Protein AF-J5TSL1-F1 (afdb_monomer_lite)

Organism: Trichosporon asahii var. asahii (strain ATCC 90039 / CBS 2479 / JCM 2466 / KCTC 7840 / NBRC 103889/ NCYC 2677 / UAMH 7654) (NCBI:txid1186058)

Radius of gyration: 37.89 Å; chains: 1; bounding box: 124×104×89 Å

Sequence (525 aa):
MAATSKNSFLDNLSPKGQLTAHQALKTAQATSFILPPAYLIYSIGKGQGLYVRKWMGFSIASVLAGAAIGVGIGYARTSQESDIEAAAQVTSLVRIDQLHSHSRADEQRHNKSEIEKDDWSIIGAFVGGVATPAIFLRRAPLPLLVLGGASIGLGVGAASHVIRDYSERNTKGKAQRLDSNLTVNSTNSRHSVPAGGEAPRINRITSLRRPPRRVAPTDITLASHQQLPPHLTSFSLLTSVVLIWPLPRLAPVSQPMPTALRRRSRTTSPRIPFSSADDARGLGTCRGAGQAKRGAAETDLHFSEIATNDADTEPDSTQLELIETWLADKDYEKEIIGVLKERLDSGWPFNYKALLVCKKLKDAQAIDFIDKVTPLTKMGNTTQGATHVRKEAKPLLDRATKAKNAKEAEEAKKRQDAIMTMWGGLWHDQPQQRPTTLTFPVNALPPGWTWPYSSNPPGYMPAPSPWVGKGPDGWTGAKVAANEQNIPFSRTLFTAMKPDKPPDSNDGVILKTDGKGKQAYPEGV

Secondary structure (DSSP, 8-state):
-----S-HHHHTS-HHHHHHHHHHHHHHHHHHHHHHHHHHHHHHHTT----HHHHHHHHHHHHHHHHHHHHHHHHHHHHSS-HHHHHHHHHHHHHHHHHGGGSHHHHHHHHHHHHHHHHHHHHHHHHHHHHHHHHHTTTS-HHHHHHHHHHHHHHHHHHHHHHHHHHHHHHHHHHHHHHHHHHHHHHHHTT------------------PPP---PPPP----------S----S-SSSSSTT------------PPPP-----------PPPP-------------SHHHHHHHHHHHHHHHHHHHS-S-SSPPPHHHHHHHHHHTTSHHHHHHHHHHHHHHHHS-TTHHHHHHHHHTTS-HHHHGGGHHHHHHHHH--TTSTTHHHHHHHHHHHHHHHHHHHHHHHHHHHHHHHHHHHHHHHHHHHS-TT-S-GGG---GGGS-TT---SS--PPTT--PPPP--SSPPPTT----------------HHHHTT-PPPPPTT----------SS----PPP--

Structure (mmCIF, N/CA/C/O backbone):
data_AF-J5TSL1-F1
#
_entry.id   AF-J5TSL1-F1
#
loop_
_atom_site.group_PDB
_atom_site.id
_atom_site.type_symbol
_atom_site.label_atom_id
_atom_site.label_alt_id
_atom_site.label_comp_id
_atom_site.label_asym_id
_atom_site.label_entity_id
_atom_site.label_seq_id
_atom_site.pdbx_PDB_ins_code
_atom_site.Cartn_x
_atom_site.Cartn_y
_atom_site.Cartn_z
_atom_site.occupancy
_atom_site.B_iso_or_equiv
_atom_site.auth_seq_id
_atom_site.auth_comp_id
_atom_site.auth_asym_id
_atom_site.auth_atom_id
_atom_site.pdbx_PDB_model_num
ATOM 1 N N . MET A 1 1 ? 14.568 10.566 3.020 1.00 40.22 1 MET A N 1
ATOM 2 C CA . MET A 1 1 ? 13.340 10.256 3.815 1.00 40.22 1 MET A CA 1
ATOM 3 C C . MET A 1 1 ? 12.519 11.517 4.120 1.00 40.22 1 MET A C 1
ATOM 5 O O . MET A 1 1 ? 12.636 12.104 5.188 1.00 40.22 1 MET A O 1
ATOM 9 N N . ALA A 1 2 ? 11.659 11.904 3.183 1.00 34.81 2 ALA A N 1
ATOM 10 C CA . ALA A 1 2 ? 10.460 12.715 3.408 1.00 34.81 2 ALA A CA 1
ATOM 11 C C . ALA A 1 2 ? 9.391 12.168 2.452 1.00 34.81 2 ALA A C 1
ATOM 13 O O . ALA A 1 2 ? 8.931 12.830 1.533 1.00 34.81 2 ALA A O 1
ATOM 14 N N . ALA A 1 3 ? 9.080 10.879 2.606 1.00 39.31 3 ALA A N 1
ATOM 15 C CA . ALA A 1 3 ? 7.928 10.259 1.965 1.00 39.31 3 ALA A CA 1
ATOM 16 C C . ALA A 1 3 ? 6.695 10.482 2.849 1.00 39.31 3 ALA A C 1
ATOM 18 O O . ALA A 1 3 ? 5.944 9.561 3.142 1.00 39.31 3 ALA A O 1
ATOM 19 N N . THR A 1 4 ? 6.514 11.704 3.346 1.00 45.03 4 THR A N 1
ATOM 20 C CA . THR A 1 4 ? 5.224 12.090 3.894 1.00 45.03 4 THR A CA 1
ATOM 21 C C . THR A 1 4 ? 4.259 12.104 2.720 1.00 45.03 4 THR A C 1
ATOM 23 O O . THR A 1 4 ? 4.569 12.645 1.658 1.00 45.03 4 THR A O 1
ATOM 26 N N . SER A 1 5 ? 3.115 11.441 2.889 1.00 48.59 5 SER A N 1
ATOM 27 C CA . SER A 1 5 ? 1.964 11.515 1.986 1.00 48.59 5 SER A CA 1
ATOM 28 C C . SER A 1 5 ? 1.854 12.914 1.372 1.00 48.59 5 SER A C 1
ATOM 30 O O . SER A 1 5 ? 2.055 13.868 2.123 1.00 48.59 5 SER A O 1
ATOM 32 N N . LYS A 1 6 ? 1.516 13.036 0.075 1.00 58.56 6 LYS A N 1
ATOM 33 C CA . LYS A 1 6 ? 1.253 14.301 -0.656 1.00 58.56 6 LYS A CA 1
ATOM 34 C C . LYS A 1 6 ? 0.078 15.093 -0.053 1.00 58.56 6 LYS A C 1
ATOM 36 O O . LYS A 1 6 ? -0.932 15.349 -0.704 1.00 58.56 6 LYS A O 1
ATOM 41 N N . ASN A 1 7 ? 0.164 15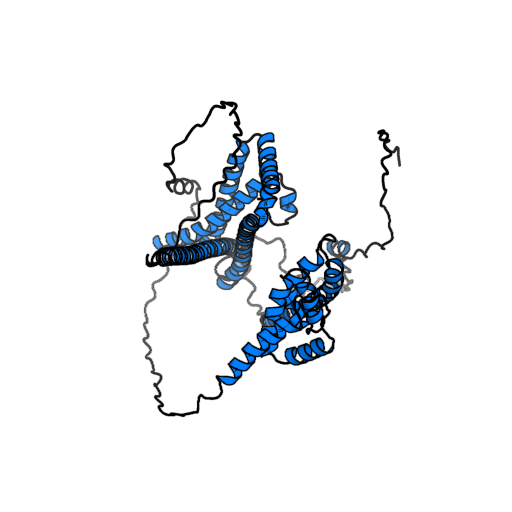.400 1.225 1.00 68.12 7 ASN A N 1
ATOM 42 C CA . ASN A 1 7 ? -0.806 16.130 1.992 1.00 68.12 7 ASN A CA 1
ATOM 43 C C . ASN A 1 7 ? -0.257 17.542 2.042 1.00 68.12 7 ASN A C 1
ATOM 45 O O . ASN A 1 7 ? 0.668 17.826 2.801 1.00 68.12 7 ASN A O 1
ATOM 49 N N . SER A 1 8 ? -0.850 18.420 1.239 1.00 75.38 8 SER A N 1
ATOM 50 C CA . SER A 1 8 ? -0.478 19.835 1.158 1.00 75.38 8 SER A CA 1
ATOM 51 C C . SER A 1 8 ? -0.449 20.519 2.529 1.00 75.38 8 SER A C 1
ATOM 53 O O . SER A 1 8 ? 0.265 21.495 2.730 1.00 75.38 8 SER A O 1
ATOM 55 N N . PHE A 1 9 ? -1.192 19.985 3.503 1.00 79.94 9 PHE A N 1
ATOM 56 C CA . PHE A 1 9 ? -1.145 20.429 4.890 1.00 79.94 9 PHE A CA 1
ATOM 57 C C . PHE A 1 9 ? 0.205 20.162 5.581 1.00 79.94 9 PHE A C 1
ATOM 59 O O . PHE A 1 9 ? 0.707 21.039 6.279 1.00 79.94 9 PHE A O 1
ATOM 66 N N . LEU A 1 10 ? 0.801 18.979 5.393 1.00 77.62 10 LEU A N 1
ATOM 67 C CA . LEU A 1 10 ? 2.100 18.635 5.990 1.00 77.62 10 LEU A CA 1
ATOM 68 C C . LEU A 1 10 ? 3.257 19.332 5.265 1.00 77.62 10 LEU A C 1
ATOM 70 O O . LEU A 1 10 ? 4.253 19.674 5.902 1.00 77.62 10 LEU A O 1
ATOM 74 N N . ASP A 1 11 ? 3.097 19.604 3.969 1.00 80.44 11 ASP A N 1
ATOM 75 C CA . ASP A 1 11 ? 4.090 20.329 3.167 1.00 80.44 11 ASP A CA 1
ATOM 76 C C . ASP A 1 11 ? 4.280 21.777 3.652 1.00 80.44 11 ASP A C 1
ATOM 78 O O . ASP A 1 11 ? 5.373 22.328 3.543 1.00 80.44 11 ASP A O 1
ATOM 82 N N . ASN A 1 12 ? 3.244 22.370 4.256 1.00 86.75 12 ASN A N 1
ATOM 83 C CA . ASN A 1 12 ? 3.301 23.711 4.843 1.00 86.75 12 ASN A CA 1
ATOM 84 C C . ASN A 1 12 ? 3.916 23.746 6.255 1.00 86.75 12 ASN A C 1
ATOM 86 O O . ASN A 1 12 ? 4.151 24.831 6.791 1.00 86.75 12 ASN A O 1
ATOM 90 N N . LEU A 1 13 ? 4.154 22.593 6.894 1.00 85.12 13 LEU A N 1
ATOM 91 C CA . LEU A 1 13 ? 4.810 22.548 8.201 1.00 85.12 13 LEU A CA 1
ATOM 92 C C . LEU A 1 13 ? 6.316 22.766 8.052 1.00 85.12 13 LEU A C 1
ATOM 94 O O . LEU A 1 13 ? 6.937 22.315 7.092 1.00 85.12 13 LEU A O 1
ATOM 98 N N . SER A 1 14 ? 6.925 23.404 9.055 1.00 86.31 14 SER A N 1
ATOM 99 C CA . SER A 1 14 ? 8.383 23.495 9.125 1.00 86.31 14 SER A CA 1
ATOM 100 C C . SER A 1 14 ? 9.009 22.090 9.121 1.00 86.31 14 SER A C 1
ATOM 102 O O . SER A 1 14 ? 8.386 21.141 9.610 1.00 86.31 14 SER A O 1
ATOM 104 N N . PRO A 1 15 ? 10.256 21.922 8.650 1.00 81.50 15 PRO A N 1
ATOM 105 C CA . PRO A 1 15 ? 10.909 20.612 8.646 1.00 81.50 15 PRO A CA 1
ATOM 106 C C . PRO A 1 15 ? 10.961 19.939 10.029 1.00 81.50 15 PRO A C 1
ATOM 108 O O . PRO A 1 15 ? 10.768 18.729 10.147 1.00 81.50 15 PRO A O 1
ATOM 111 N N . LYS A 1 16 ? 11.128 20.731 11.102 1.00 82.62 16 LYS A N 1
ATOM 112 C CA . LYS A 1 16 ? 11.023 20.250 12.492 1.00 82.62 16 LYS A CA 1
ATOM 113 C C . LYS A 1 16 ? 9.616 19.725 12.805 1.00 82.62 16 LYS A C 1
ATOM 115 O O . LYS A 1 16 ? 9.472 18.681 13.442 1.00 82.62 16 LYS A O 1
ATOM 120 N N . GLY A 1 17 ? 8.581 20.415 12.323 1.00 85.00 17 GLY A N 1
ATOM 121 C CA . GLY A 1 17 ? 7.187 19.986 12.428 1.00 85.00 17 GLY A CA 1
ATOM 122 C C . GLY A 1 17 ? 6.919 18.669 11.697 1.00 85.00 17 GLY A C 1
ATOM 123 O O . GLY A 1 17 ? 6.298 17.780 12.277 1.00 85.00 17 GLY A O 1
ATOM 124 N N . GLN A 1 18 ? 7.448 18.498 10.482 1.00 85.25 18 GLN A N 1
ATOM 125 C CA . GLN A 1 18 ? 7.314 17.252 9.715 1.00 85.25 18 GLN A CA 1
ATOM 126 C C . GLN A 1 18 ? 7.973 16.067 10.434 1.00 85.25 18 GLN A C 1
ATOM 128 O O . GLN A 1 18 ? 7.352 15.014 10.594 1.00 85.25 18 GLN A O 1
ATOM 133 N N . LEU A 1 19 ? 9.197 16.251 10.942 1.00 82.75 19 LEU A N 1
ATOM 134 C CA . LEU A 1 19 ? 9.900 15.212 11.697 1.00 82.75 19 LEU A CA 1
ATOM 135 C C . LEU A 1 19 ? 9.147 14.845 12.987 1.00 82.75 19 LEU A C 1
ATOM 137 O O . LEU A 1 19 ? 9.007 13.667 13.317 1.00 82.75 19 LEU A O 1
ATOM 141 N N . THR A 1 20 ? 8.620 15.847 13.692 1.00 89.62 20 THR A N 1
ATOM 142 C CA . THR A 1 20 ? 7.852 15.648 14.930 1.00 89.62 20 THR A CA 1
ATOM 143 C C . THR A 1 20 ? 6.536 14.915 14.661 1.00 89.62 20 THR A C 1
ATOM 145 O O . THR A 1 20 ? 6.203 13.972 15.379 1.00 89.62 20 THR A O 1
ATOM 148 N N . ALA A 1 21 ? 5.821 15.282 13.594 1.00 88.75 21 ALA A N 1
ATOM 149 C CA . ALA A 1 21 ? 4.595 14.608 13.171 1.00 88.75 21 ALA A CA 1
ATOM 150 C C . ALA A 1 21 ? 4.849 13.141 12.784 1.00 88.75 21 ALA A C 1
ATOM 152 O O . ALA A 1 21 ? 4.082 12.261 13.177 1.00 88.75 21 ALA A O 1
ATOM 153 N N . HIS A 1 22 ? 5.958 12.855 12.093 1.00 86.25 22 HIS A N 1
ATOM 154 C CA . HIS A 1 22 ? 6.355 11.485 11.747 1.00 86.25 22 HIS A CA 1
ATOM 155 C C . HIS A 1 22 ? 6.621 10.625 12.988 1.00 86.25 22 HIS A C 1
ATOM 157 O O . HIS A 1 22 ? 6.141 9.495 13.094 1.00 86.25 22 HIS A O 1
ATOM 163 N N . GLN A 1 23 ? 7.347 11.170 13.969 1.00 90.94 23 GLN A N 1
ATOM 164 C CA . GLN A 1 23 ? 7.599 10.475 15.237 1.00 90.94 23 GLN A CA 1
ATOM 165 C C . GLN A 1 23 ? 6.306 10.264 16.038 1.00 90.94 23 GLN A C 1
ATOM 167 O O . GLN A 1 23 ? 6.110 9.193 16.621 1.00 90.94 23 GLN A O 1
ATOM 172 N N . ALA A 1 24 ? 5.396 11.243 16.032 1.00 93.06 24 ALA A N 1
ATOM 173 C CA . ALA A 1 24 ? 4.074 11.123 16.644 1.00 93.06 24 ALA A CA 1
ATOM 174 C C . ALA A 1 24 ? 3.250 9.993 16.009 1.00 93.06 24 ALA A C 1
ATOM 176 O O . ALA A 1 24 ? 2.665 9.182 16.726 1.00 93.06 24 ALA A O 1
ATOM 177 N N . LEU A 1 25 ? 3.257 9.878 14.678 1.00 89.44 25 LEU A N 1
ATOM 178 C CA . LEU A 1 25 ? 2.537 8.817 13.975 1.00 89.44 25 LEU A CA 1
ATOM 179 C C . LEU A 1 25 ? 3.123 7.429 14.276 1.00 89.44 25 LEU A C 1
ATOM 181 O O . LEU A 1 25 ? 2.377 6.519 14.638 1.00 89.44 25 LEU A O 1
ATOM 185 N N . LYS A 1 26 ? 4.451 7.265 14.209 1.00 90.69 26 LYS A N 1
ATOM 186 C CA . LYS A 1 26 ? 5.121 5.977 14.485 1.00 90.69 26 LYS A CA 1
ATOM 187 C C . LYS A 1 26 ? 4.882 5.479 15.913 1.00 90.69 26 LYS A C 1
ATOM 189 O O . LYS A 1 26 ? 4.645 4.293 16.145 1.00 90.69 26 LYS A O 1
ATOM 194 N N . THR A 1 27 ? 4.921 6.381 16.888 1.00 93.75 27 THR A N 1
ATOM 195 C CA . THR A 1 27 ? 4.647 6.045 18.296 1.00 93.75 27 THR A CA 1
ATOM 196 C C . THR A 1 27 ? 3.161 5.791 18.552 1.00 93.75 27 THR A C 1
ATOM 198 O O . THR A 1 27 ? 2.826 4.876 19.309 1.00 93.75 27 THR A O 1
ATOM 201 N N . ALA A 1 28 ? 2.258 6.513 17.883 1.00 91.44 28 ALA A N 1
ATOM 202 C CA . ALA A 1 28 ? 0.825 6.218 17.886 1.00 91.44 28 ALA A CA 1
ATOM 203 C C . ALA A 1 28 ? 0.525 4.824 17.301 1.00 91.44 28 ALA A C 1
ATOM 205 O O . ALA A 1 28 ? -0.202 4.043 17.914 1.00 91.44 28 ALA A O 1
ATOM 206 N N . GLN A 1 29 ? 1.150 4.464 16.175 1.00 91.88 29 GLN A N 1
ATOM 207 C CA . GLN A 1 29 ? 1.064 3.123 15.586 1.00 91.88 29 GLN A CA 1
ATOM 208 C C . GLN A 1 29 ? 1.536 2.051 16.580 1.00 91.88 29 GLN A C 1
ATOM 210 O O . GLN A 1 29 ? 0.791 1.115 16.878 1.00 91.88 29 GLN A O 1
ATOM 215 N N . ALA A 1 30 ? 2.719 2.219 17.175 1.00 92.88 30 ALA A N 1
ATOM 216 C CA . ALA A 1 30 ? 3.268 1.255 18.130 1.00 92.88 30 ALA A CA 1
ATOM 217 C C . ALA A 1 30 ? 2.399 1.089 19.392 1.00 92.88 30 ALA A C 1
ATOM 219 O O . ALA A 1 30 ? 2.142 -0.028 19.844 1.00 92.88 30 ALA A O 1
ATOM 220 N N . THR A 1 31 ? 1.907 2.191 19.958 1.00 94.44 31 THR A N 1
ATOM 221 C CA . THR A 1 31 ? 1.051 2.156 21.154 1.00 94.44 31 THR A CA 1
ATOM 222 C C . THR A 1 31 ? -0.323 1.560 20.870 1.00 94.44 31 THR A C 1
ATOM 224 O O . THR A 1 31 ? -0.801 0.767 21.680 1.00 94.44 31 THR A O 1
ATOM 227 N N . SER A 1 32 ? -0.923 1.856 19.712 1.00 92.50 32 SER A N 1
ATOM 228 C CA . SER A 1 32 ? -2.192 1.251 19.276 1.00 92.50 32 SER A CA 1
ATOM 229 C C . SER A 1 32 ? -2.099 -0.260 19.064 1.00 92.50 32 SER A C 1
ATOM 231 O O . SER A 1 32 ? -3.080 -0.977 19.244 1.00 92.50 32 SER A O 1
ATOM 233 N N . PHE A 1 33 ? -0.911 -0.760 18.720 1.00 92.94 33 PHE A N 1
ATOM 234 C CA . PHE A 1 33 ? -0.666 -2.185 18.566 1.00 92.94 33 PHE A CA 1
ATOM 235 C C . PHE A 1 33 ? -0.515 -2.893 19.919 1.00 92.94 33 PHE A C 1
ATOM 237 O O . PHE A 1 33 ? -1.051 -3.981 20.113 1.00 92.94 33 PHE A O 1
ATOM 244 N N . ILE A 1 34 ? 0.191 -2.278 20.872 1.00 94.62 34 ILE A N 1
ATOM 245 C CA . ILE A 1 34 ? 0.564 -2.930 22.137 1.00 94.62 34 ILE A CA 1
ATOM 246 C C . ILE A 1 34 ? -0.518 -2.762 23.210 1.00 94.62 34 ILE A C 1
ATOM 248 O O . ILE A 1 34 ? -0.881 -3.721 23.895 1.00 94.62 34 ILE A O 1
ATOM 252 N N . LEU A 1 35 ? -1.029 -1.542 23.390 1.00 95.38 35 LEU A N 1
ATOM 253 C CA . LEU A 1 35 ? -1.827 -1.191 24.563 1.00 95.38 35 LEU A CA 1
ATOM 254 C C . LEU A 1 35 ? -3.245 -1.791 24.549 1.00 95.38 35 LEU A C 1
ATOM 256 O O . LEU A 1 35 ? -3.632 -2.345 25.580 1.00 95.38 35 LEU A O 1
ATOM 260 N N . PRO A 1 36 ? -4.032 -1.762 23.454 1.00 94.19 36 PRO A N 1
ATOM 261 C CA . PRO A 1 36 ? -5.376 -2.342 23.459 1.00 94.19 36 PRO A CA 1
ATOM 262 C C . PRO A 1 36 ? -5.404 -3.856 23.740 1.00 94.19 36 PRO A C 1
ATOM 264 O O . PRO A 1 36 ? -6.233 -4.271 24.561 1.00 94.19 36 PRO A O 1
ATOM 267 N N . PRO A 1 37 ? -4.513 -4.693 23.160 1.00 93.44 37 PRO A N 1
ATOM 268 C CA . PRO A 1 37 ? -4.396 -6.099 23.550 1.00 93.44 37 PRO A CA 1
ATOM 269 C C . PRO A 1 37 ? -3.903 -6.280 24.988 1.00 93.44 37 PRO A C 1
ATOM 271 O O . PRO A 1 37 ? -4.461 -7.098 25.719 1.00 93.44 37 PRO A O 1
ATOM 274 N N . ALA A 1 38 ? -2.914 -5.494 25.433 1.00 95.69 38 ALA A N 1
ATOM 275 C CA . ALA A 1 38 ? -2.412 -5.570 26.806 1.00 95.69 38 ALA A CA 1
ATOM 276 C C . ALA A 1 38 ? -3.505 -5.247 27.838 1.00 95.69 38 ALA A C 1
ATOM 278 O O . ALA A 1 38 ? -3.649 -5.956 28.834 1.00 95.69 38 ALA A O 1
ATOM 279 N N . TYR A 1 39 ? -4.329 -4.227 27.582 1.00 95.44 39 TYR A N 1
ATOM 280 C CA . TYR A 1 39 ? -5.463 -3.885 28.441 1.00 95.44 39 TYR A CA 1
ATOM 281 C C . TYR A 1 39 ? -6.562 -4.953 28.408 1.00 95.44 39 TYR A C 1
ATOM 283 O O . TYR A 1 39 ? -7.163 -5.242 29.443 1.00 95.44 39 TYR A O 1
ATOM 291 N N . LEU A 1 40 ? -6.788 -5.599 27.260 1.00 95.19 40 LEU A N 1
ATOM 292 C CA . LEU A 1 40 ? -7.704 -6.735 27.165 1.00 95.19 40 LEU A CA 1
ATOM 293 C C . LEU A 1 40 ? -7.227 -7.907 28.038 1.00 95.19 40 LEU A C 1
ATOM 295 O O . LEU A 1 40 ? -7.993 -8.379 28.878 1.00 95.19 40 LEU A O 1
ATOM 299 N N . ILE A 1 41 ? -5.954 -8.302 27.930 1.00 96.31 41 ILE A N 1
ATOM 300 C CA . ILE A 1 41 ? -5.344 -9.348 28.773 1.00 96.31 41 ILE A CA 1
ATOM 301 C C . ILE A 1 41 ? -5.429 -8.966 30.255 1.00 96.31 41 ILE A C 1
ATOM 303 O O . ILE A 1 41 ? -5.845 -9.775 31.083 1.00 96.31 41 ILE A O 1
ATOM 307 N N . TYR A 1 42 ? -5.103 -7.717 30.588 1.00 96.50 42 TYR A N 1
ATOM 308 C CA . TYR A 1 42 ? -5.185 -7.199 31.951 1.00 96.50 42 TYR A CA 1
ATOM 309 C C . TYR A 1 42 ? -6.610 -7.260 32.522 1.00 96.50 42 TYR A C 1
ATOM 311 O O . TYR A 1 42 ? -6.802 -7.677 33.666 1.00 96.50 42 TYR A O 1
ATOM 319 N N . SER A 1 43 ? -7.618 -6.873 31.735 1.00 95.38 43 SER A N 1
ATOM 320 C CA . SER A 1 43 ? -9.021 -6.883 32.169 1.00 95.38 43 SER A CA 1
ATOM 321 C C . SER A 1 43 ? -9.534 -8.300 32.445 1.00 95.38 43 SER A C 1
ATOM 323 O O . SER A 1 43 ? -10.173 -8.525 33.476 1.00 95.38 43 SER A O 1
ATOM 325 N N . ILE A 1 44 ? -9.159 -9.264 31.593 1.00 95.56 44 ILE A N 1
ATOM 326 C CA . ILE A 1 44 ? -9.467 -10.687 31.775 1.00 95.56 44 ILE A CA 1
ATOM 327 C C . ILE A 1 44 ? -8.750 -11.230 33.017 1.00 95.56 44 ILE A C 1
ATOM 329 O O . ILE A 1 44 ? -9.384 -11.871 33.851 1.00 95.56 44 ILE A O 1
ATOM 333 N N . GLY A 1 45 ? -7.459 -10.922 33.188 1.00 96.75 45 GLY A N 1
ATOM 334 C CA . GLY A 1 45 ? -6.666 -11.368 34.339 1.00 96.75 45 GLY A CA 1
ATOM 335 C C . GLY A 1 45 ? -7.180 -10.843 35.683 1.00 96.75 45 GLY A C 1
ATOM 336 O O . GLY A 1 45 ? -7.055 -11.521 36.699 1.00 96.75 45 GLY A O 1
ATOM 337 N N . LYS A 1 46 ? -7.820 -9.667 35.696 1.00 96.56 46 LYS A N 1
ATOM 338 C CA . LYS A 1 46 ? -8.485 -9.118 36.889 1.00 96.56 46 LYS A CA 1
ATOM 339 C C . LYS A 1 46 ? -9.921 -9.605 37.100 1.00 96.56 46 LYS A C 1
ATOM 341 O O . LYS A 1 46 ? -10.559 -9.163 38.054 1.00 96.56 46 LYS A O 1
ATOM 346 N N . GLY A 1 47 ? -10.457 -10.456 36.223 1.00 94.88 47 GLY A N 1
ATOM 347 C CA . GLY A 1 47 ? -11.847 -10.919 36.297 1.00 94.88 47 GLY A CA 1
ATOM 348 C C . GLY A 1 47 ? -12.883 -9.803 36.117 1.00 94.88 47 GLY A C 1
ATOM 349 O O . GLY A 1 47 ? -14.056 -9.987 36.439 1.00 94.88 47 GLY A O 1
ATOM 350 N N . GLN A 1 48 ? -12.476 -8.632 35.619 1.00 91.25 48 GLN A N 1
ATOM 351 C CA . GLN A 1 48 ? -13.406 -7.561 35.290 1.00 91.25 48 GLN A CA 1
ATOM 352 C C . GLN A 1 48 ? -14.008 -7.885 33.922 1.00 91.25 48 GLN A C 1
ATOM 354 O O . GLN A 1 48 ? -13.280 -8.038 32.945 1.00 91.25 48 GLN A O 1
ATOM 359 N N . GLY A 1 49 ? -15.335 -8.012 33.839 1.00 92.31 49 GLY A N 1
ATOM 360 C CA . GLY A 1 49 ? -16.008 -8.256 32.561 1.00 92.31 49 GLY A CA 1
ATOM 361 C C . GLY A 1 49 ? -15.584 -7.245 31.483 1.00 92.31 49 GLY A C 1
ATOM 362 O O . GLY A 1 49 ? -15.307 -6.081 31.778 1.00 92.31 49 GLY A O 1
ATOM 363 N N . LEU A 1 50 ? -15.529 -7.682 30.222 1.00 93.62 50 LEU A N 1
ATOM 364 C CA . LEU A 1 50 ? -15.114 -6.840 29.095 1.00 93.62 50 LEU A CA 1
ATOM 365 C C . LEU A 1 50 ? -16.167 -5.764 28.789 1.00 93.62 50 LEU A C 1
ATOM 367 O O . LEU A 1 50 ? -17.112 -5.970 28.025 1.00 93.62 50 LEU A O 1
ATOM 371 N N . TYR A 1 51 ? -15.988 -4.576 29.364 1.00 95.19 51 TYR A N 1
ATOM 372 C CA . TYR A 1 51 ? -16.796 -3.406 29.034 1.00 95.19 51 TYR A CA 1
ATOM 373 C C . TYR A 1 51 ? -16.283 -2.762 27.744 1.00 95.19 51 TYR A C 1
ATOM 375 O O . TYR A 1 51 ? -15.320 -1.995 27.772 1.00 95.19 51 TYR A O 1
ATOM 383 N N . VAL A 1 52 ? -16.968 -3.013 26.621 1.00 95.06 52 VAL A N 1
ATOM 384 C CA . VAL A 1 52 ? -16.617 -2.461 25.293 1.00 95.06 52 VAL A CA 1
ATOM 385 C C . VAL A 1 52 ? -16.390 -0.947 25.345 1.00 95.06 52 VAL A C 1
ATOM 387 O O . VAL A 1 52 ? -15.418 -0.453 24.790 1.00 95.06 52 VAL A O 1
ATOM 390 N N . ARG A 1 53 ? -17.220 -0.205 26.092 1.00 95.38 53 ARG A N 1
ATOM 391 C CA . ARG A 1 53 ? -17.059 1.246 26.271 1.00 95.38 53 ARG A CA 1
ATOM 392 C C . ARG A 1 53 ? -15.710 1.633 26.893 1.00 95.38 53 ARG A C 1
ATOM 394 O O . ARG A 1 53 ? -15.094 2.587 26.431 1.00 95.38 53 ARG A O 1
ATOM 401 N N . LYS A 1 54 ? -15.250 0.914 27.926 1.00 95.25 54 LYS A N 1
ATOM 402 C CA . LYS A 1 54 ? -13.952 1.180 28.574 1.00 95.25 54 LYS A CA 1
ATOM 403 C C . LYS A 1 54 ? -12.796 0.786 27.661 1.00 95.25 54 LYS A C 1
ATOM 405 O O . LYS A 1 54 ? -11.839 1.540 27.555 1.00 95.25 54 LYS A O 1
ATOM 410 N N . TRP A 1 55 ? -12.923 -0.347 26.971 1.00 95.44 55 TRP A N 1
ATOM 411 C CA . TRP A 1 55 ? -11.924 -0.821 26.015 1.00 95.44 55 TRP A CA 1
ATOM 412 C C . TRP A 1 55 ? -11.721 0.162 24.850 1.00 95.44 55 TRP A C 1
ATOM 414 O O . TRP A 1 55 ? -10.587 0.532 24.565 1.00 95.44 55 TRP A O 1
ATOM 424 N N . MET A 1 56 ? -12.805 0.679 24.258 1.00 96.12 56 MET A N 1
ATOM 425 C CA . MET A 1 56 ? -12.735 1.690 23.189 1.00 96.12 56 MET A CA 1
ATOM 426 C C . MET A 1 56 ? -12.207 3.041 23.681 1.00 96.12 56 MET A C 1
ATOM 428 O O . MET A 1 56 ? -11.426 3.693 22.998 1.00 96.12 56 MET A O 1
ATOM 432 N N . GLY A 1 57 ? -12.599 3.469 24.886 1.00 95.69 57 GLY A N 1
ATOM 433 C CA . GLY A 1 57 ? -12.020 4.670 25.492 1.00 95.69 57 GLY A CA 1
ATOM 434 C C . GLY A 1 57 ? -10.513 4.526 25.716 1.00 95.69 57 GLY A C 1
ATOM 435 O O . GLY A 1 57 ? -9.755 5.451 25.433 1.00 95.69 57 GLY A O 1
ATOM 436 N N . PHE A 1 58 ? -10.075 3.346 26.160 1.00 96.06 58 PHE A N 1
ATOM 437 C CA . PHE A 1 58 ? -8.663 3.044 26.360 1.00 96.06 58 PHE A CA 1
ATOM 438 C C . PHE A 1 58 ? -7.882 2.991 25.040 1.00 96.06 58 PHE A C 1
ATOM 440 O O . PHE A 1 58 ? -6.775 3.518 24.994 1.00 96.06 58 PHE A O 1
ATOM 447 N N . SER A 1 59 ? -8.442 2.436 23.956 1.00 95.12 59 SER A N 1
ATOM 448 C CA . SER A 1 59 ? -7.754 2.406 22.654 1.00 95.12 59 SER A CA 1
ATOM 449 C C . SER A 1 59 ? -7.538 3.807 22.067 1.00 95.12 59 SER A C 1
ATOM 451 O O . SER A 1 59 ? -6.472 4.099 21.516 1.00 95.12 59 SER A O 1
ATOM 453 N N . ILE A 1 60 ? -8.502 4.715 22.234 1.00 96.12 60 ILE A N 1
ATOM 454 C CA . ILE A 1 60 ? -8.339 6.126 21.850 1.00 96.12 60 ILE A CA 1
ATOM 455 C C . ILE A 1 60 ? -7.269 6.784 22.724 1.00 96.12 60 ILE A C 1
ATOM 457 O O . ILE A 1 60 ? -6.340 7.402 22.204 1.00 96.12 60 ILE A O 1
ATOM 461 N N . ALA A 1 61 ? -7.359 6.604 24.047 1.00 96.44 61 ALA A N 1
ATOM 462 C CA . ALA A 1 61 ? -6.388 7.157 24.985 1.00 96.44 61 ALA A CA 1
ATOM 463 C C . ALA A 1 61 ? -4.962 6.659 24.698 1.00 96.44 61 ALA A C 1
ATOM 465 O O . ALA A 1 61 ? -4.028 7.451 24.770 1.00 96.44 61 ALA A O 1
ATOM 466 N N . SER A 1 62 ? -4.786 5.390 24.306 1.00 95.06 62 SER A N 1
ATOM 467 C CA . SER A 1 62 ? -3.470 4.847 23.957 1.00 95.06 62 SER A CA 1
ATOM 468 C C . SER A 1 62 ? -2.852 5.507 22.730 1.00 95.06 62 SER A C 1
ATOM 470 O O . SER A 1 62 ? -1.660 5.796 22.750 1.00 95.06 62 SER A O 1
ATOM 472 N N . VAL A 1 63 ? -3.649 5.792 21.694 1.00 94.50 63 VAL A N 1
ATOM 473 C CA . VAL A 1 63 ? -3.164 6.473 20.482 1.00 94.50 63 VAL A CA 1
ATOM 474 C C . VAL A 1 63 ? -2.783 7.913 20.790 1.00 94.50 63 VAL A C 1
ATOM 476 O O . VAL A 1 63 ? -1.716 8.360 20.379 1.00 94.50 63 VAL A O 1
ATOM 479 N N . LEU A 1 64 ? -3.618 8.625 21.554 1.00 96.19 64 LEU A N 1
ATOM 480 C CA . LEU A 1 64 ? -3.325 9.997 21.973 1.00 96.19 64 LEU A CA 1
ATOM 481 C C . LEU A 1 64 ? -2.078 10.061 22.864 1.00 96.19 64 LEU A C 1
ATOM 483 O O . LEU A 1 64 ? -1.234 10.933 22.671 1.00 96.19 64 LEU A O 1
ATOM 487 N N . ALA A 1 65 ? -1.931 9.115 23.796 1.00 95.88 65 ALA A N 1
ATOM 488 C CA . ALA A 1 65 ? -0.744 9.004 24.638 1.00 95.88 65 ALA A CA 1
ATOM 489 C C . ALA A 1 65 ? 0.509 8.700 23.806 1.00 95.88 65 ALA A C 1
ATOM 491 O O . ALA A 1 65 ? 1.538 9.341 24.001 1.00 95.88 65 ALA A O 1
ATOM 492 N N . GLY A 1 66 ? 0.422 7.775 22.845 1.00 94.00 66 GLY A N 1
ATOM 493 C CA . GLY A 1 66 ? 1.511 7.483 21.918 1.00 94.00 66 GLY A CA 1
ATOM 494 C C . GLY A 1 66 ? 1.924 8.697 21.102 1.00 94.00 66 GLY A C 1
ATOM 495 O O . GLY A 1 66 ? 3.099 9.046 21.106 1.00 94.00 66 GLY A O 1
ATOM 496 N N . ALA A 1 67 ? 0.960 9.387 20.491 1.00 96.06 67 ALA A N 1
ATOM 497 C CA . ALA A 1 67 ? 1.216 10.608 19.736 1.00 96.06 67 ALA A CA 1
ATOM 498 C C . ALA A 1 67 ? 1.890 11.682 20.603 1.00 96.06 67 ALA A C 1
ATOM 500 O O . ALA A 1 67 ? 2.887 12.263 20.182 1.00 96.06 67 ALA A O 1
ATOM 501 N N . ALA A 1 68 ? 1.408 11.902 21.832 1.00 96.12 68 ALA A N 1
ATOM 502 C CA . ALA A 1 68 ? 2.020 12.845 22.767 1.00 96.12 68 ALA A CA 1
ATOM 503 C C . ALA A 1 68 ? 3.471 12.462 23.119 1.00 96.12 68 ALA A C 1
ATOM 505 O O . ALA A 1 68 ? 4.348 13.327 23.125 1.00 96.12 68 ALA A O 1
ATOM 506 N N . ILE A 1 69 ? 3.748 11.171 23.344 1.00 95.81 69 ILE A N 1
ATOM 507 C CA . ILE A 1 69 ? 5.110 10.663 23.570 1.00 95.81 69 ILE A CA 1
ATOM 508 C C . ILE A 1 69 ? 5.990 10.909 22.338 1.00 95.81 69 ILE A C 1
ATOM 510 O O . ILE A 1 69 ? 7.115 11.386 22.481 1.00 95.81 69 ILE A O 1
ATOM 514 N N . GLY A 1 70 ? 5.498 10.629 21.130 1.00 92.19 70 GLY A N 1
ATOM 515 C CA . GLY A 1 70 ? 6.253 10.857 19.897 1.00 92.19 70 GLY A CA 1
ATOM 516 C C . GLY A 1 70 ? 6.537 12.324 19.616 1.00 92.19 70 GLY A C 1
ATOM 517 O O . GLY A 1 70 ? 7.651 12.644 19.205 1.00 92.19 70 GLY A O 1
ATOM 518 N N . VAL A 1 71 ? 5.584 13.216 19.905 1.00 94.69 71 VAL A N 1
ATOM 519 C CA . VAL A 1 71 ? 5.818 14.666 19.867 1.00 94.69 71 VAL A CA 1
ATOM 520 C C . VAL A 1 71 ? 6.904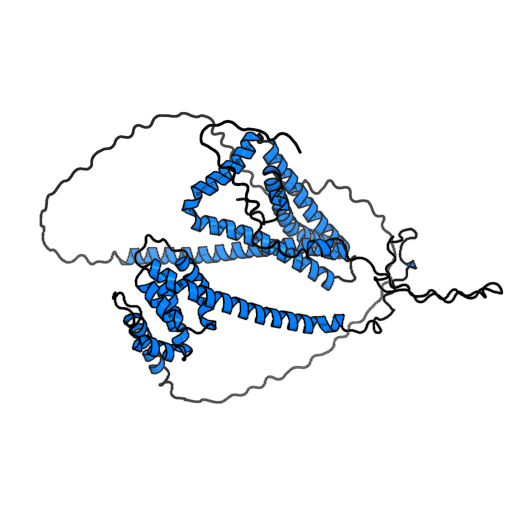 15.049 20.870 1.00 94.69 71 VAL A C 1
ATOM 522 O O . VAL A 1 71 ? 7.821 15.774 20.505 1.00 94.69 71 VAL A O 1
ATOM 525 N N . GLY A 1 72 ? 6.857 14.525 22.099 1.00 92.62 72 GLY A N 1
ATOM 526 C CA . GLY A 1 72 ? 7.875 14.790 23.118 1.00 92.62 72 GLY A CA 1
ATOM 527 C C . GLY A 1 72 ? 9.275 14.323 22.707 1.00 92.62 72 GLY A C 1
ATOM 528 O O . GLY A 1 72 ? 10.235 15.077 22.841 1.00 92.62 72 GLY A O 1
ATOM 529 N N . ILE A 1 73 ? 9.398 13.114 22.147 1.00 92.50 73 ILE A N 1
ATOM 530 C CA . ILE A 1 73 ? 10.673 12.577 21.641 1.00 92.50 73 ILE A CA 1
ATOM 531 C C . ILE A 1 73 ? 11.163 13.383 20.433 1.00 92.50 73 ILE A C 1
ATOM 533 O O . ILE A 1 73 ? 12.349 13.704 20.353 1.00 92.50 73 ILE A O 1
ATOM 537 N N . GLY A 1 74 ? 10.267 13.708 19.496 1.00 87.81 74 GLY A N 1
ATOM 538 C CA . GLY A 1 74 ? 10.580 14.529 18.327 1.00 87.81 74 GLY A CA 1
ATOM 539 C C . GLY A 1 74 ? 11.080 15.909 18.740 1.00 87.81 74 GLY A C 1
ATOM 540 O O . GLY A 1 74 ? 12.163 16.319 18.327 1.00 87.81 74 GLY A O 1
ATOM 541 N N . TYR A 1 75 ? 10.357 16.566 19.647 1.00 90.31 75 TYR A N 1
ATOM 542 C CA . TYR A 1 75 ? 10.733 17.862 20.191 1.00 90.31 75 TYR A CA 1
ATOM 543 C C . TYR A 1 75 ? 12.077 17.799 20.920 1.00 90.31 75 TYR A C 1
ATOM 545 O O . TYR A 1 75 ? 12.967 18.559 20.565 1.00 90.31 75 TYR A O 1
ATOM 553 N N . ALA A 1 76 ? 12.272 16.851 21.846 1.00 90.06 76 ALA A N 1
ATOM 554 C CA . ALA A 1 76 ? 13.516 16.705 22.610 1.00 90.06 76 ALA A CA 1
ATOM 555 C C . ALA A 1 76 ? 14.750 16.493 21.715 1.00 90.06 76 ALA A C 1
ATOM 557 O O . ALA A 1 76 ? 15.818 17.037 21.998 1.00 90.06 76 ALA A O 1
ATOM 558 N N . ARG A 1 77 ? 14.600 15.742 20.614 1.00 86.50 77 ARG A N 1
ATOM 559 C CA . ARG A 1 77 ? 15.660 15.589 19.606 1.00 86.50 77 ARG A CA 1
ATOM 560 C C . ARG A 1 77 ? 15.922 16.901 18.874 1.00 86.50 77 ARG A C 1
ATOM 562 O O . ARG A 1 77 ? 17.058 17.344 18.813 1.00 86.50 77 ARG A O 1
ATOM 569 N N . THR A 1 78 ? 14.871 17.560 18.388 1.00 84.88 78 THR A N 1
ATOM 570 C CA . THR A 1 78 ? 15.014 18.817 17.630 1.00 84.88 78 THR A CA 1
ATOM 571 C C . THR A 1 78 ? 15.379 20.036 18.483 1.00 84.88 78 THR A C 1
ATOM 573 O O . THR A 1 78 ? 15.787 21.054 17.925 1.00 84.88 78 THR A O 1
ATOM 576 N N . SER A 1 79 ? 15.218 19.969 19.809 1.00 83.94 79 SER A N 1
ATOM 577 C CA . SER A 1 79 ? 15.540 21.063 20.734 1.00 83.94 79 SER A CA 1
ATOM 578 C C . SER A 1 79 ? 17.018 21.122 21.108 1.00 83.94 79 SER A C 1
ATOM 580 O O . SER A 1 79 ? 17.487 22.171 21.529 1.00 83.94 79 SER A O 1
ATOM 582 N N . GLN A 1 80 ? 17.744 20.006 20.983 1.00 83.38 80 GLN A N 1
ATOM 583 C CA . GLN A 1 80 ? 19.194 19.973 21.218 1.00 83.38 80 GLN A CA 1
ATOM 584 C C . GLN A 1 80 ? 19.994 20.453 20.002 1.00 83.38 80 GLN A C 1
ATOM 586 O O . GLN A 1 80 ? 21.189 20.700 20.112 1.00 83.38 80 GLN A O 1
ATOM 591 N N . GLU A 1 81 ? 19.328 20.611 18.861 1.00 76.56 81 GLU A N 1
ATOM 592 C CA . GLU A 1 81 ? 19.941 20.938 17.585 1.00 76.56 81 GLU A CA 1
ATOM 593 C C . GLU A 1 81 ? 19.658 22.399 17.238 1.00 76.56 81 GLU A C 1
ATOM 595 O O . GLU A 1 81 ? 18.496 22.832 17.175 1.00 76.56 81 GLU A O 1
ATOM 600 N N . SER A 1 82 ? 20.722 23.175 17.025 1.00 75.62 82 SER A N 1
ATOM 601 C CA . SER A 1 82 ? 20.592 24.574 16.615 1.00 75.62 82 SER A CA 1
ATOM 602 C C . SER A 1 82 ? 19.797 24.658 15.302 1.00 75.62 82 SER A C 1
ATOM 604 O O . SER A 1 82 ? 19.888 23.769 14.458 1.00 75.62 82 SER A O 1
ATOM 606 N N . ASP A 1 83 ? 18.976 25.697 15.099 1.00 68.69 83 ASP A N 1
ATOM 607 C CA . ASP A 1 83 ? 18.114 25.804 13.901 1.00 68.69 83 ASP A CA 1
ATOM 608 C C . ASP A 1 83 ? 18.904 25.701 12.581 1.00 68.69 83 ASP A C 1
ATOM 610 O O . ASP A 1 83 ? 18.390 25.210 11.574 1.00 68.69 83 ASP A O 1
ATOM 614 N N . ILE A 1 84 ? 20.180 26.095 12.618 1.00 61.47 84 ILE A N 1
ATOM 615 C CA . ILE A 1 84 ? 21.127 26.016 11.505 1.00 61.47 84 ILE A CA 1
ATOM 616 C C . ILE A 1 84 ? 21.555 24.562 11.252 1.00 61.47 84 ILE A C 1
ATOM 618 O O . ILE A 1 84 ? 21.584 24.132 10.099 1.00 61.47 84 ILE A O 1
ATOM 622 N N . GLU A 1 85 ? 21.815 23.776 12.298 1.00 65.88 85 GLU A N 1
ATOM 623 C CA . GLU A 1 85 ? 22.129 22.346 12.177 1.00 65.88 85 GLU A CA 1
ATOM 624 C C . GLU A 1 85 ? 20.905 21.510 11.825 1.00 65.88 85 GLU A C 1
ATOM 626 O O . GLU A 1 85 ? 21.029 20.587 11.031 1.00 65.88 85 GLU A O 1
ATOM 631 N N . ALA A 1 86 ? 19.714 21.850 12.320 1.00 63.09 86 ALA A N 1
ATOM 632 C CA . ALA A 1 86 ? 18.486 21.146 11.958 1.00 63.09 86 ALA A CA 1
ATOM 633 C C . ALA A 1 86 ? 18.132 21.361 10.476 1.00 63.09 86 ALA A C 1
ATOM 635 O O . ALA A 1 86 ? 17.786 20.413 9.765 1.00 63.09 86 ALA A O 1
ATOM 636 N N . ALA A 1 87 ? 18.272 22.594 9.973 1.00 64.06 87 ALA A N 1
ATOM 637 C CA . ALA A 1 87 ? 18.124 22.879 8.549 1.00 64.06 87 ALA A CA 1
ATOM 638 C C . ALA A 1 87 ? 19.233 22.205 7.730 1.00 64.06 87 ALA A C 1
ATOM 640 O O . ALA A 1 87 ? 18.950 21.644 6.671 1.00 64.06 87 ALA A O 1
ATOM 641 N N . ALA A 1 88 ? 20.475 22.191 8.224 1.00 65.88 88 ALA A N 1
ATOM 642 C CA . ALA A 1 88 ? 21.578 21.490 7.577 1.00 65.88 88 ALA A CA 1
ATOM 643 C C . ALA A 1 88 ? 21.425 19.965 7.633 1.00 65.88 88 ALA A C 1
ATOM 645 O O . ALA A 1 88 ? 21.853 19.307 6.695 1.00 65.88 88 ALA A O 1
ATOM 646 N N . GLN A 1 89 ? 20.780 19.380 8.643 1.00 65.50 89 GLN A N 1
ATOM 647 C CA . GLN A 1 89 ? 20.466 17.953 8.712 1.00 65.50 89 GLN A CA 1
ATOM 648 C C . GLN A 1 89 ? 19.341 17.583 7.769 1.00 65.50 89 GLN A C 1
ATOM 650 O O . GLN A 1 89 ? 19.479 16.620 7.033 1.00 65.50 89 GLN A O 1
ATOM 655 N N . VAL A 1 90 ? 18.267 18.366 7.702 1.00 66.12 90 VAL A N 1
ATOM 656 C CA . VAL A 1 90 ? 17.217 18.145 6.698 1.00 66.12 90 VAL A CA 1
ATOM 657 C C . VAL A 1 90 ? 17.798 18.312 5.296 1.00 66.12 90 VAL A C 1
ATOM 659 O O . VAL A 1 90 ? 17.586 17.466 4.435 1.00 66.12 90 VAL A O 1
ATOM 662 N N . THR A 1 91 ? 18.608 19.347 5.071 1.00 66.12 91 THR A N 1
ATOM 663 C CA . THR A 1 91 ? 19.222 19.604 3.763 1.00 66.12 91 THR A CA 1
ATOM 664 C C . THR A 1 91 ? 20.317 18.592 3.436 1.00 66.12 91 THR A C 1
ATOM 666 O O . THR A 1 91 ? 20.429 18.205 2.283 1.00 66.12 91 THR A O 1
ATOM 669 N N . SER A 1 92 ? 21.114 18.122 4.399 1.00 63.00 92 SER A N 1
ATOM 670 C CA . SER A 1 92 ? 22.113 17.063 4.190 1.00 63.00 92 SER A CA 1
ATOM 671 C C . SER A 1 92 ? 21.468 15.695 4.079 1.00 63.00 92 SER A C 1
ATOM 673 O O . SER A 1 92 ? 21.947 14.911 3.285 1.00 63.00 92 SER A O 1
ATOM 675 N N . LEU A 1 93 ? 20.343 15.423 4.736 1.00 57.41 93 LEU A N 1
ATOM 676 C CA . LEU A 1 93 ? 19.528 14.238 4.476 1.00 57.41 93 LEU A CA 1
ATOM 677 C C . LEU A 1 93 ? 18.935 14.295 3.069 1.00 57.41 93 LEU A C 1
ATOM 679 O O . LEU A 1 93 ? 18.973 13.287 2.377 1.00 57.41 93 LEU A O 1
ATOM 683 N N . VAL A 1 94 ? 18.490 15.466 2.601 1.00 60.59 94 VAL A N 1
ATOM 684 C CA . VAL A 1 94 ? 18.031 15.684 1.215 1.00 60.59 94 VAL A CA 1
ATOM 685 C C . VAL A 1 94 ? 19.194 15.619 0.208 1.00 60.59 94 VAL A C 1
ATOM 687 O O . VAL A 1 94 ? 19.035 15.110 -0.900 1.00 60.59 94 VAL A O 1
ATOM 690 N N . ARG A 1 95 ? 20.389 16.096 0.576 1.00 59.81 95 ARG A N 1
ATOM 691 C CA . ARG A 1 95 ? 21.590 16.111 -0.279 1.00 59.81 95 ARG A CA 1
ATOM 692 C C . ARG A 1 95 ? 22.289 14.754 -0.317 1.00 59.81 95 ARG A C 1
ATOM 694 O O . ARG A 1 95 ? 22.815 14.385 -1.359 1.00 59.81 95 ARG A O 1
ATOM 701 N N . ILE A 1 96 ? 22.259 14.003 0.781 1.00 53.09 96 ILE A N 1
ATOM 702 C CA . ILE A 1 96 ? 22.653 12.594 0.862 1.00 53.09 96 ILE A CA 1
ATOM 703 C C . ILE A 1 96 ? 21.623 11.748 0.108 1.00 53.09 96 ILE A C 1
ATOM 705 O O . ILE A 1 96 ? 22.061 10.882 -0.634 1.00 53.09 96 ILE A O 1
ATOM 709 N N . ASP A 1 97 ? 20.318 12.061 0.153 1.00 49.00 97 ASP A N 1
ATOM 710 C CA . ASP A 1 97 ? 19.295 11.490 -0.757 1.00 49.00 97 ASP A CA 1
ATOM 711 C C . ASP A 1 97 ? 19.641 11.787 -2.238 1.00 49.00 97 ASP A C 1
ATOM 713 O O . ASP A 1 97 ? 19.489 10.935 -3.113 1.00 49.00 97 ASP A O 1
ATOM 717 N N . GLN A 1 98 ? 20.143 12.991 -2.558 1.00 55.97 98 GLN A N 1
ATOM 718 C CA . GLN A 1 98 ? 20.560 13.360 -3.923 1.00 55.97 98 GLN A CA 1
ATOM 719 C C . GLN A 1 98 ? 21.886 12.720 -4.365 1.00 55.97 98 GLN A C 1
ATOM 721 O O . GLN A 1 98 ? 22.040 12.423 -5.550 1.00 55.97 98 GLN A O 1
ATOM 726 N N . LEU A 1 99 ? 22.836 12.486 -3.460 1.00 52.84 99 LEU A N 1
ATOM 727 C CA . LEU A 1 99 ? 24.114 11.827 -3.765 1.00 52.84 99 LEU A CA 1
ATOM 728 C C . LEU A 1 99 ? 23.993 10.293 -3.766 1.00 52.84 99 LEU A C 1
ATOM 730 O O . LEU A 1 99 ? 24.573 9.647 -4.636 1.00 52.84 99 LEU A O 1
ATOM 734 N N . HIS A 1 100 ? 23.152 9.707 -2.907 1.00 50.59 100 HIS A N 1
ATOM 735 C CA . HIS A 1 100 ? 22.745 8.293 -2.983 1.00 50.59 100 HIS A CA 1
ATOM 736 C C . HIS A 1 100 ? 21.790 7.996 -4.135 1.00 50.59 100 HIS A C 1
ATOM 738 O O . HIS A 1 100 ? 21.494 6.842 -4.440 1.00 50.59 100 HIS A O 1
ATOM 744 N N . SER A 1 101 ? 21.405 9.024 -4.883 1.00 50.81 101 SER A N 1
ATOM 745 C CA . SER A 1 101 ? 20.555 8.910 -6.053 1.00 50.81 101 SER A CA 1
ATOM 746 C C . SER A 1 101 ? 21.193 8.138 -7.239 1.00 50.81 101 SER A C 1
ATOM 748 O O . SER A 1 101 ? 20.571 7.943 -8.285 1.00 50.81 101 SER A O 1
ATOM 750 N N . HIS A 1 102 ? 22.415 7.622 -7.083 1.00 51.16 102 HIS A N 1
ATOM 751 C CA . HIS A 1 102 ? 23.013 6.620 -7.975 1.00 51.16 102 HIS A CA 1
ATOM 752 C C . HIS A 1 102 ? 22.892 5.163 -7.470 1.00 51.16 102 HIS A C 1
ATOM 754 O O . HIS A 1 102 ? 22.954 4.254 -8.291 1.00 51.16 102 HIS A O 1
ATOM 760 N N . SER A 1 103 ? 22.556 4.927 -6.194 1.00 56.19 103 SER A N 1
ATOM 761 C CA . SER A 1 103 ? 22.171 3.617 -5.614 1.00 56.19 103 SER A CA 1
ATOM 762 C C . SER A 1 103 ? 20.642 3.405 -5.554 1.00 56.19 103 SER A C 1
ATOM 764 O O . SER A 1 103 ? 20.127 2.606 -4.769 1.00 56.19 103 SER A O 1
ATOM 766 N N . ARG A 1 104 ? 19.890 4.118 -6.408 1.00 51.72 104 ARG A N 1
ATOM 767 C CA . ARG A 1 104 ? 18.416 4.250 -6.380 1.00 51.72 104 ARG A CA 1
ATOM 768 C C . ARG A 1 104 ? 17.622 2.946 -6.379 1.00 51.72 104 ARG A C 1
ATOM 770 O O . ARG A 1 104 ? 16.488 2.967 -5.914 1.00 51.72 104 ARG A O 1
ATOM 777 N N . ALA A 1 105 ? 18.154 1.839 -6.889 1.00 54.88 105 ALA A N 1
ATOM 778 C CA . ALA A 1 105 ? 17.387 0.597 -6.989 1.00 54.88 105 ALA A CA 1
ATOM 779 C C . ALA A 1 105 ? 17.064 -0.015 -5.613 1.00 54.88 105 ALA A C 1
ATOM 781 O O . ALA A 1 105 ? 15.956 -0.520 -5.418 1.00 54.88 105 ALA A O 1
ATOM 782 N N . ASP A 1 106 ? 17.984 0.077 -4.651 1.00 55.62 106 ASP A N 1
ATOM 783 C CA . ASP A 1 106 ? 17.803 -0.509 -3.317 1.00 55.62 106 ASP A CA 1
ATOM 784 C C . ASP A 1 106 ? 17.130 0.467 -2.342 1.00 55.62 106 ASP A C 1
ATOM 786 O O . ASP A 1 106 ? 16.293 0.070 -1.529 1.00 55.62 106 ASP A O 1
ATOM 790 N N . GLU A 1 107 ? 17.384 1.767 -2.485 1.00 56.69 107 GLU A N 1
ATOM 791 C CA . GLU A 1 107 ? 16.755 2.797 -1.652 1.00 56.69 107 GLU A CA 1
ATOM 792 C C . GLU A 1 107 ? 15.295 3.069 -2.052 1.00 56.69 107 GLU A C 1
ATOM 794 O O . GLU A 1 107 ? 14.440 3.266 -1.185 1.00 56.69 107 GLU A O 1
ATOM 799 N N . GLN A 1 108 ? 14.949 2.964 -3.347 1.00 56.91 108 GLN A N 1
ATOM 800 C CA . GLN A 1 108 ? 13.542 2.964 -3.771 1.00 56.91 108 GLN A CA 1
ATOM 801 C C . GLN A 1 108 ? 12.773 1.788 -3.169 1.00 56.91 108 GLN A C 1
ATOM 803 O O . GLN A 1 108 ? 11.606 1.951 -2.816 1.00 56.91 108 GLN A O 1
ATOM 808 N N . ARG A 1 109 ? 13.408 0.620 -2.999 1.00 57.81 109 ARG A N 1
ATOM 809 C CA . ARG A 1 109 ? 12.771 -0.521 -2.322 1.00 57.81 109 ARG A CA 1
ATOM 810 C C . ARG A 1 109 ? 12.520 -0.218 -0.846 1.00 57.81 109 ARG A C 1
ATOM 812 O O . ARG A 1 109 ? 11.450 -0.558 -0.342 1.00 57.81 109 ARG A O 1
ATOM 819 N N . HIS A 1 110 ? 13.455 0.453 -0.171 1.00 60.09 110 HIS A N 1
ATOM 820 C CA . HIS A 1 110 ? 13.297 0.802 1.240 1.00 60.09 110 HIS A CA 1
ATOM 821 C C . HIS A 1 110 ? 12.231 1.878 1.473 1.00 60.09 110 HIS A C 1
ATOM 823 O O . HIS A 1 110 ? 11.332 1.664 2.287 1.00 60.09 110 HIS A O 1
ATOM 829 N N . ASN A 1 111 ? 12.239 2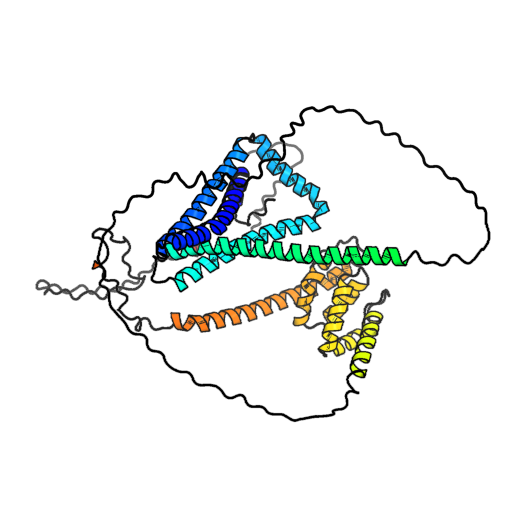.956 0.686 1.00 67.62 111 ASN A N 1
ATOM 830 C CA . ASN A 1 111 ? 11.198 3.985 0.760 1.00 67.62 111 ASN A CA 1
ATOM 831 C C . ASN A 1 111 ? 9.816 3.442 0.369 1.00 67.62 111 ASN A C 1
ATOM 833 O O . ASN A 1 111 ? 8.824 3.789 1.005 1.00 67.62 111 ASN A O 1
ATOM 837 N N . LYS A 1 112 ? 9.729 2.542 -0.623 1.00 77.88 112 LYS A N 1
ATOM 838 C CA . LYS A 1 112 ? 8.449 1.928 -1.003 1.00 77.88 112 LYS A CA 1
ATOM 839 C C . LYS A 1 112 ? 7.852 1.123 0.153 1.00 77.88 112 LYS A C 1
ATOM 841 O O . LYS A 1 112 ? 6.670 1.269 0.432 1.00 77.88 112 LYS A O 1
ATOM 846 N N . SER A 1 113 ? 8.674 0.343 0.861 1.00 76.50 113 SER A N 1
ATOM 847 C CA . SER A 1 113 ? 8.210 -0.397 2.043 1.00 76.50 113 SER A CA 1
ATOM 848 C C . SER A 1 113 ? 7.725 0.504 3.179 1.00 76.50 113 SER A C 1
ATOM 850 O O . SER A 1 113 ? 6.831 0.110 3.917 1.00 76.50 113 SER A O 1
ATOM 852 N N . GLU A 1 114 ? 8.280 1.710 3.338 1.00 76.94 114 GLU A N 1
ATOM 853 C CA . GLU A 1 114 ? 7.782 2.652 4.347 1.00 76.94 114 GLU A CA 1
ATOM 854 C C . GLU A 1 114 ? 6.436 3.257 3.950 1.00 76.94 114 GLU A C 1
ATOM 856 O O . GLU A 1 114 ? 5.533 3.314 4.779 1.00 76.94 114 GLU A O 1
ATOM 861 N N . ILE A 1 115 ? 6.270 3.627 2.680 1.00 81.75 115 ILE A N 1
ATOM 862 C CA . ILE A 1 115 ? 4.987 4.129 2.170 1.00 81.75 115 ILE A CA 1
ATOM 863 C C . ILE A 1 115 ? 3.912 3.044 2.295 1.00 81.75 115 ILE A C 1
ATOM 865 O O . ILE A 1 115 ? 2.818 3.306 2.788 1.00 81.75 115 ILE A O 1
ATOM 869 N N . GLU A 1 116 ? 4.248 1.802 1.935 1.00 85.00 116 GLU A N 1
ATOM 870 C CA . GLU A 1 116 ? 3.335 0.670 2.085 1.00 85.00 116 GLU A CA 1
ATOM 871 C C . GLU A 1 116 ? 2.928 0.473 3.560 1.00 85.00 116 GLU A C 1
ATOM 873 O O . GLU A 1 116 ? 1.745 0.261 3.827 1.00 85.00 116 GLU A O 1
ATOM 878 N N . LYS A 1 117 ? 3.850 0.594 4.533 1.00 84.31 117 LYS A N 1
ATOM 879 C CA . LYS A 1 117 ? 3.524 0.516 5.979 1.00 84.31 117 LYS A CA 1
ATOM 880 C C . LYS A 1 117 ? 2.436 1.503 6.378 1.00 84.31 117 LYS A C 1
ATOM 882 O O . LYS A 1 117 ? 1.477 1.114 7.053 1.00 84.31 117 LYS A O 1
ATOM 887 N N . ASP A 1 118 ? 2.594 2.756 5.973 1.00 86.25 118 ASP A N 1
ATOM 888 C CA . ASP A 1 118 ? 1.658 3.811 6.340 1.00 86.25 118 ASP A CA 1
ATOM 889 C C . ASP A 1 118 ? 0.296 3.590 5.669 1.00 86.25 118 ASP A C 1
ATOM 891 O O . ASP A 1 118 ? -0.728 3.650 6.359 1.00 86.25 118 ASP A O 1
ATOM 895 N N . ASP A 1 119 ? 0.270 3.189 4.394 1.00 89.50 119 ASP A N 1
ATOM 896 C CA . ASP A 1 119 ? -0.962 2.860 3.667 1.00 89.50 119 ASP A CA 1
ATOM 897 C C . ASP A 1 119 ? -1.748 1.720 4.340 1.00 89.50 119 ASP A C 1
ATOM 899 O O . ASP A 1 119 ? -2.958 1.841 4.562 1.00 89.50 119 ASP A O 1
ATOM 903 N N . TRP A 1 120 ? -1.079 0.633 4.746 1.00 91.50 120 TRP A N 1
ATOM 904 C CA . TRP A 1 120 ? -1.729 -0.476 5.461 1.00 91.50 120 TRP A CA 1
ATOM 905 C C . TRP A 1 120 ? -2.307 -0.039 6.810 1.00 91.50 120 TRP A C 1
ATOM 907 O O . TRP A 1 120 ? -3.373 -0.519 7.205 1.00 91.50 120 TRP A O 1
ATOM 917 N N . SER A 1 121 ? -1.642 0.882 7.512 1.00 90.31 121 SER A N 1
ATOM 918 C CA . SER A 1 121 ? -2.152 1.428 8.774 1.00 90.31 121 SER A CA 1
ATOM 919 C C . SER A 1 121 ? -3.396 2.301 8.567 1.00 90.31 121 SER A C 1
ATOM 921 O O . SER A 1 121 ? -4.354 2.187 9.334 1.00 90.31 121 SER A O 1
ATOM 923 N N . ILE A 1 122 ? -3.435 3.100 7.494 1.00 91.81 122 ILE A N 1
ATOM 924 C CA . ILE A 1 122 ? -4.577 3.958 7.142 1.00 91.81 122 ILE A CA 1
ATOM 925 C C . ILE A 1 122 ? -5.769 3.110 6.693 1.00 91.81 122 ILE A C 1
ATOM 927 O O . ILE A 1 122 ? -6.887 3.312 7.175 1.00 91.81 122 ILE A O 1
ATOM 931 N N . ILE A 1 123 ? -5.540 2.127 5.816 1.00 93.38 123 ILE A N 1
ATOM 932 C CA . ILE A 1 123 ? -6.574 1.176 5.385 1.00 93.38 123 ILE A CA 1
ATOM 933 C C . ILE A 1 123 ? -7.104 0.411 6.599 1.00 93.38 123 ILE A C 1
ATOM 935 O O . ILE A 1 123 ? -8.318 0.299 6.775 1.00 93.38 123 ILE A O 1
ATOM 939 N N . GLY A 1 124 ? -6.210 -0.059 7.473 1.00 93.62 124 GLY A N 1
ATOM 940 C CA . GLY A 1 124 ? -6.572 -0.708 8.728 1.00 93.62 124 GLY A CA 1
ATOM 941 C C . GLY A 1 124 ? -7.454 0.183 9.601 1.00 93.62 124 GLY A C 1
ATOM 942 O O . GLY A 1 124 ? -8.500 -0.268 10.065 1.00 93.62 124 GLY A O 1
ATOM 943 N N . ALA A 1 125 ? -7.092 1.457 9.774 1.00 95.25 125 ALA A N 1
ATOM 944 C CA . ALA A 1 125 ? -7.877 2.425 10.536 1.00 95.25 125 ALA A CA 1
ATOM 945 C C . ALA A 1 125 ? -9.270 2.651 9.931 1.00 95.25 125 ALA A C 1
ATOM 947 O O . ALA A 1 125 ? -10.269 2.641 10.652 1.00 95.25 125 ALA A O 1
ATOM 948 N N . PHE A 1 126 ? -9.364 2.794 8.608 1.00 96.75 126 PHE A N 1
ATOM 949 C CA . PHE A 1 126 ? -10.645 2.956 7.922 1.00 96.75 126 PHE A CA 1
ATOM 950 C C . PHE A 1 126 ? -11.538 1.718 8.089 1.00 96.75 126 PHE A C 1
ATOM 952 O O . PHE A 1 126 ? -12.681 1.828 8.539 1.00 96.75 126 PHE A O 1
ATOM 959 N N . VAL A 1 127 ? -11.001 0.526 7.810 1.00 96.94 127 VAL A N 1
ATOM 960 C CA . VAL A 1 127 ? -11.723 -0.747 7.959 1.00 96.94 127 VAL A CA 1
ATOM 961 C C . VAL A 1 127 ? -12.148 -0.962 9.412 1.00 96.94 127 VAL A C 1
ATOM 963 O O . VAL A 1 127 ? -13.298 -1.314 9.668 1.00 96.94 127 VAL A O 1
ATOM 966 N N . GLY A 1 128 ? -11.263 -0.694 10.374 1.00 95.69 128 GLY A N 1
ATOM 967 C CA . GLY A 1 128 ? -11.563 -0.789 11.801 1.00 95.69 128 GLY A CA 1
ATOM 968 C C . GLY A 1 128 ? -12.656 0.186 12.240 1.00 95.69 128 GLY A C 1
ATOM 969 O O . GLY A 1 128 ? -13.556 -0.204 12.987 1.00 95.69 128 GLY A O 1
ATOM 970 N N . GLY A 1 129 ? -12.630 1.423 11.740 1.00 96.69 129 GLY A N 1
ATOM 971 C CA . GLY A 1 129 ? -13.633 2.449 12.024 1.00 96.69 129 GLY A CA 1
ATOM 972 C C . GLY A 1 129 ? -15.023 2.131 11.468 1.00 96.69 129 GLY A C 1
ATOM 973 O O . GLY A 1 129 ? -16.012 2.543 12.070 1.00 96.69 129 GLY A O 1
ATOM 974 N N . VAL A 1 130 ? -15.116 1.362 10.378 1.00 97.06 130 VAL A N 1
ATOM 975 C CA . VAL A 1 130 ? -16.391 0.918 9.778 1.00 97.06 130 VAL A CA 1
ATOM 976 C C . VAL A 1 130 ? -16.879 -0.406 10.382 1.00 97.06 130 VAL A C 1
ATOM 978 O O . VAL A 1 130 ? -18.054 -0.538 10.734 1.00 97.06 130 VAL A O 1
ATOM 981 N N . ALA A 1 131 ? -15.986 -1.383 10.559 1.00 96.75 131 ALA A N 1
ATOM 982 C CA . ALA A 1 131 ? -16.332 -2.712 11.065 1.00 96.75 131 ALA A CA 1
ATOM 983 C C . ALA A 1 131 ? -16.696 -2.701 12.559 1.00 96.75 131 ALA A C 1
ATOM 985 O O . ALA A 1 131 ? -17.582 -3.435 12.998 1.00 96.75 131 ALA A O 1
ATOM 986 N N . THR A 1 132 ? -16.045 -1.851 13.356 1.00 96.44 132 THR A N 1
ATOM 987 C CA . THR A 1 132 ? -16.265 -1.809 14.809 1.00 96.44 132 THR A CA 1
ATOM 988 C C . THR A 1 132 ? -17.681 -1.350 15.178 1.00 96.44 132 THR A C 1
ATOM 990 O O . THR A 1 132 ? -18.328 -2.045 15.967 1.00 96.44 132 THR A O 1
ATOM 993 N N . PRO A 1 133 ? -18.231 -0.255 14.613 1.00 95.69 133 PRO A N 1
ATOM 994 C CA . PRO A 1 133 ? -19.641 0.074 14.778 1.00 95.69 133 PRO A CA 1
ATOM 995 C C . PRO A 1 133 ? -20.544 -1.077 14.347 1.00 95.69 133 PRO A C 1
ATOM 997 O O . PRO A 1 133 ? -21.391 -1.478 15.136 1.00 95.69 133 PRO A O 1
ATOM 1000 N N . ALA A 1 134 ? -20.311 -1.672 13.171 1.00 96.06 134 ALA A N 1
ATOM 1001 C CA . ALA A 1 134 ? -21.142 -2.761 12.654 1.00 96.06 134 ALA A CA 1
ATOM 1002 C C . ALA A 1 134 ? -21.288 -3.928 13.652 1.00 96.06 134 ALA A C 1
ATOM 1004 O O . ALA A 1 134 ? -22.385 -4.451 13.845 1.00 96.06 134 ALA A O 1
ATOM 1005 N N . ILE A 1 135 ? -20.206 -4.285 14.350 1.00 96.19 135 ILE A N 1
ATOM 1006 C CA . ILE A 1 135 ? -20.197 -5.374 15.340 1.00 96.19 135 ILE A CA 1
ATOM 1007 C C . ILE A 1 135 ? -20.778 -4.931 16.696 1.00 96.19 135 ILE A C 1
ATOM 1009 O O . ILE A 1 135 ? -21.424 -5.719 17.392 1.00 96.19 135 ILE A O 1
ATOM 1013 N N . PHE A 1 136 ? -20.565 -3.675 17.102 1.00 95.62 136 PHE A N 1
ATOM 1014 C CA . PHE A 1 136 ? -20.854 -3.196 18.460 1.00 95.62 136 PHE A CA 1
ATOM 1015 C C . PHE A 1 136 ? -21.966 -2.137 18.557 1.00 95.62 136 PHE A C 1
ATOM 1017 O O . PHE A 1 136 ? -22.071 -1.484 19.599 1.00 95.62 136 PHE A O 1
ATOM 1024 N N . LEU A 1 137 ? -22.834 -2.021 17.543 1.00 87.25 137 LEU A N 1
ATOM 1025 C CA . LEU A 1 137 ? -23.898 -1.008 17.344 1.00 87.25 137 LEU A CA 1
ATOM 1026 C C . LEU A 1 137 ? -24.877 -0.766 18.522 1.00 87.25 137 LEU A C 1
ATOM 1028 O O . LEU A 1 137 ? -25.713 0.127 18.445 1.00 87.25 137 LEU A O 1
ATOM 1032 N N . ARG A 1 138 ? -24.785 -1.506 19.635 1.00 92.19 138 ARG A N 1
ATOM 1033 C CA . ARG A 1 138 ? -25.598 -1.309 20.856 1.00 92.19 138 ARG A CA 1
ATOM 1034 C C . ARG A 1 138 ? -24.806 -1.173 22.160 1.00 92.19 138 ARG A C 1
ATOM 1036 O O . ARG A 1 138 ? -25.407 -0.974 23.211 1.00 92.19 138 ARG A O 1
ATOM 1043 N N . ARG A 1 139 ? -23.476 -1.323 22.142 1.00 94.44 139 ARG A N 1
ATOM 1044 C CA . ARG A 1 139 ? -22.666 -1.415 23.378 1.00 94.44 139 ARG A CA 1
ATOM 1045 C C . ARG A 1 139 ? -21.938 -0.123 23.756 1.00 94.44 139 ARG A C 1
ATOM 1047 O O . ARG A 1 139 ? -21.470 -0.007 24.888 1.00 94.44 139 ARG A O 1
ATOM 1054 N N . ALA A 1 140 ? -21.821 0.831 22.836 1.00 95.62 140 ALA A N 1
ATOM 1055 C CA . ALA A 1 140 ? -21.158 2.115 23.055 1.00 95.62 140 ALA A CA 1
ATOM 1056 C C . ALA A 1 140 ? -21.695 3.181 22.076 1.00 95.62 140 ALA A C 1
ATOM 1058 O O . ALA A 1 140 ? -22.270 2.820 21.049 1.00 95.62 140 ALA A O 1
ATOM 1059 N N . PRO A 1 141 ? -21.531 4.484 22.376 1.00 95.94 141 PRO A N 1
ATOM 1060 C CA . PRO A 1 141 ? -21.934 5.552 21.465 1.00 95.94 141 PRO A CA 1
ATOM 1061 C C . PRO A 1 141 ? -21.123 5.508 20.161 1.00 95.94 141 PRO A C 1
ATOM 1063 O O . PRO A 1 141 ? -19.918 5.251 20.186 1.00 95.94 141 PRO A O 1
ATOM 1066 N N . LEU A 1 142 ? -21.781 5.794 19.032 1.00 95.94 142 LEU A N 1
ATOM 1067 C CA . LEU A 1 142 ? -21.203 5.687 17.684 1.00 95.94 142 LEU A CA 1
ATOM 1068 C C . LEU A 1 142 ? -19.848 6.401 17.516 1.00 95.94 142 LEU A C 1
ATOM 1070 O O . LEU A 1 142 ? -18.928 5.752 17.022 1.00 95.94 142 LEU A O 1
ATOM 1074 N N . PRO A 1 143 ? -19.646 7.658 17.971 1.00 95.81 143 PRO A N 1
ATOM 1075 C CA . PRO A 1 143 ? -18.354 8.330 17.807 1.00 95.81 143 PRO A CA 1
ATOM 1076 C C . PRO A 1 143 ? -17.204 7.589 18.497 1.00 95.81 143 PRO A C 1
ATOM 1078 O O . PRO A 1 143 ? -16.103 7.500 17.960 1.00 95.81 143 PRO A O 1
ATOM 1081 N N . LEU A 1 144 ? -17.472 7.001 19.668 1.00 96.25 144 LEU A N 1
ATOM 1082 C CA . LEU A 1 144 ? -16.483 6.235 20.422 1.00 96.25 144 LEU A CA 1
ATOM 1083 C C . LEU A 1 144 ? -16.150 4.910 19.725 1.00 96.25 144 LEU A C 1
ATOM 1085 O O . LEU A 1 144 ? -15.001 4.483 19.754 1.00 96.25 144 LEU A O 1
ATOM 1089 N N . LEU A 1 145 ? -17.139 4.267 19.096 1.00 96.31 145 LEU A N 1
ATOM 1090 C CA . LEU A 1 145 ? -16.929 3.040 18.322 1.00 96.31 145 LEU A CA 1
ATOM 1091 C C . LEU A 1 145 ? -16.128 3.296 17.045 1.00 96.31 145 LEU A C 1
ATOM 1093 O O . LEU A 1 145 ? -15.239 2.510 16.737 1.00 96.31 145 LEU A O 1
ATOM 1097 N N . VAL A 1 146 ? -16.415 4.387 16.332 1.00 96.88 146 VAL A N 1
ATOM 1098 C CA . VAL A 1 146 ? -15.685 4.758 15.111 1.00 96.88 146 VAL A CA 1
ATOM 1099 C C . VAL A 1 146 ? -14.234 5.106 15.447 1.00 96.88 146 VAL A C 1
ATOM 1101 O O . VAL A 1 146 ? -13.321 4.526 14.868 1.00 96.88 146 VAL A O 1
ATOM 1104 N N . LEU A 1 147 ? -14.001 5.989 16.426 1.00 96.31 147 LEU A N 1
ATOM 1105 C CA . LEU A 1 147 ? -12.646 6.395 16.823 1.00 96.31 147 LEU A CA 1
ATOM 1106 C C . LEU A 1 147 ? -11.860 5.250 17.477 1.00 96.31 147 LEU A C 1
ATOM 1108 O O . LEU A 1 147 ? -10.688 5.040 17.166 1.00 96.31 147 LEU A O 1
ATOM 1112 N N . GLY A 1 148 ? -12.502 4.484 18.362 1.00 95.69 148 GLY A N 1
ATOM 1113 C CA . GLY A 1 148 ? -11.880 3.336 19.022 1.00 95.69 148 GLY A CA 1
ATOM 1114 C C . GLY A 1 148 ? -11.569 2.205 18.046 1.00 95.69 148 GLY A C 1
ATOM 1115 O O . GLY A 1 148 ? -10.493 1.612 18.123 1.00 95.69 148 GLY A O 1
ATOM 1116 N N . GLY A 1 149 ? -12.470 1.962 17.092 1.00 96.38 149 GLY A N 1
ATOM 1117 C CA . GLY A 1 149 ? -12.279 1.017 16.000 1.00 96.38 149 GLY A CA 1
ATOM 1118 C C . GLY A 1 149 ? -11.168 1.429 15.044 1.00 96.38 149 GLY A C 1
ATOM 1119 O O . GLY A 1 149 ? -10.354 0.588 14.671 1.00 96.38 149 GLY A O 1
ATOM 1120 N N . ALA A 1 150 ? -11.083 2.716 14.701 1.00 96.94 150 ALA A N 1
ATOM 1121 C CA . ALA A 1 150 ? -10.000 3.242 13.877 1.00 96.94 150 ALA A CA 1
ATOM 1122 C C . ALA A 1 150 ? -8.635 3.098 14.562 1.00 96.94 150 ALA A C 1
ATOM 1124 O O . ALA A 1 150 ? -7.677 2.675 13.924 1.00 96.94 150 ALA A O 1
ATOM 1125 N N . SER A 1 151 ? -8.559 3.353 15.872 1.00 94.75 151 SER A N 1
ATOM 1126 C CA . SER A 1 151 ? -7.347 3.122 16.671 1.00 94.75 151 SER A CA 1
ATOM 1127 C C . SER A 1 151 ? -6.893 1.654 16.638 1.00 94.75 151 SER A C 1
ATOM 1129 O O . SER A 1 151 ? -5.734 1.367 16.345 1.00 94.75 151 SER A O 1
ATOM 1131 N N . ILE A 1 152 ? -7.809 0.706 16.864 1.00 95.75 152 ILE A N 1
ATOM 1132 C CA . ILE A 1 152 ? -7.488 -0.731 16.814 1.00 95.75 152 ILE A CA 1
ATOM 1133 C C . ILE A 1 152 ? -7.079 -1.146 15.396 1.00 95.75 152 ILE A C 1
ATOM 1135 O O . ILE A 1 152 ? -6.105 -1.875 15.215 1.00 95.75 152 ILE A O 1
ATOM 1139 N N . GLY A 1 153 ? -7.810 -0.668 14.388 1.00 95.38 153 GLY A N 1
ATOM 1140 C CA . GLY A 1 153 ? -7.531 -0.936 12.984 1.00 95.38 153 GLY A CA 1
ATOM 1141 C C . GLY A 1 153 ? -6.153 -0.442 12.545 1.00 95.38 153 GLY A C 1
ATOM 1142 O O . GLY A 1 153 ? -5.450 -1.154 11.829 1.00 95.38 153 GLY A O 1
ATOM 1143 N N . LEU A 1 154 ? -5.732 0.724 13.038 1.00 94.12 154 LEU A N 1
ATOM 1144 C CA . LEU A 1 154 ? -4.401 1.283 12.809 1.00 94.12 154 LEU A CA 1
ATOM 1145 C C . LEU A 1 154 ? -3.308 0.353 13.361 1.00 94.12 154 LEU A C 1
ATOM 1147 O O . LEU A 1 154 ? -2.347 0.038 12.655 1.00 94.12 154 LEU A O 1
ATOM 1151 N N . GLY A 1 155 ? -3.500 -0.166 14.578 1.00 92.12 155 GLY A N 1
ATOM 1152 C CA . GLY A 1 155 ? -2.596 -1.142 15.189 1.00 92.12 155 GLY A CA 1
ATOM 1153 C C . GLY A 1 155 ? -2.527 -2.465 14.420 1.00 92.12 155 GLY A C 1
ATOM 1154 O O . GLY A 1 155 ? -1.436 -2.990 14.198 1.00 92.12 155 GLY A O 1
ATOM 1155 N N . VAL A 1 156 ? -3.668 -2.993 13.962 1.00 95.06 156 VAL A N 1
ATOM 1156 C CA . VAL A 1 156 ? -3.728 -4.230 13.154 1.00 95.06 156 VAL A CA 1
ATOM 1157 C C . VAL A 1 156 ? -3.062 -4.042 11.788 1.00 95.06 156 VAL A C 1
ATOM 1159 O O . VAL A 1 156 ? -2.316 -4.920 11.348 1.00 95.06 156 VAL A O 1
ATOM 1162 N N . GLY A 1 157 ? -3.276 -2.896 11.137 1.00 92.00 157 GLY A N 1
ATOM 1163 C CA . GLY A 1 157 ? -2.611 -2.547 9.881 1.00 92.00 157 GLY A CA 1
ATOM 1164 C C . GLY A 1 157 ? -1.089 -2.535 10.033 1.00 92.00 157 GLY A C 1
ATOM 1165 O O . GLY A 1 157 ? -0.393 -3.231 9.292 1.00 92.00 157 GLY A O 1
ATOM 1166 N N . ALA A 1 158 ? -0.574 -1.863 11.067 1.00 90.38 158 ALA A N 1
ATOM 1167 C CA . ALA A 1 158 ? 0.858 -1.855 11.375 1.00 90.38 158 ALA A CA 1
ATOM 1168 C C . ALA A 1 158 ? 1.405 -3.265 11.688 1.00 90.38 158 ALA A C 1
ATOM 1170 O O . ALA A 1 158 ? 2.465 -3.656 11.191 1.00 90.38 158 ALA A O 1
ATOM 1171 N N . ALA A 1 159 ? 0.660 -4.064 12.459 1.00 91.50 159 ALA A N 1
ATOM 1172 C CA . ALA A 1 159 ? 1.030 -5.439 12.795 1.00 91.50 159 ALA A CA 1
ATOM 1173 C C . ALA A 1 159 ? 1.175 -6.329 11.560 1.00 91.50 159 ALA A C 1
ATOM 1175 O O . ALA A 1 159 ? 2.129 -7.102 11.455 1.00 91.50 159 ALA A O 1
ATOM 1176 N N . SER A 1 160 ? 0.233 -6.212 10.619 1.00 92.88 160 SER A N 1
ATOM 1177 C CA . SER A 1 160 ? 0.222 -7.012 9.394 1.00 92.88 160 SER A CA 1
ATOM 1178 C C . SER A 1 160 ? 1.506 -6.817 8.585 1.00 92.88 160 SER A C 1
ATOM 1180 O O . SER A 1 160 ? 2.083 -7.790 8.093 1.00 92.88 160 SER A O 1
ATOM 1182 N N . HIS A 1 161 ? 2.027 -5.587 8.555 1.00 88.25 161 HIS A N 1
ATOM 1183 C CA . HIS A 1 161 ? 3.284 -5.293 7.890 1.00 88.25 161 HIS A CA 1
ATOM 1184 C C . HIS A 1 161 ? 4.488 -5.895 8.624 1.00 88.25 161 HIS A C 1
ATOM 1186 O O . HIS A 1 161 ? 5.374 -6.460 7.987 1.00 88.25 161 HIS A O 1
ATOM 1192 N N . VAL A 1 162 ? 4.537 -5.821 9.957 1.00 88.75 162 VAL A N 1
ATOM 1193 C CA . VAL A 1 162 ? 5.637 -6.425 10.736 1.00 88.75 162 VAL A CA 1
ATOM 1194 C C . VAL A 1 162 ? 5.669 -7.945 10.551 1.00 88.75 162 VAL A C 1
ATOM 1196 O O . VAL A 1 162 ? 6.740 -8.529 10.378 1.00 88.75 162 VAL A O 1
ATOM 1199 N N . ILE A 1 163 ? 4.499 -8.587 10.534 1.00 91.56 163 ILE A N 1
ATOM 1200 C CA . ILE A 1 163 ? 4.370 -10.030 10.295 1.00 91.56 163 ILE A CA 1
ATOM 1201 C C . ILE A 1 163 ? 4.838 -10.383 8.879 1.00 91.56 163 ILE A C 1
ATOM 1203 O O . ILE A 1 163 ? 5.577 -11.355 8.697 1.00 91.56 163 ILE A O 1
ATOM 1207 N N . ARG A 1 164 ? 4.455 -9.581 7.879 1.00 92.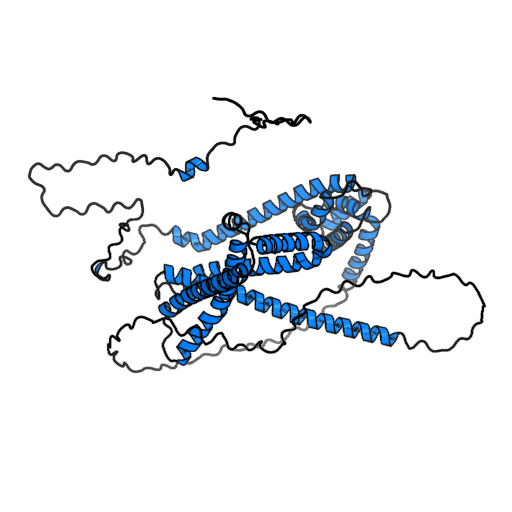12 164 ARG A N 1
ATOM 1208 C CA . ARG A 1 164 ? 4.906 -9.755 6.495 1.00 92.12 164 ARG A CA 1
ATOM 1209 C C . ARG A 1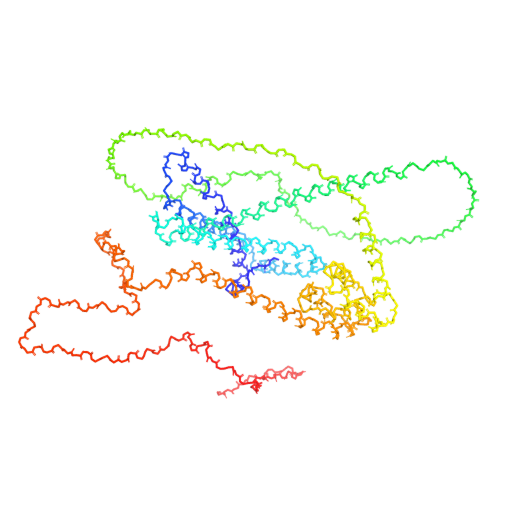 164 ? 6.422 -9.602 6.370 1.00 92.12 164 ARG A C 1
ATOM 1211 O O . ARG A 1 164 ? 7.062 -10.502 5.831 1.00 92.12 164 ARG A O 1
ATOM 1218 N N . ASP A 1 165 ? 6.999 -8.543 6.938 1.00 87.94 165 ASP A N 1
ATOM 1219 C CA . ASP A 1 165 ? 8.450 -8.306 6.954 1.00 87.94 165 ASP A CA 1
ATOM 1220 C C . ASP A 1 165 ? 9.201 -9.484 7.587 1.00 87.94 165 ASP A C 1
ATOM 1222 O O . ASP A 1 165 ? 10.235 -9.928 7.082 1.00 87.94 165 ASP A O 1
ATOM 1226 N N . TYR A 1 166 ? 8.673 -10.021 8.688 1.00 91.94 166 TYR A N 1
ATOM 1227 C CA . TYR A 1 166 ? 9.255 -11.178 9.361 1.00 91.94 166 TYR A CA 1
ATOM 1228 C C . TYR A 1 166 ? 9.187 -12.445 8.491 1.00 91.94 166 TYR A C 1
ATOM 1230 O O . TYR A 1 166 ? 10.169 -13.185 8.385 1.00 91.94 166 TYR A O 1
ATOM 1238 N N . SER A 1 167 ? 8.060 -12.672 7.812 1.00 93.50 167 SER A N 1
ATOM 1239 C CA . SER A 1 167 ? 7.878 -13.794 6.883 1.00 93.50 167 SER A CA 1
ATOM 1240 C C . SER A 1 167 ? 8.817 -13.705 5.670 1.00 93.50 167 SER A C 1
ATOM 1242 O O . SER A 1 167 ? 9.486 -14.681 5.312 1.00 93.50 167 SER A O 1
ATOM 1244 N N . GLU A 1 168 ? 8.953 -12.519 5.075 1.00 89.25 168 GLU A N 1
ATOM 1245 C CA . GLU A 1 168 ? 9.840 -12.284 3.930 1.00 89.25 168 GLU A CA 1
ATOM 1246 C C . GLU A 1 168 ? 11.323 -12.457 4.295 1.00 89.25 168 GLU A C 1
ATOM 1248 O O . GLU A 1 168 ? 12.097 -13.016 3.514 1.00 89.25 168 GLU A O 1
ATOM 1253 N N . ARG A 1 169 ? 11.740 -12.044 5.499 1.00 86.81 169 ARG A N 1
ATOM 1254 C CA . ARG A 1 169 ? 13.117 -12.275 5.975 1.00 86.81 169 ARG A CA 1
ATOM 1255 C C . ARG A 1 169 ? 13.403 -13.756 6.200 1.00 86.81 169 ARG A C 1
ATOM 1257 O O . ARG A 1 169 ? 14.468 -14.237 5.815 1.00 86.81 169 ARG A O 1
ATOM 1264 N N . ASN A 1 170 ? 12.450 -14.489 6.770 1.00 92.25 170 ASN A N 1
ATOM 1265 C CA . ASN A 1 170 ? 12.607 -15.922 7.015 1.00 92.25 170 ASN A CA 1
ATOM 1266 C C . ASN A 1 170 ? 12.653 -16.741 5.718 1.00 92.25 170 ASN A C 1
ATOM 1268 O O . ASN A 1 170 ? 13.366 -17.742 5.652 1.00 92.25 170 ASN A O 1
ATOM 1272 N N . THR A 1 171 ? 11.922 -16.329 4.682 1.00 91.38 171 THR A N 1
ATOM 1273 C CA . THR A 1 171 ? 11.936 -16.999 3.371 1.00 91.38 171 THR A CA 1
ATOM 1274 C C . THR A 1 171 ? 13.208 -16.682 2.584 1.00 91.38 171 THR A C 1
ATOM 1276 O O . THR A 1 171 ? 13.884 -17.610 2.138 1.00 91.38 171 THR A O 1
ATOM 1279 N N . LYS A 1 172 ? 13.613 -15.406 2.502 1.00 87.56 172 LYS A N 1
ATOM 1280 C CA . LYS A 1 172 ? 14.868 -14.997 1.838 1.00 87.56 172 LYS A CA 1
ATOM 1281 C C . LYS A 1 172 ? 16.105 -15.584 2.516 1.00 87.56 172 LYS A C 1
ATOM 1283 O O . LYS A 1 172 ? 16.993 -16.078 1.831 1.00 87.56 172 LYS A O 1
ATOM 1288 N N . GLY A 1 173 ? 16.139 -15.619 3.850 1.00 88.81 173 GLY A N 1
ATOM 1289 C CA . GLY A 1 173 ? 17.241 -16.233 4.595 1.00 88.81 173 GLY A CA 1
ATOM 1290 C C . GLY A 1 173 ? 17.381 -17.739 4.338 1.00 88.81 173 GLY A C 1
ATOM 1291 O O . GLY A 1 173 ? 18.495 -18.258 4.340 1.00 88.81 173 GLY A O 1
ATOM 1292 N N . LYS A 1 174 ? 16.275 -18.449 4.070 1.00 88.44 174 LYS A N 1
ATOM 1293 C CA . LYS A 1 174 ? 16.315 -19.862 3.655 1.00 88.44 174 LYS A CA 1
ATOM 1294 C C . LYS A 1 174 ? 16.818 -20.020 2.221 1.00 88.44 174 LYS A C 1
ATOM 1296 O O . LYS A 1 174 ? 17.665 -20.877 1.996 1.00 88.44 174 LYS A O 1
ATOM 1301 N N . ALA A 1 175 ? 16.350 -19.188 1.289 1.00 86.38 175 ALA A N 1
ATOM 1302 C CA . ALA A 1 175 ? 16.818 -19.203 -0.100 1.00 86.38 175 ALA A CA 1
ATOM 1303 C C . ALA A 1 175 ? 18.325 -18.919 -0.187 1.00 86.38 175 ALA A C 1
ATOM 1305 O O . ALA A 1 175 ? 19.071 -19.705 -0.758 1.00 86.38 175 ALA A O 1
ATOM 1306 N N . GLN A 1 176 ? 18.800 -17.888 0.513 1.00 89.25 176 GLN A N 1
ATOM 1307 C CA . GLN A 1 176 ? 20.215 -17.521 0.512 1.00 89.25 176 GLN A CA 1
ATOM 1308 C C . GLN A 1 176 ? 21.114 -18.612 1.120 1.00 89.25 176 GLN A C 1
ATOM 1310 O O . GLN A 1 176 ? 22.234 -18.813 0.657 1.00 89.25 176 GLN A O 1
ATOM 1315 N N . ARG A 1 177 ? 20.620 -19.358 2.122 1.00 85.75 177 ARG A N 1
ATOM 1316 C CA . ARG A 1 177 ? 21.321 -20.534 2.673 1.00 85.75 177 ARG A CA 1
ATOM 1317 C C . ARG A 1 177 ? 21.366 -21.707 1.691 1.00 85.75 177 ARG A C 1
ATOM 1319 O O . ARG A 1 177 ? 22.344 -22.451 1.680 1.00 85.75 177 ARG A O 1
ATOM 1326 N N . LEU A 1 178 ? 20.320 -21.892 0.887 1.00 88.06 178 LEU A N 1
ATOM 1327 C CA . LEU A 1 178 ? 20.304 -22.914 -0.162 1.00 88.06 178 LEU A CA 1
ATOM 1328 C C . LEU A 1 178 ? 21.298 -22.559 -1.274 1.00 88.06 178 LEU A C 1
ATOM 1330 O O . LEU A 1 178 ? 22.099 -23.415 -1.648 1.00 88.06 178 LEU A O 1
ATOM 1334 N N . ASP A 1 179 ? 21.335 -21.297 -1.703 1.00 83.00 179 ASP A N 1
ATOM 1335 C CA . ASP A 1 179 ? 22.270 -20.814 -2.725 1.00 83.00 179 ASP A CA 1
ATOM 1336 C C . ASP A 1 179 ? 23.730 -20.898 -2.259 1.00 83.00 179 ASP A C 1
ATOM 1338 O O . ASP A 1 179 ? 24.607 -21.335 -3.013 1.00 83.00 179 ASP A O 1
ATOM 1342 N N . SER A 1 180 ? 24.010 -20.558 -0.992 1.00 84.88 180 SER A N 1
ATOM 1343 C CA . SER A 1 180 ? 25.360 -20.707 -0.438 1.00 84.88 180 SER A CA 1
ATOM 1344 C C . SER A 1 180 ? 25.797 -22.173 -0.384 1.00 84.88 180 SER A C 1
ATOM 1346 O O . SER A 1 180 ? 26.945 -22.477 -0.699 1.00 84.88 180 SER A O 1
ATOM 1348 N N . ASN A 1 181 ? 24.888 -23.100 -0.062 1.00 78.06 181 ASN A N 1
ATOM 1349 C CA . ASN A 1 181 ? 25.199 -24.533 -0.027 1.00 78.06 181 ASN A CA 1
ATOM 1350 C C . ASN A 1 181 ? 25.395 -25.126 -1.435 1.00 78.06 181 ASN A C 1
ATOM 1352 O O . ASN A 1 181 ? 26.285 -25.955 -1.633 1.00 78.06 181 ASN A O 1
ATOM 1356 N N . LEU A 1 182 ? 24.619 -24.677 -2.429 1.00 83.56 182 LEU A N 1
ATOM 1357 C CA . LEU A 1 182 ? 24.802 -25.062 -3.835 1.00 83.56 182 LEU A CA 1
ATOM 1358 C C . LEU A 1 182 ? 26.139 -24.563 -4.396 1.00 83.56 182 LEU A C 1
ATOM 1360 O O . LEU A 1 182 ? 26.836 -25.306 -5.090 1.00 83.56 182 LEU A O 1
ATOM 1364 N N . THR A 1 183 ? 26.529 -23.335 -4.050 1.00 75.50 183 THR A N 1
ATOM 1365 C CA . THR A 1 183 ? 27.797 -22.747 -4.503 1.00 75.50 183 THR A CA 1
ATOM 1366 C C . THR A 1 183 ? 28.999 -23.498 -3.921 1.00 75.50 183 THR A C 1
ATOM 1368 O O . THR A 1 183 ? 29.916 -23.839 -4.667 1.00 75.50 183 THR A O 1
ATOM 1371 N N . VAL A 1 184 ? 28.965 -23.846 -2.627 1.00 73.38 184 VAL A N 1
ATOM 1372 C CA . VAL A 1 184 ? 30.045 -24.601 -1.959 1.00 73.38 184 VAL A CA 1
ATOM 1373 C C . VAL A 1 184 ? 30.200 -26.017 -2.537 1.00 73.38 184 VAL A C 1
ATOM 1375 O O . VAL A 1 184 ? 31.324 -26.477 -2.765 1.00 73.38 184 VAL A O 1
ATOM 1378 N N . ASN A 1 185 ? 29.095 -26.696 -2.860 1.00 67.69 185 ASN A N 1
ATOM 1379 C CA . ASN A 1 185 ? 29.145 -28.031 -3.467 1.00 67.69 185 ASN A CA 1
ATOM 1380 C C . ASN A 1 185 ? 29.644 -28.003 -4.925 1.00 67.69 185 ASN A C 1
ATOM 1382 O O . ASN A 1 185 ? 30.399 -28.887 -5.332 1.00 67.69 185 ASN A O 1
ATOM 1386 N N . SER A 1 186 ? 29.299 -26.962 -5.692 1.00 66.19 186 SER A N 1
ATOM 1387 C CA . SER A 1 186 ? 29.824 -26.748 -7.049 1.00 66.19 186 SER A CA 1
ATOM 1388 C C . SER A 1 186 ? 31.346 -26.566 -7.051 1.00 66.19 186 SER A C 1
ATOM 1390 O O . SER A 1 186 ? 32.045 -27.211 -7.840 1.00 66.19 186 SER A O 1
ATOM 1392 N N . THR A 1 187 ? 31.888 -25.775 -6.117 1.00 64.50 187 THR A N 1
ATOM 1393 C CA . THR A 1 187 ? 33.341 -25.567 -5.999 1.00 64.50 187 THR A CA 1
ATOM 1394 C C . THR A 1 187 ? 34.104 -26.828 -5.598 1.00 64.50 187 THR A C 1
ATOM 1396 O O . THR A 1 187 ? 35.176 -27.074 -6.147 1.00 64.50 187 THR A O 1
ATOM 1399 N N . ASN A 1 188 ? 33.540 -27.680 -4.734 1.00 61.44 188 ASN A N 1
ATOM 1400 C CA . ASN A 1 188 ? 34.192 -28.938 -4.352 1.00 61.44 188 ASN A CA 1
ATOM 1401 C C . ASN A 1 188 ? 34.199 -29.986 -5.480 1.00 61.44 188 ASN A C 1
ATOM 1403 O O . ASN A 1 188 ? 35.108 -30.812 -5.540 1.00 61.44 188 ASN A O 1
ATOM 1407 N N . SER A 1 189 ? 33.255 -29.932 -6.427 1.00 58.16 189 SER A N 1
ATOM 1408 C CA . SER A 1 189 ? 33.230 -30.867 -7.565 1.00 58.16 189 SER A CA 1
ATOM 1409 C C . SER A 1 189 ? 34.319 -30.611 -8.623 1.00 58.16 189 SER A C 1
ATOM 1411 O O . SER A 1 189 ? 34.656 -31.517 -9.382 1.00 58.16 189 SER A O 1
ATOM 1413 N N . ARG A 1 190 ? 34.935 -29.417 -8.660 1.00 55.88 190 ARG A N 1
ATOM 1414 C CA . ARG A 1 190 ? 35.976 -29.060 -9.652 1.00 55.88 190 ARG A CA 1
ATOM 1415 C C . ARG A 1 190 ? 37.410 -29.436 -9.255 1.00 55.88 190 ARG A C 1
ATOM 1417 O O . ARG A 1 190 ? 38.339 -29.118 -9.992 1.00 55.88 190 ARG A O 1
ATOM 1424 N N . HIS A 1 191 ? 37.625 -30.103 -8.121 1.00 55.53 191 HIS A N 1
ATOM 1425 C CA . HIS A 1 191 ? 38.964 -30.522 -7.669 1.00 55.53 191 HIS A CA 1
ATOM 1426 C C . HIS A 1 191 ? 39.267 -32.017 -7.832 1.00 55.53 191 HIS A C 1
ATOM 1428 O O . HIS A 1 191 ? 40.238 -32.516 -7.276 1.00 55.53 191 HIS A O 1
ATOM 1434 N N . SER A 1 192 ? 38.508 -32.722 -8.674 1.00 52.00 192 SER A N 1
ATOM 1435 C CA . SER A 1 192 ? 38.843 -34.084 -9.112 1.00 52.00 192 SER A CA 1
ATOM 1436 C C . SER A 1 192 ? 39.117 -34.136 -10.619 1.00 52.00 192 SER A C 1
ATOM 1438 O O . SER A 1 192 ? 38.466 -34.855 -11.367 1.00 52.00 192 SER A O 1
ATOM 1440 N N . VAL A 1 193 ? 40.098 -33.357 -11.087 1.00 54.97 193 VAL A N 1
ATOM 1441 C CA . VAL A 1 193 ? 40.744 -33.653 -12.375 1.00 54.97 193 VAL A CA 1
ATOM 1442 C C . VAL A 1 193 ? 41.880 -34.635 -12.076 1.00 54.97 193 VAL A C 1
ATOM 1444 O O . VAL A 1 193 ? 42.802 -34.263 -11.347 1.00 54.97 193 VAL A O 1
ATOM 1447 N N . PRO A 1 194 ? 41.821 -35.887 -12.566 1.00 55.81 194 PRO A N 1
ATOM 1448 C CA . PRO A 1 194 ? 42.899 -36.842 -12.368 1.00 55.81 194 PRO A CA 1
ATOM 1449 C C . PRO A 1 194 ? 44.169 -36.322 -13.046 1.00 55.81 194 PRO A C 1
ATOM 1451 O O . PRO A 1 194 ? 44.194 -36.041 -14.243 1.00 55.81 194 PRO A O 1
ATOM 1454 N N . ALA A 1 195 ? 45.225 -36.180 -12.249 1.00 53.38 195 ALA A N 1
ATOM 1455 C CA . ALA A 1 195 ? 46.569 -35.912 -12.723 1.00 53.38 195 ALA A CA 1
ATOM 1456 C C . ALA A 1 195 ? 47.045 -37.103 -13.569 1.00 53.38 195 ALA A C 1
ATOM 1458 O O . ALA A 1 195 ? 47.370 -38.162 -13.038 1.00 53.38 195 ALA A O 1
ATOM 1459 N N . GLY A 1 196 ? 47.063 -36.936 -14.887 1.00 51.97 196 GLY A N 1
ATOM 1460 C CA . GLY A 1 196 ? 47.598 -37.932 -15.807 1.00 51.97 196 GLY A CA 1
ATOM 1461 C C . GLY A 1 196 ? 47.698 -37.369 -17.215 1.00 51.97 196 GLY A C 1
ATOM 1462 O O . GLY A 1 196 ? 46.724 -37.397 -17.959 1.00 51.97 196 GLY A O 1
ATOM 1463 N N . GLY A 1 197 ? 48.870 -36.840 -17.569 1.00 43.44 197 GLY A N 1
ATOM 1464 C CA . GLY A 1 197 ? 49.161 -36.391 -18.930 1.00 43.44 197 GLY A CA 1
ATOM 1465 C C . GLY A 1 197 ? 50.266 -35.344 -18.991 1.00 43.44 197 GLY A C 1
ATOM 1466 O O . GLY A 1 197 ? 49.987 -34.156 -19.111 1.00 43.44 197 GLY A O 1
ATOM 1467 N N . GLU A 1 198 ? 51.517 -35.793 -18.895 1.00 50.50 198 GLU A N 1
ATOM 1468 C CA . GLU A 1 198 ? 52.700 -35.022 -19.289 1.00 50.50 198 GLU A CA 1
ATOM 1469 C C . GLU A 1 198 ? 52.590 -34.537 -20.743 1.00 50.50 198 GLU A C 1
ATOM 1471 O O . GLU A 1 198 ? 52.394 -35.339 -21.653 1.00 50.50 198 GLU A O 1
ATOM 1476 N N . ALA A 1 199 ? 52.794 -33.237 -20.972 1.00 43.25 199 ALA A N 1
ATOM 1477 C CA . ALA A 1 199 ? 53.190 -32.684 -22.268 1.00 43.25 199 ALA A CA 1
ATOM 1478 C C . ALA A 1 199 ? 53.871 -31.307 -22.080 1.00 43.25 199 ALA A C 1
ATOM 1480 O O . ALA A 1 199 ? 53.701 -30.673 -21.037 1.00 43.25 199 ALA A O 1
ATOM 1481 N N . PRO A 1 200 ? 54.710 -30.857 -23.032 1.00 54.34 200 PRO A N 1
ATOM 1482 C CA . PRO A 1 200 ? 56.037 -30.347 -22.711 1.00 54.34 200 PRO A CA 1
ATOM 1483 C C . PRO A 1 200 ? 56.138 -28.830 -22.518 1.00 54.34 200 PRO A C 1
ATOM 1485 O O . PRO A 1 200 ? 55.390 -28.025 -23.069 1.00 54.34 200 PRO A O 1
ATOM 1488 N N . ARG A 1 201 ? 57.175 -28.467 -21.752 1.00 48.38 201 ARG A N 1
ATOM 1489 C CA . ARG A 1 201 ? 57.683 -27.113 -21.516 1.00 48.38 201 ARG A CA 1
ATOM 1490 C C . ARG A 1 201 ? 57.915 -26.355 -22.826 1.00 48.38 201 ARG A C 1
ATOM 1492 O O . ARG A 1 201 ? 58.817 -26.699 -23.586 1.00 48.38 201 ARG A O 1
ATOM 1499 N N . ILE A 1 202 ? 57.210 -25.239 -23.002 1.00 43.44 202 ILE A N 1
ATOM 1500 C CA . ILE A 1 202 ? 57.635 -24.151 -23.887 1.00 43.44 202 ILE A CA 1
ATOM 1501 C C . ILE A 1 202 ? 57.876 -22.917 -23.021 1.00 43.44 202 ILE A C 1
ATOM 1503 O O . ILE A 1 202 ? 56.957 -22.303 -22.482 1.00 43.44 202 ILE A O 1
ATOM 1507 N N . ASN A 1 203 ? 59.156 -22.579 -22.883 1.00 46.59 203 ASN A N 1
ATOM 1508 C CA . ASN A 1 203 ? 59.631 -21.338 -22.296 1.00 46.59 203 ASN A CA 1
ATOM 1509 C C . ASN A 1 203 ? 59.136 -20.156 -23.138 1.00 46.59 203 ASN A C 1
ATOM 1511 O O . ASN A 1 203 ? 59.506 -20.039 -24.307 1.00 46.59 203 ASN A O 1
ATOM 1515 N N . ARG A 1 204 ? 58.382 -19.228 -22.540 1.00 41.16 204 ARG A N 1
ATOM 1516 C CA . ARG A 1 204 ? 58.267 -17.874 -23.092 1.00 41.16 204 ARG A CA 1
ATOM 1517 C C . ARG A 1 204 ? 58.338 -16.816 -22.001 1.00 41.16 204 ARG A C 1
ATOM 1519 O O . ARG A 1 204 ? 57.380 -16.509 -21.302 1.00 41.16 204 ARG A O 1
ATOM 1526 N N . ILE A 1 205 ? 59.548 -16.285 -21.905 1.00 46.88 205 ILE A N 1
ATOM 1527 C CA . ILE A 1 205 ? 59.929 -15.017 -21.300 1.00 46.88 205 ILE A CA 1
ATOM 1528 C C . ILE A 1 205 ? 59.103 -13.900 -21.946 1.00 46.88 205 ILE A C 1
ATOM 1530 O O . ILE A 1 205 ? 59.178 -13.744 -23.159 1.00 46.88 205 ILE A O 1
ATOM 1534 N N . THR A 1 206 ? 58.399 -13.097 -21.144 1.00 45.28 206 THR A N 1
ATOM 1535 C CA . THR A 1 206 ? 58.351 -11.635 -21.333 1.00 45.28 206 THR A CA 1
ATOM 1536 C C . THR A 1 206 ? 57.829 -10.947 -20.075 1.00 45.28 206 THR A C 1
ATOM 1538 O O . THR A 1 206 ? 56.650 -10.984 -19.737 1.00 45.28 206 THR A O 1
ATOM 1541 N N . SER A 1 207 ? 58.769 -10.310 -19.389 1.00 45.22 207 SER A N 1
ATOM 1542 C CA . SER A 1 207 ? 58.605 -9.237 -18.416 1.00 45.22 207 SER A CA 1
ATOM 1543 C C . SER A 1 207 ? 57.829 -8.050 -18.990 1.00 45.22 207 SER A C 1
ATOM 1545 O O . SER A 1 207 ? 58.175 -7.614 -20.084 1.00 45.22 207 SER A O 1
ATOM 1547 N N . LEU A 1 208 ? 56.919 -7.434 -18.223 1.00 44.50 208 LEU A N 1
ATOM 1548 C CA . LEU A 1 208 ? 56.625 -5.997 -18.347 1.00 44.50 208 LEU A CA 1
ATOM 1549 C C . LEU A 1 208 ? 55.988 -5.405 -17.071 1.00 44.50 208 LEU A C 1
ATOM 1551 O O . LEU A 1 208 ? 54.827 -5.623 -16.745 1.00 44.50 208 LEU A O 1
ATOM 1555 N N . ARG A 1 209 ? 56.846 -4.663 -16.357 1.00 36.06 209 ARG A N 1
ATOM 1556 C CA . ARG A 1 209 ? 56.639 -3.429 -15.573 1.00 36.06 209 ARG A CA 1
ATOM 1557 C C . ARG A 1 209 ? 55.247 -3.136 -14.982 1.00 36.06 209 ARG A C 1
ATOM 1559 O O . ARG A 1 209 ? 54.349 -2.664 -15.670 1.00 36.06 209 ARG A O 1
ATOM 1566 N N . ARG A 1 210 ? 55.177 -3.170 -13.646 1.00 36.97 210 ARG A N 1
ATOM 1567 C CA . ARG A 1 210 ? 54.294 -2.307 -12.837 1.00 36.97 210 ARG A CA 1
ATOM 1568 C C . ARG A 1 210 ? 55.003 -0.974 -12.535 1.00 36.97 210 ARG A C 1
ATOM 1570 O O . ARG A 1 210 ? 56.171 -1.022 -12.149 1.00 36.97 210 ARG A O 1
ATOM 1577 N N . PRO A 1 211 ? 54.340 0.192 -12.634 1.00 51.12 211 PRO A N 1
ATOM 1578 C CA . PRO A 1 211 ? 54.834 1.425 -12.027 1.00 51.12 211 PRO A CA 1
ATOM 1579 C C . PRO A 1 211 ? 54.366 1.556 -10.561 1.00 51.12 211 PRO A C 1
ATOM 1581 O O . PRO A 1 211 ? 53.234 1.179 -10.246 1.00 51.12 211 PRO A O 1
ATOM 1584 N N . PRO A 1 212 ? 55.187 2.117 -9.653 1.00 47.69 212 PRO A N 1
ATOM 1585 C CA . PRO A 1 212 ? 54.760 2.458 -8.303 1.00 47.69 212 PRO A CA 1
ATOM 1586 C C . PRO A 1 212 ? 54.148 3.865 -8.290 1.00 47.69 212 PRO A C 1
ATOM 1588 O O . PRO A 1 212 ? 54.786 4.828 -8.712 1.00 47.69 212 PRO A O 1
ATOM 1591 N N . ARG A 1 213 ? 52.932 4.016 -7.755 1.00 42.69 213 ARG A N 1
ATOM 1592 C CA . ARG A 1 213 ? 52.388 5.334 -7.400 1.00 42.69 213 ARG A CA 1
ATOM 1593 C C . ARG A 1 213 ? 52.300 5.429 -5.880 1.00 42.69 213 ARG A C 1
ATOM 1595 O O . ARG A 1 213 ? 51.391 4.886 -5.264 1.00 42.69 213 ARG A O 1
ATOM 1602 N N . ARG A 1 214 ? 53.305 6.088 -5.293 1.00 36.53 214 ARG A N 1
ATOM 1603 C CA . ARG A 1 214 ? 53.282 6.604 -3.918 1.00 36.53 214 ARG A CA 1
ATOM 1604 C C . ARG A 1 214 ? 52.164 7.642 -3.817 1.00 36.53 214 ARG A C 1
ATOM 1606 O O . ARG A 1 214 ? 52.159 8.596 -4.591 1.00 36.53 214 ARG A O 1
ATOM 1613 N N . VAL A 1 215 ? 51.274 7.478 -2.847 1.00 44.34 215 VAL A N 1
ATOM 1614 C CA . VAL A 1 215 ? 50.427 8.555 -2.326 1.00 44.34 215 VAL A CA 1
ATOM 1615 C C . VAL A 1 215 ? 50.815 8.713 -0.862 1.00 44.34 215 VAL A C 1
ATOM 1617 O O . VAL A 1 215 ? 50.790 7.742 -0.109 1.00 44.34 215 VAL A O 1
ATOM 1620 N N . ALA A 1 216 ? 51.270 9.910 -0.502 1.00 39.06 216 ALA A N 1
ATOM 1621 C CA . ALA A 1 216 ? 51.563 10.288 0.872 1.00 39.06 216 ALA A CA 1
ATOM 1622 C C . ALA A 1 216 ? 50.242 10.546 1.620 1.00 39.06 216 ALA A C 1
ATOM 1624 O O . ALA A 1 216 ? 49.386 11.243 1.070 1.00 39.06 216 ALA A O 1
ATOM 1625 N N . PRO A 1 217 ? 50.055 10.020 2.840 1.00 44.81 217 PRO A N 1
ATOM 1626 C CA . PRO A 1 217 ? 48.962 10.435 3.702 1.00 44.81 217 PRO A CA 1
ATOM 1627 C C . PRO A 1 217 ? 49.366 11.716 4.442 1.00 44.81 217 PRO A C 1
ATOM 1629 O O . PRO A 1 217 ? 50.344 11.737 5.184 1.00 44.81 217 PRO A O 1
ATOM 1632 N N . THR A 1 218 ? 48.628 12.799 4.215 1.00 45.97 218 THR A N 1
ATOM 1633 C CA . THR A 1 218 ? 48.623 13.958 5.110 1.00 45.97 218 THR A CA 1
ATOM 1634 C C . THR A 1 218 ? 47.748 13.635 6.311 1.00 45.97 218 THR A C 1
ATOM 1636 O O . THR A 1 218 ? 46.545 13.413 6.159 1.00 45.97 218 THR A O 1
ATOM 1639 N N . ASP A 1 219 ? 48.372 13.619 7.483 1.00 33.25 219 ASP A N 1
ATOM 1640 C CA . ASP A 1 219 ? 47.726 13.560 8.785 1.00 33.25 219 ASP A CA 1
ATOM 1641 C C . ASP A 1 219 ? 46.781 14.755 8.972 1.00 33.25 219 ASP A C 1
ATOM 1643 O O . ASP A 1 219 ? 47.202 15.911 8.964 1.00 33.25 219 ASP A O 1
ATOM 1647 N N . ILE A 1 220 ? 45.494 14.469 9.170 1.00 39.53 220 ILE A N 1
ATOM 1648 C CA . ILE A 1 220 ? 44.562 15.382 9.832 1.00 39.53 220 ILE A CA 1
ATOM 1649 C C . ILE A 1 220 ? 44.115 14.670 11.101 1.00 39.53 220 ILE A C 1
ATOM 1651 O O . ILE A 1 220 ? 43.209 13.837 11.111 1.00 39.53 220 ILE A O 1
ATOM 1655 N N . THR A 1 221 ? 44.811 14.994 12.181 1.00 39.38 221 THR A N 1
ATOM 1656 C CA . THR A 1 221 ? 44.377 14.779 13.552 1.00 39.38 221 THR A CA 1
ATOM 1657 C C . THR A 1 221 ? 43.146 15.645 13.810 1.00 39.38 221 THR A C 1
ATOM 1659 O O . THR A 1 221 ? 43.241 16.866 13.913 1.00 39.38 221 THR A O 1
ATOM 1662 N N . LEU A 1 222 ? 41.978 15.015 13.944 1.00 34.62 222 LEU A N 1
ATOM 1663 C CA . LEU A 1 222 ? 40.820 15.649 14.566 1.00 34.62 222 LEU A CA 1
ATOM 1664 C C . LEU A 1 222 ? 40.315 14.756 15.695 1.00 34.62 222 LEU A C 1
ATOM 1666 O O . LEU A 1 222 ? 39.981 13.587 15.519 1.00 34.62 222 LEU A O 1
ATOM 1670 N N . ALA A 1 223 ? 40.391 15.339 16.884 1.00 37.56 223 ALA A N 1
ATOM 1671 C CA . ALA A 1 223 ? 40.075 14.753 18.164 1.00 37.56 223 ALA A CA 1
ATOM 1672 C C . ALA A 1 223 ? 38.564 14.523 18.348 1.00 37.56 223 ALA A C 1
ATOM 1674 O O . ALA A 1 223 ? 37.738 15.137 17.678 1.00 37.56 223 ALA A O 1
ATOM 1675 N N . SER A 1 224 ? 38.252 13.717 19.369 1.00 36.97 224 SER A N 1
ATOM 1676 C CA . SER A 1 224 ? 36.943 13.465 20.000 1.00 36.97 224 SER A CA 1
ATOM 1677 C C . SER A 1 224 ? 36.081 12.331 19.423 1.00 36.97 224 SER A C 1
ATOM 1679 O O . SER A 1 224 ? 34.987 12.521 18.910 1.00 36.97 224 SER A O 1
ATOM 1681 N N . HIS A 1 225 ? 36.538 11.095 19.642 1.00 33.00 225 HIS A N 1
ATOM 1682 C CA . HIS A 1 225 ? 35.666 9.920 19.689 1.00 33.00 225 HIS A CA 1
ATOM 1683 C C . HIS A 1 225 ? 35.392 9.591 21.169 1.00 33.00 225 HIS A C 1
ATOM 1685 O O . HIS A 1 225 ? 36.189 8.923 21.823 1.00 33.00 225 HIS A O 1
ATOM 1691 N N . GLN A 1 226 ? 34.283 10.085 21.729 1.00 35.38 226 GLN A N 1
ATOM 1692 C CA . GLN A 1 226 ? 33.757 9.562 22.996 1.00 35.38 226 GLN A CA 1
ATOM 1693 C C . GLN A 1 226 ? 32.918 8.316 22.685 1.00 35.38 226 GLN A C 1
ATOM 1695 O O . GLN A 1 226 ? 31.778 8.393 22.236 1.00 35.38 226 GLN A O 1
ATOM 1700 N N . GLN A 1 227 ? 33.529 7.149 22.878 1.00 32.56 227 GLN A N 1
ATOM 1701 C CA . GLN A 1 227 ? 32.858 5.852 22.916 1.00 32.56 227 GLN A CA 1
ATOM 1702 C C . GLN A 1 227 ? 32.030 5.750 24.205 1.00 32.56 227 GLN A C 1
ATOM 1704 O O . GLN A 1 227 ? 32.584 5.624 25.294 1.00 32.56 227 GLN A O 1
ATOM 1709 N N . LEU A 1 228 ? 30.702 5.776 24.082 1.00 39.12 228 LEU A N 1
ATOM 1710 C CA . LEU A 1 228 ? 29.792 5.277 25.116 1.00 39.12 228 LEU A CA 1
ATOM 1711 C C . LEU A 1 228 ? 29.556 3.772 24.892 1.00 39.12 228 LEU A C 1
ATOM 1713 O O . LEU A 1 228 ? 29.424 3.340 23.743 1.00 39.12 228 LEU A O 1
ATOM 1717 N N . PRO A 1 229 ? 29.538 2.952 25.957 1.00 37.62 229 PRO A N 1
ATOM 1718 C CA . PRO A 1 229 ? 29.592 1.504 25.828 1.00 37.62 229 PRO A CA 1
ATOM 1719 C C . PRO A 1 229 ? 28.233 0.872 25.455 1.00 37.62 229 PRO A C 1
ATOM 1721 O O . PRO A 1 229 ? 27.176 1.366 25.852 1.00 37.62 229 PRO A O 1
ATOM 1724 N N . PRO A 1 230 ? 28.240 -0.270 24.739 1.00 40.22 230 PRO A N 1
ATOM 1725 C CA . PRO A 1 230 ? 27.041 -0.987 24.325 1.00 40.22 230 PRO A CA 1
ATOM 1726 C C . PRO A 1 230 ? 26.570 -1.928 25.441 1.00 40.22 230 PRO A C 1
ATOM 1728 O O . PRO A 1 230 ? 26.780 -3.136 25.392 1.00 40.22 230 PRO A O 1
ATOM 1731 N N . HIS A 1 231 ? 25.950 -1.387 26.481 1.00 37.03 231 HIS A N 1
ATOM 1732 C CA . HIS A 1 231 ? 25.151 -2.178 27.416 1.00 37.03 231 HIS A CA 1
ATOM 1733 C C . HIS A 1 231 ? 24.132 -1.259 28.078 1.00 37.03 231 HIS A C 1
ATOM 1735 O O . HIS A 1 231 ? 24.455 -0.598 29.048 1.00 37.03 231 HIS A O 1
ATOM 1741 N N . LEU A 1 232 ? 22.931 -1.171 27.497 1.00 35.12 232 LEU A N 1
ATOM 1742 C CA . LEU A 1 232 ? 21.655 -0.817 28.148 1.00 35.12 232 LEU A CA 1
ATOM 1743 C C . LEU A 1 232 ? 20.534 -0.752 27.087 1.00 35.12 232 LEU A C 1
ATOM 1745 O O . LEU A 1 232 ? 19.739 0.178 27.031 1.00 35.12 232 LEU A O 1
ATOM 1749 N N . THR A 1 233 ? 20.422 -1.775 26.238 1.00 38.00 233 THR A N 1
ATOM 1750 C CA . THR A 1 233 ? 19.161 -2.091 25.543 1.00 38.00 233 THR A CA 1
ATOM 1751 C C . THR A 1 233 ? 18.341 -3.033 26.422 1.00 38.00 233 THR A C 1
ATOM 1753 O O . THR A 1 233 ? 17.990 -4.145 26.041 1.00 38.00 233 THR A O 1
ATOM 1756 N N . SER A 1 234 ? 18.050 -2.577 27.640 1.00 33.53 234 SER A N 1
ATOM 1757 C CA . SER A 1 234 ? 17.146 -3.255 28.563 1.00 33.53 234 SER A CA 1
ATOM 1758 C C . SER A 1 234 ? 15.806 -2.532 28.539 1.00 33.53 234 SER A C 1
ATOM 1760 O O . SER A 1 234 ? 15.707 -1.346 28.845 1.00 33.53 234 SER A O 1
ATOM 1762 N N . PHE A 1 235 ? 14.780 -3.287 28.166 1.00 36.41 235 PHE A N 1
ATOM 1763 C CA . PHE A 1 235 ? 13.355 -2.982 28.014 1.00 36.41 235 PHE A CA 1
ATOM 1764 C C . PHE A 1 235 ? 12.645 -2.483 29.305 1.00 36.41 235 PHE A C 1
ATOM 1766 O O . PHE A 1 235 ? 11.491 -2.819 29.552 1.00 36.41 235 PHE A O 1
ATOM 1773 N N . SER A 1 236 ? 13.312 -1.697 30.160 1.00 34.25 236 SER A N 1
ATOM 1774 C CA . SER A 1 236 ? 12.874 -1.410 31.538 1.00 34.25 236 SER A CA 1
ATOM 1775 C C . SER A 1 236 ? 12.257 -0.020 31.766 1.00 34.25 236 SER A C 1
ATOM 1777 O O . SER A 1 236 ? 11.844 0.272 32.885 1.00 34.25 236 SER A O 1
ATOM 1779 N N . LEU A 1 237 ? 12.159 0.848 30.753 1.00 34.91 237 LEU A N 1
ATOM 1780 C CA . LEU A 1 237 ? 11.617 2.211 30.927 1.00 34.91 237 LEU A CA 1
ATOM 1781 C C . LEU A 1 237 ? 10.145 2.385 30.514 1.00 34.91 237 LEU A C 1
ATOM 1783 O O . LEU A 1 237 ? 9.593 3.470 30.672 1.00 34.91 237 LEU A O 1
ATOM 1787 N N . LEU A 1 238 ? 9.469 1.328 30.049 1.00 34.97 238 LEU A N 1
ATOM 1788 C CA . LEU A 1 238 ? 8.049 1.398 29.665 1.00 34.97 238 LEU A CA 1
ATOM 1789 C C . LEU A 1 238 ? 7.062 1.179 30.825 1.00 34.97 238 LEU A C 1
ATOM 1791 O O . LEU A 1 238 ? 5.871 1.424 30.659 1.00 34.97 238 LEU A O 1
ATOM 1795 N N . THR A 1 239 ? 7.522 0.777 32.012 1.00 38.84 239 THR A N 1
ATOM 1796 C CA . THR A 1 239 ? 6.640 0.539 33.171 1.00 38.84 239 THR A CA 1
ATOM 1797 C C . THR A 1 239 ? 6.453 1.747 34.090 1.00 38.84 239 THR A C 1
ATOM 1799 O O . THR A 1 239 ? 5.477 1.778 34.834 1.00 38.84 239 THR A O 1
ATOM 1802 N N . SER A 1 240 ? 7.316 2.766 34.032 1.00 33.50 240 SER A N 1
ATOM 1803 C CA . SER A 1 240 ? 7.310 3.832 35.052 1.00 33.50 240 SER A CA 1
ATOM 1804 C C . SER A 1 240 ? 6.499 5.083 34.690 1.00 33.50 240 SER A C 1
ATOM 1806 O O . SER A 1 240 ? 6.200 5.876 35.575 1.00 33.50 240 SER A O 1
ATOM 1808 N N . VAL A 1 241 ? 6.083 5.267 33.431 1.00 39.34 241 VAL A N 1
ATOM 1809 C CA . VAL A 1 241 ? 5.396 6.508 32.993 1.00 39.34 241 VAL A CA 1
ATOM 1810 C C . VAL A 1 241 ? 3.862 6.371 32.933 1.00 39.34 241 VAL A C 1
ATOM 1812 O O . VAL A 1 241 ? 3.150 7.363 32.831 1.00 39.34 241 VAL A O 1
ATOM 1815 N N . VAL A 1 242 ? 3.303 5.166 33.101 1.00 40.50 242 VAL A N 1
ATOM 1816 C CA . VAL A 1 242 ? 1.839 4.931 33.039 1.00 40.50 242 VAL A CA 1
ATOM 1817 C C . VAL A 1 242 ? 1.131 5.112 34.400 1.00 40.50 242 VAL A C 1
ATOM 1819 O O . VAL A 1 242 ? -0.090 5.015 34.482 1.00 40.50 242 VAL A O 1
ATOM 1822 N N . LEU A 1 243 ? 1.852 5.427 35.484 1.00 35.88 243 LEU A N 1
ATOM 1823 C CA . LEU A 1 243 ? 1.276 5.486 36.840 1.00 35.88 243 LEU A CA 1
ATOM 1824 C C . LEU A 1 243 ? 0.884 6.880 37.359 1.00 35.88 243 LEU A C 1
ATOM 1826 O O . LEU A 1 243 ? 0.402 6.976 38.485 1.00 35.88 243 LEU A O 1
ATOM 1830 N N . ILE A 1 244 ? 1.007 7.949 36.568 1.00 35.56 244 ILE A N 1
ATOM 1831 C CA . ILE A 1 244 ? 0.642 9.305 37.017 1.00 35.56 244 ILE A CA 1
ATOM 1832 C C . ILE A 1 244 ? -0.446 9.886 36.114 1.00 35.56 244 ILE A C 1
ATOM 1834 O O . ILE A 1 244 ? -0.237 10.857 35.398 1.00 35.56 244 ILE A O 1
ATOM 1838 N N . TRP A 1 245 ? -1.638 9.293 36.154 1.00 33.09 245 TRP A N 1
ATOM 1839 C CA . TRP A 1 245 ? -2.861 10.010 35.794 1.00 33.09 245 TRP A CA 1
ATOM 1840 C C . TRP A 1 245 ? -3.959 9.646 36.799 1.00 33.09 245 TRP A C 1
ATOM 1842 O O . TRP A 1 245 ? -4.332 8.472 36.894 1.00 33.09 245 TRP A O 1
ATOM 1852 N N . PRO A 1 246 ? -4.461 10.604 37.601 1.00 38.41 246 PRO A N 1
ATOM 1853 C CA . PRO A 1 246 ? -5.509 10.321 38.566 1.00 38.41 246 PRO A CA 1
ATOM 1854 C C . PRO A 1 246 ? -6.823 10.107 37.807 1.00 38.41 246 PRO A C 1
ATOM 1856 O O . PRO A 1 246 ? -7.458 11.046 37.336 1.00 38.41 246 PRO A O 1
ATOM 1859 N N . LEU A 1 247 ? -7.236 8.846 37.674 1.00 37.94 247 LEU A N 1
ATOM 1860 C CA . LEU A 1 247 ? -8.592 8.494 37.257 1.00 37.94 247 LEU A CA 1
ATOM 1861 C C . LEU A 1 247 ? -9.602 9.089 38.260 1.00 37.94 247 LEU A C 1
ATOM 1863 O O . LEU A 1 247 ? -9.434 8.892 39.468 1.00 37.94 247 LEU A O 1
ATOM 1867 N N . PRO A 1 248 ? -10.678 9.758 37.807 1.00 40.12 248 PRO A N 1
ATOM 1868 C CA . PRO A 1 248 ? -11.742 10.200 38.697 1.00 40.12 248 PRO A CA 1
ATOM 1869 C C . PRO A 1 248 ? -12.419 8.981 39.340 1.00 40.12 248 PRO A C 1
ATOM 1871 O O . PRO A 1 248 ? -12.915 8.083 38.653 1.00 40.12 248 PRO A O 1
ATOM 1874 N N . ARG A 1 249 ? -12.426 8.946 40.679 1.00 32.53 249 ARG A N 1
ATOM 1875 C CA . ARG A 1 249 ? -13.167 7.969 41.489 1.00 32.53 249 ARG A CA 1
ATOM 1876 C C . ARG A 1 249 ? -14.663 8.105 41.193 1.00 32.53 249 ARG A C 1
ATOM 1878 O O . ARG A 1 249 ? -15.324 8.986 41.728 1.00 32.53 249 ARG A O 1
ATOM 1885 N N . LEU A 1 250 ? -15.202 7.213 40.367 1.00 37.69 250 LEU A N 1
ATOM 1886 C CA . LEU A 1 250 ? -16.642 6.983 40.282 1.00 37.69 250 LEU A CA 1
ATOM 1887 C C . LEU A 1 250 ? -17.040 6.021 41.407 1.00 37.69 250 LEU A C 1
ATOM 1889 O O . LEU A 1 250 ? -16.515 4.910 41.495 1.00 37.69 250 LEU A O 1
ATOM 1893 N N . ALA A 1 251 ? -17.928 6.487 42.284 1.00 37.59 251 ALA A N 1
ATOM 1894 C CA . ALA A 1 251 ? -18.455 5.740 43.419 1.00 37.59 251 ALA A CA 1
ATOM 1895 C C . ALA A 1 251 ? -19.186 4.455 42.970 1.00 37.59 251 ALA A C 1
ATOM 1897 O O . ALA A 1 251 ? -19.860 4.462 41.935 1.00 37.59 251 ALA A O 1
ATOM 1898 N N . PRO A 1 252 ? -19.082 3.348 43.728 1.00 39.38 252 PRO A N 1
ATOM 1899 C CA . PRO A 1 252 ? -19.802 2.122 43.422 1.00 39.38 252 PRO A CA 1
ATOM 1900 C C . PRO A 1 252 ? -21.286 2.276 43.779 1.00 39.38 252 PRO A C 1
ATOM 1902 O O . PRO A 1 252 ? -21.655 2.331 44.948 1.00 39.38 252 PRO A O 1
ATOM 1905 N N . VAL A 1 253 ? -22.144 2.312 42.759 1.00 45.44 253 VAL A N 1
ATOM 1906 C CA . VAL A 1 253 ? -23.581 2.063 42.915 1.00 45.44 253 VAL A CA 1
ATOM 1907 C C . VAL A 1 253 ? -23.763 0.550 43.011 1.00 45.44 253 VAL A C 1
ATOM 1909 O O . VAL A 1 253 ? -23.610 -0.171 42.025 1.00 45.44 253 VAL A O 1
ATOM 1912 N N . SER A 1 254 ? -24.028 0.064 44.219 1.00 41.31 254 SER A N 1
ATOM 1913 C CA . SER A 1 254 ? -24.445 -1.308 44.479 1.00 41.31 254 SER A CA 1
ATOM 1914 C C . SER A 1 254 ? -25.916 -1.471 44.090 1.00 41.31 254 SER A C 1
ATOM 1916 O O . SER A 1 254 ? -26.797 -0.821 44.645 1.00 41.31 254 SER A O 1
ATOM 1918 N N . GLN A 1 255 ? -26.202 -2.368 43.149 1.00 44.03 255 GLN A N 1
ATOM 1919 C CA . GLN A 1 255 ? -27.525 -2.977 43.038 1.00 44.03 255 GLN A CA 1
ATOM 1920 C C . GLN A 1 255 ? -27.376 -4.503 43.033 1.00 44.03 255 GLN A C 1
ATOM 1922 O O . GLN A 1 255 ? -26.538 -5.024 42.291 1.00 44.03 255 GLN A O 1
ATOM 1927 N N . PRO A 1 256 ? -28.147 -5.227 43.864 1.00 48.22 256 PRO A N 1
ATOM 1928 C CA . PRO A 1 256 ? -28.133 -6.681 43.893 1.00 48.22 256 PRO A CA 1
ATOM 1929 C C . PRO A 1 256 ? -28.955 -7.249 42.726 1.00 48.22 256 PRO A C 1
ATOM 1931 O O . PRO A 1 256 ? -30.123 -6.913 42.549 1.00 48.22 256 PRO A O 1
ATOM 1934 N N . MET A 1 257 ? -28.343 -8.132 41.936 1.00 37.34 257 MET A N 1
ATOM 1935 C CA . MET A 1 257 ? -29.041 -8.981 40.964 1.00 37.34 257 MET A CA 1
ATOM 1936 C C . MET A 1 257 ? -29.464 -10.292 41.642 1.00 37.34 257 MET A C 1
ATOM 1938 O O . MET A 1 257 ? -28.643 -10.896 42.337 1.00 37.34 257 MET A O 1
ATOM 1942 N N . PRO A 1 258 ? -30.706 -10.762 41.431 1.00 46.00 258 PRO A N 1
ATOM 1943 C CA . PRO A 1 258 ? -31.173 -12.022 41.978 1.00 46.00 258 PRO A CA 1
ATOM 1944 C C . PRO A 1 258 ? -30.684 -13.211 41.147 1.00 46.00 258 PRO A C 1
ATOM 1946 O O . PRO A 1 258 ? -30.768 -13.255 39.919 1.00 46.00 258 PRO A O 1
ATOM 1949 N N . THR A 1 259 ? -30.197 -14.203 41.876 1.00 45.91 259 THR A N 1
ATOM 1950 C CA . THR A 1 259 ? -29.807 -15.534 41.430 1.00 45.91 259 THR A CA 1
ATOM 1951 C C . THR A 1 259 ? -31.021 -16.277 40.865 1.00 45.91 259 THR A C 1
ATOM 1953 O O . THR A 1 259 ? -31.955 -16.579 41.604 1.00 45.91 259 THR A O 1
ATOM 1956 N N . ALA A 1 260 ? -31.003 -16.620 39.574 1.00 38.94 260 ALA A N 1
ATOM 1957 C CA . ALA A 1 260 ? -31.994 -17.508 38.971 1.00 38.94 260 ALA A CA 1
ATOM 1958 C C . ALA A 1 260 ? -31.327 -18.749 38.362 1.00 38.94 260 ALA A C 1
ATOM 1960 O O . ALA A 1 260 ? -30.392 -18.696 37.566 1.00 38.94 260 ALA A O 1
ATOM 1961 N N . LEU A 1 261 ? -31.845 -19.876 38.828 1.00 41.47 261 LEU A N 1
ATOM 1962 C CA . LEU A 1 261 ? -31.466 -21.259 38.613 1.00 41.47 261 LEU A CA 1
ATOM 1963 C C . LEU A 1 261 ? -31.767 -21.766 37.186 1.00 41.47 261 LEU A C 1
ATOM 1965 O O . LEU A 1 261 ? -32.844 -21.544 36.652 1.00 41.47 261 LEU A O 1
ATOM 1969 N N . ARG A 1 262 ? -30.869 -22.639 36.700 1.00 35.44 262 ARG A N 1
ATOM 1970 C CA . ARG A 1 262 ? -31.195 -23.993 36.194 1.00 35.44 262 ARG A CA 1
ATOM 1971 C C . ARG A 1 262 ? -32.034 -24.108 34.904 1.00 35.44 262 ARG A C 1
ATOM 1973 O O . ARG A 1 262 ? -33.253 -24.074 34.954 1.00 35.44 262 ARG A O 1
ATOM 1980 N N . ARG A 1 263 ? -31.403 -24.600 33.825 1.00 33.06 263 ARG A N 1
ATOM 1981 C CA . ARG A 1 263 ? -31.698 -25.939 33.249 1.00 33.06 263 ARG A CA 1
ATOM 1982 C C . ARG A 1 263 ? -30.760 -26.285 32.086 1.00 33.06 263 ARG A C 1
ATOM 1984 O O . ARG A 1 263 ? -30.705 -25.588 31.085 1.00 33.06 263 ARG A O 1
ATOM 1991 N N . ARG A 1 264 ? -30.062 -27.418 32.230 1.00 38.66 264 ARG A N 1
ATOM 1992 C CA . ARG A 1 264 ? -29.433 -28.182 31.145 1.00 38.66 264 ARG A CA 1
ATOM 1993 C C . ARG A 1 264 ? -30.526 -28.898 30.349 1.00 38.66 264 ARG A C 1
ATOM 1995 O O . ARG A 1 264 ? -31.307 -29.632 30.952 1.00 38.66 264 ARG A O 1
ATOM 2002 N N . SER A 1 265 ? -30.492 -28.800 29.028 1.00 34.41 265 SER A N 1
ATOM 2003 C CA . SER A 1 265 ? -31.083 -29.784 28.120 1.00 34.41 265 SER A CA 1
ATOM 2004 C C . SER A 1 265 ? -29.991 -30.288 27.177 1.00 34.41 265 SER A C 1
ATOM 2006 O O . SER A 1 265 ? -29.430 -29.547 26.377 1.00 34.41 265 SER A O 1
ATOM 2008 N N . ARG A 1 266 ? -29.650 -31.571 27.342 1.00 38.06 266 ARG A N 1
ATOM 2009 C CA . ARG A 1 266 ? -28.971 -32.392 26.337 1.00 38.06 266 ARG A CA 1
ATOM 2010 C C . ARG A 1 266 ? -29.982 -32.672 25.229 1.00 38.06 266 ARG A C 1
ATOM 2012 O O . ARG A 1 266 ? -31.062 -33.169 25.538 1.00 38.06 266 ARG A O 1
ATOM 2019 N N . THR A 1 267 ? -29.611 -32.442 23.979 1.00 37.97 267 THR A N 1
ATOM 2020 C CA . THR A 1 267 ? -30.281 -33.048 22.828 1.00 37.97 267 THR A CA 1
ATOM 2021 C C . THR A 1 267 ? -29.264 -33.782 21.971 1.00 37.97 267 THR A C 1
ATOM 2023 O O . THR A 1 267 ? -28.112 -33.386 21.802 1.00 37.97 267 THR A O 1
ATOM 2026 N N . THR A 1 268 ? -29.725 -34.948 21.563 1.00 34.88 268 THR A N 1
ATOM 2027 C CA . THR A 1 268 ? -29.048 -36.085 20.964 1.00 34.88 268 THR A CA 1
ATOM 2028 C C . THR A 1 268 ? -28.881 -35.880 19.454 1.00 34.88 268 THR A C 1
ATOM 2030 O O . THR A 1 268 ? -29.686 -35.208 18.818 1.00 34.88 268 THR A O 1
ATOM 2033 N N . SER A 1 269 ? -27.818 -36.468 18.902 1.00 39.56 269 SER A N 1
ATOM 2034 C CA . SER A 1 269 ? -27.432 -36.498 17.479 1.00 39.56 269 SER A CA 1
ATOM 2035 C C . SER A 1 269 ? -28.489 -37.160 16.568 1.00 39.56 269 SER A C 1
ATOM 2037 O O . SER A 1 269 ? -29.336 -37.902 17.069 1.00 39.56 269 SER A O 1
ATOM 2039 N N . PRO A 1 270 ? -28.366 -37.021 15.231 1.00 44.53 270 PRO A N 1
ATOM 2040 C CA . PRO A 1 270 ? -28.095 -38.253 14.487 1.00 44.53 270 PRO A CA 1
ATOM 2041 C C . PRO A 1 270 ? -27.018 -38.160 13.392 1.00 44.53 270 PRO A C 1
ATOM 2043 O O . PRO A 1 270 ? -26.763 -37.127 12.777 1.00 44.53 270 PRO A O 1
ATOM 2046 N N . ARG A 1 271 ? -26.414 -39.338 13.196 1.00 31.88 271 ARG A N 1
ATOM 2047 C CA . ARG A 1 271 ? -25.419 -39.776 12.210 1.00 31.88 271 ARG A CA 1
ATOM 2048 C C . ARG A 1 271 ? -25.867 -39.562 10.761 1.00 31.88 271 ARG A C 1
ATOM 2050 O O . ARG A 1 271 ? -26.993 -39.896 10.409 1.00 31.88 271 ARG A O 1
ATOM 2057 N N . ILE A 1 272 ? -24.915 -39.166 9.919 1.00 39.91 272 ILE A N 1
ATOM 2058 C CA . ILE A 1 272 ? -24.979 -39.266 8.456 1.00 39.91 272 ILE A CA 1
ATOM 2059 C C . ILE A 1 272 ? -24.280 -40.579 8.046 1.00 39.91 272 ILE A C 1
ATOM 2061 O O . ILE A 1 272 ? -23.188 -40.845 8.559 1.00 39.91 272 ILE A O 1
ATOM 2065 N N . PRO A 1 273 ? -24.876 -41.420 7.182 1.00 48.59 273 PRO A N 1
ATOM 2066 C CA . PRO A 1 273 ? -24.256 -42.661 6.734 1.00 48.59 273 PRO A CA 1
ATOM 2067 C C . PRO A 1 273 ? -23.168 -42.424 5.676 1.00 48.59 273 PRO A C 1
ATOM 2069 O O . PRO A 1 273 ? -23.345 -41.676 4.718 1.00 48.59 273 PRO A O 1
ATOM 2072 N N . PHE A 1 274 ? -22.050 -43.124 5.866 1.00 38.31 274 PHE A N 1
ATOM 2073 C CA . PHE A 1 274 ? -21.035 -43.400 4.854 1.00 38.31 274 PHE A CA 1
ATOM 2074 C C . PHE A 1 274 ? -21.635 -44.312 3.774 1.00 38.31 274 PHE A C 1
ATOM 2076 O O . PHE A 1 274 ? -22.152 -45.379 4.096 1.00 38.31 274 PHE A O 1
ATOM 2083 N N . SER A 1 275 ? -21.531 -43.905 2.510 1.00 35.12 275 SER A N 1
ATOM 2084 C CA . SER A 1 275 ? -21.815 -44.741 1.342 1.00 35.12 275 SER A CA 1
ATOM 2085 C C . SER A 1 275 ? -20.500 -45.033 0.629 1.00 35.12 275 SER A C 1
ATOM 2087 O O . SER A 1 275 ? -19.914 -44.145 0.012 1.00 35.12 275 SER A O 1
ATOM 2089 N N . SER A 1 276 ? -20.045 -46.278 0.748 1.00 38.94 276 SER A N 1
ATOM 2090 C CA . SER A 1 276 ? -19.028 -46.898 -0.097 1.00 38.94 276 SER A CA 1
ATOM 2091 C C . SER A 1 276 ? -19.611 -47.177 -1.482 1.00 38.94 276 SER A C 1
ATOM 2093 O O . SER A 1 276 ? -20.663 -47.808 -1.579 1.00 38.94 276 SER A O 1
ATOM 2095 N N . ALA A 1 277 ? -18.920 -46.763 -2.538 1.00 40.12 277 ALA A N 1
ATOM 2096 C CA . ALA A 1 277 ? -19.129 -47.303 -3.873 1.00 40.12 277 ALA A CA 1
ATOM 2097 C C . ALA A 1 277 ? -17.764 -47.463 -4.543 1.00 40.12 277 ALA A C 1
ATOM 2099 O O . ALA A 1 277 ? -17.095 -46.485 -4.883 1.00 40.12 277 ALA A O 1
ATOM 2100 N N . ASP A 1 278 ? -17.369 -48.727 -4.630 1.00 39.09 278 ASP A N 1
ATOM 2101 C CA . ASP A 1 278 ? -16.317 -49.260 -5.477 1.00 39.09 278 ASP A CA 1
ATOM 2102 C C . ASP A 1 278 ? -16.690 -49.164 -6.972 1.00 39.09 278 ASP A C 1
ATOM 2104 O O . ASP A 1 278 ? -17.843 -48.938 -7.338 1.00 39.09 278 ASP A O 1
ATOM 2108 N N . ASP A 1 279 ? -15.676 -49.425 -7.800 1.00 38.66 279 ASP A N 1
ATOM 2109 C CA . ASP A 1 279 ? -15.723 -49.856 -9.204 1.00 38.66 279 ASP A CA 1
ATOM 2110 C C . ASP A 1 279 ? -15.937 -48.823 -10.326 1.00 38.66 279 ASP A C 1
ATOM 2112 O O . ASP A 1 279 ? -17.047 -48.512 -10.739 1.00 38.66 279 ASP A O 1
ATOM 2116 N N . ALA A 1 280 ? -14.820 -48.450 -10.970 1.00 38.50 280 ALA A N 1
ATOM 2117 C CA . ALA A 1 280 ? -14.675 -48.573 -12.427 1.00 38.50 280 ALA A CA 1
ATOM 2118 C C . ALA A 1 280 ? -13.193 -48.482 -12.845 1.00 38.50 280 ALA A C 1
ATOM 2120 O O . ALA A 1 280 ? -12.603 -47.405 -12.941 1.00 38.50 280 ALA A O 1
ATOM 2121 N N . ARG A 1 281 ? -12.583 -49.638 -13.136 1.00 41.22 281 ARG A N 1
ATOM 2122 C CA . ARG A 1 281 ? -11.305 -49.736 -13.856 1.00 41.22 281 ARG A CA 1
ATOM 2123 C C . ARG A 1 281 ? -11.553 -49.459 -15.339 1.00 41.22 281 ARG A C 1
ATOM 2125 O O . ARG A 1 281 ? -12.028 -50.331 -16.057 1.00 41.22 281 ARG A O 1
ATOM 2132 N N . GLY A 1 282 ? -11.199 -48.262 -15.797 1.00 35.88 282 GLY A N 1
ATOM 2133 C CA . GLY A 1 282 ? -11.090 -47.926 -17.216 1.00 35.88 282 GLY A CA 1
ATOM 2134 C C . GLY A 1 282 ? -9.625 -47.890 -17.647 1.00 35.88 282 GLY A C 1
ATOM 2135 O O . GLY A 1 282 ? -8.953 -46.879 -17.467 1.00 35.88 282 GLY A O 1
ATOM 2136 N N . LEU A 1 283 ? -9.125 -48.991 -18.214 1.00 46.34 283 LEU A N 1
ATOM 2137 C CA . LEU A 1 283 ? -7.857 -49.032 -18.949 1.00 46.34 283 LEU A CA 1
ATOM 2138 C C . LEU A 1 283 ? -8.040 -48.288 -20.283 1.00 46.34 283 LEU A C 1
ATOM 2140 O O . LEU A 1 283 ? -8.388 -48.882 -21.299 1.00 46.34 283 LEU A O 1
ATOM 2144 N N . GLY A 1 284 ? -7.842 -46.970 -20.253 1.00 38.78 284 GLY A N 1
ATOM 2145 C CA . GLY A 1 284 ? -7.783 -46.100 -21.425 1.00 38.78 284 GLY A CA 1
ATOM 2146 C C . GLY A 1 284 ? -6.334 -45.773 -21.787 1.00 38.78 284 GLY A C 1
ATOM 2147 O O . GLY A 1 284 ? -5.537 -45.363 -20.949 1.00 38.78 284 GLY A O 1
ATOM 2148 N N . THR A 1 285 ? -5.985 -45.981 -23.047 1.00 48.66 285 THR A N 1
ATOM 2149 C CA . THR A 1 285 ? -4.652 -45.875 -23.648 1.00 48.66 285 THR A CA 1
ATOM 2150 C C . THR A 1 285 ? -3.999 -44.489 -23.512 1.00 48.66 285 THR A C 1
ATOM 2152 O O . THR A 1 285 ? -4.278 -43.571 -24.283 1.00 48.66 285 THR A O 1
ATOM 2155 N N . CYS A 1 286 ? -3.031 -44.353 -22.603 1.00 41.75 286 CYS A N 1
ATOM 2156 C CA . CYS A 1 286 ? -2.141 -43.192 -22.480 1.00 41.75 286 CYS A CA 1
ATOM 2157 C C . CYS A 1 286 ? -1.021 -43.204 -23.542 1.00 41.75 286 CYS A C 1
ATOM 2159 O O . CYS A 1 286 ? 0.148 -43.392 -23.208 1.00 41.75 286 CYS A O 1
ATOM 2161 N N . ARG A 1 287 ? -1.347 -43.022 -24.831 1.00 43.19 287 ARG A N 1
ATOM 2162 C CA . ARG A 1 287 ? -0.323 -42.873 -25.897 1.00 43.19 287 ARG A CA 1
ATOM 2163 C C . ARG A 1 287 ? -0.480 -41.633 -26.791 1.00 43.19 287 ARG A C 1
ATOM 2165 O O . ARG A 1 287 ? 0.277 -41.493 -27.739 1.00 43.19 287 ARG A O 1
ATOM 2172 N N . GLY A 1 288 ? -1.400 -40.716 -26.468 1.00 44.72 288 GLY A N 1
ATOM 2173 C CA . GLY A 1 288 ? -1.654 -39.494 -27.258 1.00 44.72 288 GLY A CA 1
ATOM 2174 C C . GLY A 1 288 ? -1.108 -38.179 -26.677 1.00 44.72 288 GLY A C 1
ATOM 2175 O O . GLY A 1 288 ? -0.818 -37.253 -27.424 1.00 44.72 288 GLY A O 1
ATOM 2176 N N . ALA A 1 289 ? -0.894 -38.076 -25.361 1.00 47.03 289 ALA A N 1
ATOM 2177 C CA . ALA A 1 289 ? -0.522 -36.798 -24.728 1.00 47.03 289 ALA A CA 1
ATOM 2178 C C . ALA A 1 289 ? 0.958 -36.392 -24.923 1.00 47.03 289 ALA A C 1
ATOM 2180 O O . ALA A 1 289 ? 1.333 -35.251 -24.659 1.00 47.03 289 ALA A O 1
ATOM 2181 N N . GLY A 1 290 ? 1.809 -37.319 -25.380 1.00 43.47 290 GLY A N 1
ATOM 2182 C CA . GLY A 1 290 ? 3.244 -37.081 -25.570 1.00 43.47 290 GLY A CA 1
ATOM 2183 C C . GLY A 1 290 ? 3.617 -36.419 -26.901 1.00 43.47 290 GLY A C 1
ATOM 2184 O O . GLY A 1 290 ? 4.662 -35.778 -26.971 1.00 43.47 290 GLY A O 1
ATOM 2185 N N . GLN A 1 291 ? 2.785 -36.543 -27.943 1.00 48.25 291 GLN A N 1
ATOM 2186 C CA . GLN A 1 291 ? 3.056 -35.920 -29.248 1.00 48.25 291 GLN A CA 1
ATOM 2187 C C . GLN A 1 291 ? 2.627 -34.447 -29.297 1.00 48.25 291 GLN A C 1
ATOM 2189 O O . GLN A 1 291 ? 3.369 -33.635 -29.839 1.00 48.25 291 GLN A O 1
ATOM 2194 N N . ALA A 1 292 ? 1.528 -34.067 -28.634 1.00 51.09 292 ALA A N 1
ATOM 2195 C CA . ALA A 1 292 ? 1.099 -32.665 -28.553 1.00 51.09 292 ALA A CA 1
ATOM 2196 C C . ALA A 1 292 ? 2.138 -31.762 -27.851 1.00 51.09 292 ALA A C 1
ATOM 2198 O O . ALA A 1 292 ? 2.384 -30.643 -28.283 1.00 51.09 292 ALA A O 1
ATOM 2199 N N . LYS A 1 293 ? 2.824 -32.272 -26.816 1.00 52.94 293 LYS A N 1
ATOM 2200 C CA . LYS A 1 293 ? 3.875 -31.516 -26.109 1.00 52.94 293 LYS A CA 1
ATOM 2201 C C . LYS A 1 293 ? 5.194 -31.390 -26.876 1.00 52.94 293 LYS A C 1
ATOM 2203 O O . LYS A 1 293 ? 5.954 -30.476 -26.586 1.00 52.94 293 LYS A O 1
ATOM 2208 N N . ARG A 1 294 ? 5.489 -32.295 -27.819 1.00 52.84 294 ARG A N 1
ATOM 2209 C CA . ARG A 1 294 ? 6.683 -32.162 -28.674 1.00 52.84 294 ARG A CA 1
ATOM 2210 C C . ARG A 1 294 ? 6.474 -31.139 -29.788 1.00 52.84 294 ARG A C 1
ATOM 2212 O O . ARG A 1 294 ? 7.415 -30.422 -30.085 1.00 52.84 294 ARG A O 1
ATOM 2219 N N . GLY A 1 295 ? 5.253 -31.024 -30.319 1.00 57.53 295 GLY A N 1
ATOM 2220 C CA . GLY A 1 295 ? 4.915 -29.989 -31.300 1.00 57.53 295 GLY A CA 1
ATOM 2221 C C . GLY A 1 295 ? 5.050 -28.566 -30.747 1.00 57.53 295 GLY A C 1
ATOM 2222 O O . GLY A 1 295 ? 5.624 -27.722 -31.420 1.00 57.53 295 GLY A O 1
ATOM 2223 N N . ALA A 1 296 ? 4.611 -28.322 -29.504 1.00 56.47 296 ALA A N 1
ATOM 2224 C CA . ALA A 1 296 ? 4.696 -26.999 -28.866 1.00 56.47 296 ALA A CA 1
ATOM 2225 C C . ALA A 1 296 ? 6.148 -26.495 -28.692 1.00 56.47 296 ALA A C 1
ATOM 2227 O O . ALA A 1 296 ? 6.468 -25.354 -29.011 1.00 56.47 296 ALA A O 1
ATOM 2228 N N . ALA A 1 297 ? 7.065 -27.376 -28.276 1.00 57.78 297 ALA A N 1
ATOM 2229 C CA . ALA A 1 297 ? 8.472 -27.007 -28.094 1.00 57.78 297 ALA A CA 1
ATOM 2230 C C . ALA A 1 297 ? 9.209 -26.732 -29.421 1.00 57.78 297 ALA A C 1
ATOM 2232 O O . ALA A 1 297 ? 10.190 -25.990 -29.446 1.00 57.78 297 ALA A O 1
ATOM 2233 N N . GLU A 1 298 ? 8.761 -27.335 -30.526 1.00 61.16 298 GLU A N 1
ATOM 2234 C CA . GLU A 1 298 ? 9.340 -27.107 -31.855 1.00 61.16 298 GLU A CA 1
ATOM 2235 C C . GLU A 1 298 ? 8.824 -25.792 -32.468 1.00 61.16 298 GLU A C 1
ATOM 2237 O O . GLU A 1 298 ? 9.580 -25.073 -33.121 1.00 61.16 298 GLU A O 1
ATOM 2242 N N . THR A 1 299 ? 7.577 -25.407 -32.171 1.00 59.47 299 THR A N 1
ATOM 2243 C CA . THR A 1 299 ? 7.011 -24.104 -32.558 1.00 59.47 299 THR A CA 1
ATOM 2244 C C . THR A 1 299 ? 7.613 -22.920 -31.792 1.00 59.47 299 THR A C 1
ATOM 2246 O O . THR A 1 299 ? 7.778 -21.853 -32.387 1.00 59.47 299 THR A O 1
ATOM 2249 N N . ASP A 1 300 ? 8.016 -23.105 -30.528 1.00 58.38 300 ASP A N 1
ATOM 2250 C CA . ASP A 1 300 ? 8.677 -22.070 -29.708 1.00 58.38 300 ASP A CA 1
ATOM 2251 C C . ASP A 1 300 ? 9.988 -21.570 -30.337 1.00 58.38 300 ASP A C 1
ATOM 2253 O O . ASP A 1 300 ? 10.228 -20.363 -30.471 1.00 58.38 300 ASP A O 1
ATOM 2257 N N . LEU A 1 301 ? 10.838 -22.510 -30.764 1.00 60.56 301 LEU A N 1
ATOM 2258 C CA . LEU A 1 301 ? 12.105 -22.201 -31.431 1.00 60.56 301 LEU A CA 1
ATOM 2259 C C . LEU A 1 301 ? 11.852 -21.475 -32.756 1.00 60.56 301 LEU A C 1
ATOM 2261 O O . LEU A 1 301 ? 12.443 -20.423 -33.009 1.00 60.56 301 LEU A O 1
ATOM 2265 N N . HIS A 1 302 ? 10.897 -21.975 -33.542 1.00 67.94 302 HIS A N 1
ATOM 2266 C CA . HIS A 1 302 ? 10.612 -21.472 -34.882 1.00 67.94 302 HIS A CA 1
ATOM 2267 C C . HIS A 1 302 ? 10.035 -20.044 -34.880 1.00 67.94 302 HIS A C 1
ATOM 2269 O O . HIS A 1 302 ? 10.390 -19.232 -35.735 1.00 67.94 302 HIS A O 1
ATOM 2275 N N . PHE A 1 303 ? 9.185 -19.690 -33.908 1.00 73.75 303 PHE A N 1
ATOM 2276 C CA . PHE A 1 303 ? 8.672 -18.321 -33.772 1.00 73.75 303 PHE A CA 1
ATOM 2277 C C . PHE A 1 303 ? 9.791 -17.327 -33.424 1.00 73.75 303 PHE A C 1
ATOM 2279 O O . PHE A 1 303 ? 9.926 -16.280 -34.068 1.00 73.75 303 PHE A O 1
ATOM 2286 N N . SER A 1 304 ? 10.609 -17.662 -32.418 1.00 69.69 304 SER A N 1
ATOM 2287 C CA . SER A 1 304 ? 11.636 -16.753 -31.898 1.00 69.69 304 SER A CA 1
ATOM 2288 C C . SER A 1 304 ? 12.742 -16.451 -32.919 1.00 69.69 304 SER A C 1
ATOM 2290 O O . SER A 1 304 ? 13.231 -15.316 -32.978 1.00 69.69 304 SER A O 1
ATOM 2292 N N . GLU A 1 305 ? 13.091 -17.438 -33.751 1.00 73.44 305 GLU A N 1
ATOM 2293 C CA . GLU A 1 305 ? 14.130 -17.334 -34.779 1.00 73.44 305 GLU A CA 1
ATOM 2294 C C . GLU A 1 305 ? 13.656 -16.641 -36.058 1.00 73.44 305 GLU A C 1
ATOM 2296 O O . GLU A 1 305 ? 14.459 -16.012 -36.746 1.00 73.44 305 GLU A O 1
ATOM 2301 N N . ILE A 1 306 ? 12.372 -16.717 -36.403 1.00 77.19 306 ILE A N 1
ATOM 2302 C CA . ILE A 1 306 ? 11.911 -16.190 -37.692 1.00 77.19 306 ILE A CA 1
ATOM 2303 C C . ILE A 1 306 ? 11.492 -14.728 -37.586 1.00 77.19 306 ILE A C 1
ATOM 2305 O O . ILE A 1 306 ? 11.954 -13.899 -38.369 1.00 77.19 306 ILE A O 1
ATOM 2309 N N . ALA A 1 307 ? 10.660 -14.389 -36.602 1.00 84.31 307 ALA A N 1
ATOM 2310 C CA . ALA A 1 307 ? 10.044 -13.064 -36.537 1.00 84.31 307 ALA A CA 1
ATOM 2311 C C . ALA A 1 307 ? 10.877 -12.041 -35.750 1.00 84.31 307 ALA A C 1
ATOM 2313 O O . ALA A 1 307 ? 10.772 -10.834 -35.973 1.00 84.31 307 ALA A O 1
ATOM 2314 N N . THR A 1 308 ? 11.709 -12.513 -34.818 1.00 87.25 308 THR A N 1
ATOM 2315 C CA . THR A 1 308 ? 12.476 -11.668 -33.889 1.00 87.25 308 THR A CA 1
ATOM 2316 C C . THR A 1 308 ? 13.973 -11.974 -33.901 1.00 87.25 308 THR A C 1
ATOM 2318 O O . THR A 1 308 ? 14.632 -11.860 -32.872 1.00 87.25 308 THR A O 1
ATOM 2321 N N . ASN A 1 309 ? 14.534 -12.375 -35.043 1.00 89.25 309 ASN A N 1
ATOM 2322 C CA . ASN A 1 309 ? 15.984 -12.552 -35.171 1.00 89.25 309 ASN A CA 1
ATOM 2323 C C . ASN A 1 309 ? 16.762 -11.229 -35.194 1.00 89.25 309 ASN A C 1
ATOM 2325 O O . ASN A 1 309 ? 16.198 -10.147 -35.365 1.00 89.25 309 ASN A O 1
ATOM 2329 N N . ASP A 1 310 ? 18.083 -11.357 -35.077 1.00 88.69 310 ASP A N 1
ATOM 2330 C CA . ASP A 1 310 ? 19.060 -10.261 -35.115 1.00 88.69 310 ASP A CA 1
ATOM 2331 C C . ASP A 1 310 ? 19.317 -9.712 -36.531 1.00 88.69 310 ASP A C 1
ATOM 2333 O O . ASP A 1 310 ? 20.130 -8.818 -36.723 1.00 88.69 310 ASP A O 1
ATOM 2337 N N . ALA A 1 311 ? 18.655 -10.253 -37.560 1.00 87.00 311 ALA A N 1
ATOM 2338 C CA . ALA A 1 311 ? 18.834 -9.752 -38.918 1.00 87.00 311 ALA A CA 1
ATOM 2339 C C . ALA A 1 311 ? 18.301 -8.314 -39.031 1.00 87.00 311 ALA A C 1
ATOM 2341 O O . ALA A 1 311 ? 17.212 -8.020 -38.547 1.00 87.00 311 ALA A O 1
ATOM 2342 N N . ASP A 1 312 ? 18.989 -7.425 -39.740 1.00 84.69 312 ASP A N 1
ATOM 2343 C CA . ASP A 1 312 ? 18.514 -6.046 -39.956 1.00 84.69 312 ASP A CA 1
ATOM 2344 C C . ASP A 1 312 ? 17.294 -5.948 -40.900 1.00 84.69 312 ASP A C 1
ATOM 2346 O O . ASP A 1 312 ? 16.802 -4.861 -41.196 1.00 84.69 312 ASP A O 1
ATOM 2350 N N . THR A 1 313 ? 16.779 -7.079 -41.385 1.00 89.44 313 THR A N 1
ATOM 2351 C CA . THR A 1 313 ? 15.587 -7.149 -42.231 1.00 89.44 313 THR A CA 1
ATOM 2352 C C . THR A 1 313 ? 14.306 -7.083 -41.404 1.00 89.44 313 THR A C 1
ATOM 2354 O O . THR A 1 313 ? 14.164 -7.781 -40.394 1.00 89.44 313 THR A O 1
ATOM 2357 N N . GLU A 1 314 ? 13.351 -6.265 -41.853 1.00 90.69 314 GLU A N 1
ATOM 2358 C CA . GLU A 1 314 ? 12.003 -6.231 -41.282 1.00 90.69 314 GLU A CA 1
ATOM 2359 C C . GLU A 1 314 ? 11.311 -7.601 -41.437 1.00 90.69 314 GLU A C 1
ATOM 2361 O O . GLU A 1 314 ? 11.594 -8.315 -42.405 1.00 90.69 314 GLU A O 1
ATOM 2366 N N . PRO A 1 315 ? 10.433 -7.999 -40.493 1.00 92.56 315 PRO A N 1
ATOM 2367 C CA . PRO A 1 315 ? 9.676 -9.241 -40.611 1.00 92.56 315 PRO A CA 1
ATOM 2368 C C . PRO A 1 315 ? 8.821 -9.206 -41.876 1.00 92.56 315 PRO A C 1
ATOM 2370 O O . PRO A 1 315 ? 8.141 -8.209 -42.133 1.00 92.56 315 PRO A O 1
ATOM 2373 N N . ASP A 1 316 ? 8.837 -10.289 -42.651 1.00 94.69 316 ASP A N 1
ATOM 2374 C CA . ASP A 1 316 ? 8.020 -10.356 -43.859 1.00 94.69 316 ASP A CA 1
ATOM 2375 C C . ASP A 1 316 ? 6.525 -10.333 -43.497 1.00 94.69 316 ASP A C 1
ATOM 2377 O O . ASP A 1 316 ? 6.089 -10.865 -42.471 1.00 94.69 316 ASP A O 1
ATOM 2381 N N . SER A 1 317 ? 5.722 -9.718 -44.359 1.00 94.00 317 SER A N 1
ATOM 2382 C CA . SER A 1 317 ? 4.266 -9.623 -44.213 1.00 94.00 317 SER A CA 1
ATOM 2383 C C . SER A 1 317 ? 3.604 -10.992 -44.010 1.00 94.00 317 SER A C 1
ATOM 2385 O O . SER A 1 317 ? 2.733 -11.131 -43.151 1.00 94.00 317 SER A O 1
ATOM 2387 N N . THR A 1 318 ? 4.096 -12.017 -44.709 1.00 94.19 318 THR A N 1
ATOM 2388 C CA . THR A 1 318 ? 3.632 -13.408 -44.593 1.00 94.19 318 THR A CA 1
ATOM 2389 C C . THR A 1 318 ? 3.844 -13.985 -43.190 1.00 94.19 318 THR A C 1
ATOM 2391 O O . THR A 1 318 ? 2.995 -14.710 -42.672 1.00 94.19 318 THR A O 1
ATOM 2394 N N . GLN A 1 319 ? 4.945 -13.618 -42.528 1.00 92.69 319 GLN A N 1
ATOM 2395 C CA . GLN A 1 319 ? 5.242 -14.050 -41.164 1.00 92.69 319 GLN A CA 1
ATOM 2396 C C . GLN A 1 319 ? 4.300 -13.376 -40.169 1.00 92.69 319 GLN A C 1
ATOM 2398 O O . GLN A 1 319 ? 3.823 -14.024 -39.242 1.00 92.69 319 GLN A O 1
ATOM 2403 N N . LEU A 1 320 ? 3.985 -12.094 -40.370 1.00 93.50 320 LEU A N 1
ATOM 2404 C CA . LEU A 1 320 ? 3.035 -11.378 -39.516 1.00 93.50 320 LEU A CA 1
ATOM 2405 C C . LEU A 1 320 ? 1.618 -11.962 -39.615 1.00 93.50 320 LEU A C 1
ATOM 2407 O O . LEU A 1 320 ? 0.935 -12.045 -38.596 1.00 93.50 320 LEU A O 1
ATOM 2411 N N . GLU A 1 321 ? 1.192 -12.395 -40.803 1.00 94.62 321 GLU A N 1
ATOM 2412 C CA . GLU A 1 321 ? -0.091 -13.088 -40.996 1.00 94.62 321 GLU A CA 1
ATOM 2413 C C . GLU A 1 321 ? -0.108 -14.460 -40.315 1.00 94.62 321 GLU A C 1
ATOM 2415 O O . GLU A 1 321 ? -1.074 -14.798 -39.629 1.00 94.62 321 GLU A O 1
ATOM 2420 N N . LEU A 1 322 ? 0.980 -15.230 -40.419 1.00 93.50 322 LEU A N 1
ATOM 2421 C CA . LEU A 1 322 ? 1.098 -16.513 -39.725 1.00 93.50 322 LEU A CA 1
ATOM 2422 C C . LEU A 1 322 ? 0.998 -16.340 -38.201 1.00 93.50 322 LEU A C 1
ATOM 2424 O O . LEU A 1 322 ? 0.275 -17.078 -37.533 1.00 93.50 322 LEU A O 1
ATOM 2428 N N . ILE A 1 323 ? 1.648 -15.316 -37.649 1.00 94.00 323 ILE A N 1
ATOM 2429 C CA . ILE A 1 323 ? 1.565 -15.008 -36.216 1.00 94.00 323 ILE A CA 1
ATOM 2430 C C . ILE A 1 323 ? 0.141 -14.610 -35.821 1.00 94.00 323 ILE A C 1
ATOM 2432 O O . ILE A 1 323 ? -0.326 -14.997 -34.753 1.00 94.00 323 ILE A O 1
ATOM 2436 N N . GLU A 1 324 ? -0.571 -13.874 -36.675 1.00 94.19 324 GLU A N 1
ATOM 2437 C CA . GLU A 1 324 ? -1.975 -13.526 -36.447 1.00 94.19 324 GLU A CA 1
ATOM 2438 C C . GLU A 1 324 ? -2.858 -14.783 -36.361 1.00 94.19 324 GLU A C 1
ATOM 2440 O O . GLU A 1 324 ? -3.731 -14.855 -35.492 1.00 94.19 324 GLU A O 1
ATOM 2445 N N . THR A 1 325 ? -2.577 -15.810 -37.175 1.00 94.88 325 THR A N 1
ATOM 2446 C CA . THR A 1 325 ? -3.264 -17.107 -37.056 1.00 94.88 325 THR A CA 1
ATOM 2447 C C . THR A 1 325 ? -2.927 -17.835 -35.754 1.00 94.88 325 THR A C 1
ATOM 2449 O O . THR A 1 325 ? -3.837 -18.326 -35.092 1.00 94.88 325 THR A O 1
ATOM 2452 N N . TRP A 1 326 ? -1.665 -17.837 -35.313 1.00 94.44 326 TRP A N 1
ATOM 2453 C CA . TRP A 1 326 ? -1.264 -18.474 -34.048 1.00 94.44 326 TRP A CA 1
ATOM 2454 C C . TRP A 1 326 ? -1.798 -17.743 -32.814 1.00 94.44 326 TRP A C 1
ATOM 2456 O O . TRP A 1 326 ? -2.155 -18.374 -31.826 1.00 94.44 326 TRP A O 1
ATOM 2466 N N . LEU A 1 327 ? -1.935 -16.419 -32.876 1.00 94.06 327 LEU A N 1
ATOM 2467 C CA . LEU A 1 327 ? -2.557 -15.616 -31.818 1.00 94.06 327 LEU A CA 1
ATOM 2468 C C . LEU A 1 327 ? -4.067 -15.870 -31.664 1.00 94.06 327 LEU A C 1
ATOM 2470 O O . LEU A 1 327 ? -4.670 -15.403 -30.692 1.00 94.06 327 LEU A O 1
ATOM 2474 N N . ALA A 1 328 ? -4.704 -16.564 -32.612 1.00 95.19 328 ALA A N 1
ATOM 2475 C CA . ALA A 1 328 ? -6.082 -17.017 -32.455 1.00 95.19 328 ALA A CA 1
ATOM 2476 C C . ALA A 1 328 ? -6.192 -18.201 -31.475 1.00 95.19 328 ALA A C 1
ATOM 2478 O O . ALA A 1 328 ? -7.219 -18.334 -30.800 1.00 95.19 328 ALA A O 1
ATOM 2479 N N . ASP A 1 329 ? -5.133 -19.003 -31.356 1.00 95.38 329 ASP A N 1
ATOM 2480 C CA . ASP A 1 329 ? -5.058 -20.162 -30.475 1.00 95.38 329 ASP A CA 1
ATOM 2481 C C . ASP A 1 329 ? -4.538 -19.771 -29.084 1.00 95.38 329 ASP A C 1
ATOM 2483 O O . ASP A 1 329 ? -3.457 -19.207 -28.917 1.00 95.38 329 ASP A O 1
ATOM 2487 N N . LYS A 1 330 ? -5.305 -20.113 -28.041 1.00 93.25 330 LYS A N 1
ATOM 2488 C CA . LYS A 1 330 ? -5.027 -19.694 -26.651 1.00 93.25 330 LYS A CA 1
ATOM 2489 C C . LYS A 1 330 ? -3.736 -20.264 -26.060 1.00 93.25 330 LYS A C 1
ATOM 2491 O O . LYS A 1 330 ? -3.224 -19.705 -25.087 1.00 93.25 330 LYS A O 1
ATOM 2496 N N . ASP A 1 331 ? -3.273 -21.400 -26.573 1.00 92.31 331 ASP A N 1
ATOM 2497 C CA . ASP A 1 331 ? -2.064 -22.059 -26.079 1.00 92.31 331 ASP A CA 1
ATOM 2498 C C . ASP A 1 331 ? -0.821 -21.323 -26.603 1.00 92.31 331 ASP A C 1
ATOM 2500 O O . ASP A 1 331 ? -0.030 -20.825 -25.798 1.00 92.31 331 ASP A O 1
ATOM 2504 N N . TYR A 1 332 ? -0.745 -21.100 -27.920 1.00 92.69 332 TYR A N 1
ATOM 2505 C CA . TYR A 1 332 ? 0.315 -20.312 -28.559 1.00 92.69 332 TYR A CA 1
ATOM 2506 C C . TYR A 1 332 ? 0.305 -18.843 -28.136 1.00 92.69 332 TYR A C 1
ATOM 2508 O O . TYR A 1 332 ? 1.363 -18.236 -27.984 1.00 92.69 332 TYR A O 1
ATOM 2516 N N . GLU A 1 333 ? -0.871 -18.264 -27.881 1.00 93.50 333 GLU A N 1
ATOM 2517 C CA . GLU A 1 333 ? -1.002 -16.889 -27.390 1.00 93.50 333 GLU A CA 1
ATOM 2518 C C . GLU A 1 333 ? -0.123 -16.629 -26.156 1.00 93.50 333 GLU A C 1
ATOM 2520 O O . GLU A 1 333 ? 0.572 -15.613 -26.085 1.00 93.50 333 GLU A O 1
ATOM 2525 N N . LYS A 1 334 ? -0.127 -17.543 -25.179 1.00 93.75 334 LYS A N 1
ATOM 2526 C CA . LYS A 1 334 ? 0.637 -17.368 -23.935 1.00 93.75 334 LYS A CA 1
ATOM 2527 C C . LYS A 1 334 ? 2.140 -17.456 -24.166 1.00 93.75 334 LYS A C 1
ATOM 2529 O O . LYS A 1 334 ? 2.879 -16.665 -23.578 1.00 93.75 334 LYS A O 1
ATOM 2534 N N . GLU A 1 335 ? 2.570 -18.399 -24.997 1.00 92.56 335 GLU A N 1
ATOM 2535 C CA . GLU A 1 335 ? 3.976 -18.606 -25.357 1.00 92.56 335 GLU A CA 1
ATOM 2536 C C . GLU A 1 335 ? 4.507 -17.394 -26.133 1.00 92.56 335 GLU A C 1
ATOM 2538 O O . GLU A 1 335 ? 5.490 -16.774 -25.720 1.00 92.56 335 GLU A O 1
ATOM 2543 N N . ILE A 1 336 ? 3.773 -16.946 -27.157 1.00 93.69 336 ILE A N 1
ATOM 2544 C CA . ILE A 1 336 ? 4.100 -15.758 -27.957 1.00 93.69 336 ILE A CA 1
ATOM 2545 C C . ILE A 1 336 ? 4.179 -14.506 -27.075 1.00 93.69 336 ILE A C 1
ATOM 2547 O O . ILE A 1 336 ? 5.145 -13.745 -27.169 1.00 93.69 336 ILE A O 1
ATOM 2551 N N . ILE A 1 337 ? 3.209 -14.284 -26.180 1.00 94.50 337 ILE A N 1
ATOM 2552 C CA . ILE A 1 337 ? 3.243 -13.144 -25.249 1.00 94.50 337 ILE A CA 1
ATOM 2553 C C . ILE A 1 337 ? 4.460 -13.228 -24.315 1.00 94.50 337 ILE A C 1
ATOM 2555 O O . ILE A 1 337 ? 5.066 -12.194 -24.018 1.00 94.50 337 ILE A O 1
ATOM 2559 N N . GLY A 1 338 ? 4.833 -14.428 -23.859 1.00 94.62 338 GLY A N 1
ATOM 2560 C CA . GLY A 1 338 ? 6.039 -14.659 -23.060 1.00 94.62 338 GLY A CA 1
ATOM 2561 C C . GLY A 1 338 ? 7.308 -14.234 -23.799 1.00 94.62 338 GLY A C 1
ATOM 2562 O O . GLY A 1 338 ? 8.050 -13.382 -23.304 1.00 94.62 338 GLY A O 1
ATOM 2563 N N . VAL A 1 339 ? 7.495 -14.734 -25.023 1.00 94.50 339 VAL A N 1
ATOM 2564 C CA . VAL A 1 339 ? 8.653 -14.401 -25.869 1.00 94.50 339 VAL A CA 1
ATOM 2565 C C . VAL A 1 339 ? 8.689 -12.905 -26.196 1.00 94.50 339 VAL A C 1
ATOM 2567 O O . VAL A 1 339 ? 9.741 -12.273 -26.100 1.00 94.50 339 VAL A O 1
ATOM 2570 N N . LEU A 1 340 ? 7.547 -12.288 -26.519 1.00 96.00 340 LEU A N 1
ATOM 2571 C CA . LEU A 1 340 ? 7.478 -10.849 -26.796 1.00 96.00 340 LEU A CA 1
ATOM 2572 C C . LEU A 1 340 ? 7.887 -10.002 -25.584 1.00 96.00 340 LEU A C 1
ATOM 2574 O O . LEU A 1 340 ? 8.560 -8.985 -25.757 1.00 96.00 340 LEU A O 1
ATOM 2578 N N . LYS A 1 341 ? 7.526 -10.411 -24.360 1.00 95.81 341 LYS A N 1
ATOM 2579 C CA . LYS A 1 341 ? 7.939 -9.710 -23.130 1.00 95.81 341 LYS A CA 1
ATOM 2580 C C . LYS A 1 341 ? 9.461 -9.745 -22.952 1.00 95.81 341 LYS A C 1
ATOM 2582 O O . LYS A 1 341 ? 10.042 -8.707 -22.643 1.00 95.81 341 LYS A O 1
ATOM 2587 N N . GLU A 1 342 ? 10.102 -10.886 -23.202 1.00 95.44 342 GLU A N 1
ATOM 2588 C CA . GLU A 1 342 ? 11.567 -11.025 -23.140 1.00 95.44 342 GLU A CA 1
ATOM 2589 C C . GLU A 1 342 ? 12.276 -10.223 -24.247 1.00 95.44 342 GLU A C 1
ATOM 2591 O O . GLU A 1 342 ? 13.289 -9.556 -24.011 1.00 95.44 342 GLU A O 1
ATOM 2596 N N . ARG A 1 343 ? 11.717 -10.222 -25.464 1.00 95.25 343 ARG A N 1
ATOM 2597 C CA . ARG A 1 343 ? 12.282 -9.494 -26.612 1.00 95.25 343 ARG A CA 1
ATOM 2598 C C . ARG A 1 343 ? 12.088 -7.979 -26.529 1.00 95.25 343 ARG A C 1
ATOM 2600 O O . ARG A 1 343 ? 12.914 -7.245 -27.061 1.00 95.25 343 ARG A O 1
ATOM 2607 N N . LEU A 1 344 ? 11.060 -7.489 -25.835 1.00 95.94 344 LEU A N 1
ATOM 2608 C CA . LEU A 1 344 ? 10.881 -6.052 -25.576 1.00 95.94 344 LEU A CA 1
ATOM 2609 C C . LEU A 1 344 ? 11.910 -5.487 -24.590 1.00 95.94 344 LEU A C 1
ATOM 2611 O O . LEU A 1 344 ? 12.264 -4.313 -24.701 1.00 95.94 344 LEU A O 1
ATOM 2615 N N . ASP A 1 345 ? 12.394 -6.308 -23.654 1.00 94.25 345 ASP A N 1
ATOM 2616 C CA . ASP A 1 345 ? 13.512 -5.949 -22.770 1.00 94.25 345 ASP A CA 1
ATOM 2617 C C . ASP A 1 345 ? 14.870 -6.039 -23.480 1.00 94.25 345 ASP A C 1
ATOM 2619 O O . ASP A 1 345 ? 15.864 -5.479 -23.011 1.00 94.25 345 ASP A O 1
ATOM 2623 N N . SER A 1 346 ? 14.920 -6.749 -24.607 1.00 92.50 346 SER A N 1
ATOM 2624 C CA . SER A 1 346 ? 16.129 -6.874 -25.409 1.00 92.50 346 SER A CA 1
ATOM 2625 C C . SER A 1 346 ? 16.437 -5.557 -26.133 1.00 92.50 346 SER A C 1
ATOM 2627 O O . SER A 1 346 ? 15.558 -4.744 -26.423 1.00 92.50 346 SER A O 1
ATOM 2629 N N . GLY A 1 347 ? 17.719 -5.317 -26.411 1.00 92.62 347 GLY A N 1
ATOM 2630 C CA . GLY A 1 347 ? 18.159 -4.133 -27.146 1.00 92.62 347 GLY A CA 1
ATOM 2631 C C . GLY A 1 347 ? 17.648 -4.095 -28.590 1.00 92.62 347 GLY A C 1
ATOM 2632 O O . GLY A 1 347 ? 16.944 -4.985 -29.066 1.00 92.62 347 GLY A O 1
ATOM 2633 N N . TRP A 1 348 ? 18.033 -3.046 -29.310 1.00 92.31 348 TRP A N 1
ATOM 2634 C CA . TRP A 1 348 ? 17.885 -3.012 -30.765 1.00 92.31 348 TRP A CA 1
ATOM 2635 C C . TRP A 1 348 ? 18.671 -4.176 -31.406 1.00 92.31 348 TRP A C 1
ATOM 2637 O O . TRP A 1 348 ? 19.785 -4.424 -30.937 1.00 92.31 348 TRP A O 1
ATOM 2647 N N . PRO A 1 349 ? 18.146 -4.873 -32.440 1.00 94.88 349 PRO A N 1
ATOM 2648 C CA . PRO A 1 349 ? 16.889 -4.632 -33.176 1.00 94.88 349 PRO A CA 1
ATOM 2649 C C . PRO A 1 349 ? 15.654 -5.385 -32.635 1.00 94.88 349 PRO A C 1
ATOM 2651 O O . PRO A 1 349 ? 14.538 -5.199 -33.130 1.00 94.88 349 PRO A O 1
ATOM 2654 N N . PHE A 1 350 ? 15.824 -6.226 -31.612 1.00 95.56 350 PHE A N 1
ATOM 2655 C CA . PHE A 1 350 ? 14.790 -7.133 -31.098 1.00 95.56 350 PHE A CA 1
ATOM 2656 C C . PHE A 1 350 ? 13.525 -6.416 -30.619 1.00 95.56 350 PHE A C 1
ATOM 2658 O O . PHE A 1 350 ? 12.411 -6.828 -30.952 1.00 95.56 350 PHE A O 1
ATOM 2665 N N . ASN A 1 351 ? 13.685 -5.315 -29.880 1.00 95.56 351 ASN A N 1
ATOM 2666 C CA . ASN A 1 351 ? 12.554 -4.550 -29.356 1.00 95.56 351 ASN A CA 1
ATOM 2667 C C . ASN A 1 351 ? 11.673 -3.943 -30.459 1.00 95.56 351 ASN A C 1
ATOM 2669 O O . ASN A 1 351 ? 10.453 -3.901 -30.313 1.00 95.56 351 ASN A O 1
ATOM 2673 N N . TYR A 1 352 ? 12.261 -3.503 -31.573 1.00 96.50 352 TYR A N 1
ATOM 2674 C CA . TYR A 1 352 ? 11.529 -2.934 -32.702 1.00 96.50 352 TYR A CA 1
ATOM 2675 C C . TYR A 1 352 ? 10.683 -3.995 -33.403 1.00 96.50 352 TYR A C 1
ATOM 2677 O O . TYR A 1 352 ? 9.490 -3.784 -33.619 1.00 96.50 352 TYR A O 1
ATOM 2685 N N . LYS A 1 353 ? 11.260 -5.169 -33.677 1.00 96.50 353 LYS A N 1
ATOM 2686 C CA . LYS A 1 353 ? 10.521 -6.288 -34.281 1.00 96.50 353 LYS A CA 1
ATOM 2687 C C . LYS A 1 353 ? 9.405 -6.791 -33.374 1.00 96.50 353 LYS A C 1
ATOM 2689 O O . LYS A 1 353 ? 8.284 -6.990 -33.837 1.00 96.50 353 LYS A O 1
ATOM 2694 N N . ALA A 1 354 ? 9.677 -6.905 -32.073 1.00 96.69 354 ALA A N 1
ATOM 2695 C CA . ALA A 1 354 ? 8.651 -7.247 -31.095 1.00 96.69 354 ALA A CA 1
ATOM 2696 C C . ALA A 1 354 ? 7.496 -6.229 -31.117 1.00 96.69 354 ALA A C 1
ATOM 2698 O O . ALA A 1 354 ? 6.335 -6.627 -31.117 1.00 96.69 354 ALA A O 1
ATOM 2699 N N . LEU A 1 355 ? 7.783 -4.924 -31.228 1.00 97.06 355 LEU A N 1
ATOM 2700 C CA . LEU A 1 355 ? 6.744 -3.895 -31.361 1.00 97.06 355 LEU A CA 1
ATOM 2701 C C . LEU A 1 355 ? 5.917 -4.029 -32.646 1.00 97.06 355 LEU A C 1
ATOM 2703 O O . LEU A 1 355 ? 4.708 -3.795 -32.598 1.00 97.06 355 LEU A O 1
ATOM 2707 N N . LEU A 1 356 ? 6.526 -4.412 -33.774 1.00 96.31 356 LEU A N 1
ATOM 2708 C CA . LEU A 1 356 ? 5.796 -4.664 -35.023 1.00 96.31 356 LEU A CA 1
ATOM 2709 C C . LEU A 1 356 ? 4.805 -5.821 -34.872 1.00 96.31 356 LEU A C 1
ATOM 2711 O O . LEU A 1 356 ? 3.651 -5.682 -35.279 1.00 96.31 356 LEU A O 1
ATOM 2715 N N . VAL A 1 357 ? 5.214 -6.909 -34.214 1.00 96.06 357 VAL A N 1
ATOM 2716 C CA . VAL A 1 357 ? 4.314 -8.023 -33.881 1.00 96.06 357 VAL A CA 1
ATOM 2717 C C . VAL A 1 357 ? 3.222 -7.560 -32.912 1.00 96.06 357 VAL A C 1
ATOM 2719 O O . VAL A 1 357 ? 2.041 -7.837 -33.125 1.00 96.06 357 VAL A O 1
ATOM 2722 N N . CYS A 1 358 ? 3.570 -6.763 -31.898 1.00 96.31 358 CYS A N 1
ATOM 2723 C CA . CYS A 1 358 ? 2.601 -6.265 -30.924 1.00 96.31 358 CYS A CA 1
ATOM 2724 C C . CYS A 1 358 ? 1.501 -5.380 -31.542 1.00 96.31 358 CYS A C 1
ATOM 2726 O O . CYS A 1 358 ? 0.411 -5.293 -30.976 1.00 96.31 358 CYS A O 1
ATOM 2728 N N . LYS A 1 359 ? 1.715 -4.760 -32.713 1.00 96.12 359 LYS A N 1
ATOM 2729 C CA . LYS A 1 359 ? 0.655 -4.010 -33.421 1.00 96.12 359 LYS A CA 1
ATOM 2730 C C . LYS A 1 359 ? -0.527 -4.884 -33.846 1.00 96.12 359 LYS A C 1
ATOM 2732 O O . LYS A 1 359 ? -1.640 -4.360 -33.965 1.00 96.12 359 LYS A O 1
ATOM 2737 N N . LYS A 1 360 ? -0.275 -6.173 -34.093 1.00 95.75 360 LYS A N 1
ATOM 2738 C CA . LYS A 1 360 ? -1.266 -7.168 -34.524 1.00 95.75 360 LYS A CA 1
ATOM 2739 C C . LYS A 1 360 ? -2.037 -7.793 -33.358 1.00 95.75 360 LYS A C 1
ATOM 2741 O O . LYS A 1 360 ? -3.057 -8.434 -33.584 1.00 95.75 360 LYS A O 1
ATOM 2746 N N . LEU A 1 361 ? -1.597 -7.575 -32.116 1.00 95.50 361 LEU A N 1
ATOM 2747 C CA . LEU A 1 361 ? -2.289 -8.077 -30.929 1.00 95.50 361 LEU A CA 1
ATOM 2748 C C . LEU A 1 361 ? -3.659 -7.412 -30.740 1.00 95.50 361 LEU A C 1
ATOM 2750 O O . LEU A 1 361 ? -3.881 -6.243 -31.086 1.00 95.50 361 LEU A O 1
ATOM 2754 N N . LYS A 1 362 ? -4.575 -8.159 -30.117 1.00 96.38 362 LYS A N 1
ATOM 2755 C CA . LYS A 1 362 ? -5.885 -7.644 -29.699 1.00 96.38 362 LYS A CA 1
ATOM 2756 C C . LYS A 1 362 ? -5.706 -6.645 -28.553 1.00 96.38 362 LYS A C 1
ATOM 2758 O O . LYS A 1 362 ? -4.822 -6.800 -27.711 1.00 96.38 362 LYS A O 1
ATOM 2763 N N . ASP A 1 363 ? -6.604 -5.666 -28.451 1.00 95.12 363 ASP A N 1
ATOM 2764 C CA . ASP A 1 363 ? -6.525 -4.608 -27.428 1.00 95.12 363 ASP A CA 1
ATOM 2765 C C . ASP A 1 363 ? -6.492 -5.160 -25.988 1.00 95.12 363 ASP A C 1
ATOM 2767 O O . ASP A 1 363 ? -5.832 -4.594 -25.119 1.00 95.12 363 ASP A O 1
ATOM 2771 N N . ALA A 1 364 ? -7.146 -6.302 -25.740 1.00 93.25 364 ALA A N 1
ATOM 2772 C CA . ALA A 1 364 ? -7.123 -6.978 -24.442 1.00 93.25 364 ALA A CA 1
ATOM 2773 C C . ALA A 1 364 ? -5.717 -7.470 -24.044 1.00 93.25 364 ALA A C 1
ATOM 2775 O O . ALA A 1 364 ? -5.358 -7.396 -22.872 1.00 93.25 364 ALA A O 1
ATOM 2776 N N . GLN A 1 365 ? -4.924 -7.937 -25.014 1.00 94.62 365 GLN A N 1
ATOM 2777 C CA . GLN A 1 365 ? -3.561 -8.443 -24.807 1.00 94.62 365 GLN A CA 1
ATOM 2778 C C . GLN A 1 365 ? -2.550 -7.297 -24.697 1.00 94.62 365 GLN A C 1
ATOM 2780 O O . GLN A 1 365 ? -1.550 -7.417 -23.998 1.00 94.62 365 GLN A O 1
ATOM 2785 N N . ALA A 1 366 ? -2.817 -6.157 -25.341 1.00 95.00 366 ALA A N 1
ATOM 2786 C CA . ALA A 1 366 ? -1.936 -4.991 -25.300 1.00 95.00 366 ALA A CA 1
ATOM 2787 C C . ALA A 1 366 ? -1.735 -4.433 -23.874 1.00 95.00 366 ALA A C 1
ATOM 2789 O O . ALA A 1 366 ? -0.692 -3.845 -23.582 1.00 95.00 366 ALA A O 1
ATOM 2790 N N . ILE A 1 367 ? -2.701 -4.650 -22.969 1.00 95.38 367 ILE A N 1
ATOM 2791 C CA . ILE A 1 367 ? -2.641 -4.214 -21.561 1.00 95.38 367 ILE A CA 1
ATOM 2792 C C . ILE A 1 367 ? -1.413 -4.799 -20.845 1.00 95.38 367 ILE A C 1
ATOM 2794 O O . ILE A 1 367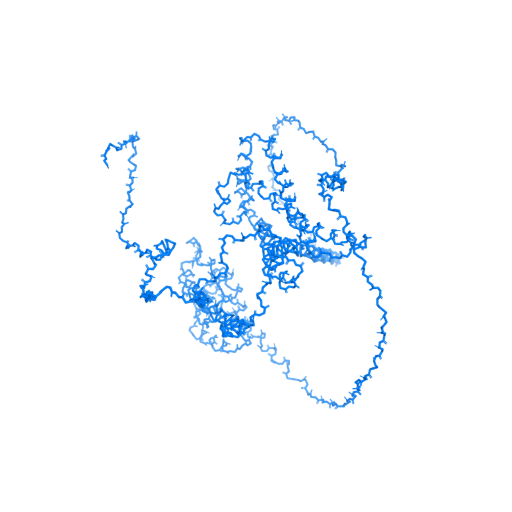 ? -0.761 -4.098 -20.070 1.00 95.38 367 ILE A O 1
ATOM 2798 N N . ASP A 1 368 ? -1.051 -6.043 -21.156 1.00 95.00 368 ASP A N 1
ATOM 2799 C CA . ASP A 1 368 ? 0.070 -6.760 -20.538 1.00 95.00 368 ASP A CA 1
ATOM 2800 C C . ASP A 1 368 ? 1.447 -6.167 -20.873 1.00 95.00 368 ASP A C 1
ATOM 2802 O O . ASP A 1 368 ? 2.441 -6.494 -20.219 1.00 95.00 368 ASP A O 1
ATOM 2806 N N . PHE A 1 369 ? 1.522 -5.303 -21.889 1.00 96.56 369 PHE A N 1
ATOM 2807 C CA . PHE A 1 369 ? 2.767 -4.715 -22.376 1.00 96.56 369 PHE A CA 1
ATOM 2808 C C . PHE A 1 369 ? 2.991 -3.273 -21.902 1.00 96.56 369 PHE A C 1
ATOM 2810 O O . PHE A 1 369 ? 4.067 -2.723 -22.144 1.00 96.56 369 PHE A O 1
ATOM 2817 N N . ILE A 1 370 ? 2.037 -2.655 -21.190 1.00 96.06 370 ILE A N 1
ATOM 2818 C CA . ILE A 1 370 ? 2.122 -1.245 -20.754 1.00 96.06 370 ILE A CA 1
ATOM 2819 C C . ILE A 1 370 ? 3.416 -0.971 -19.979 1.00 96.06 370 ILE A C 1
ATOM 2821 O O . ILE A 1 370 ? 4.129 -0.008 -20.279 1.00 96.06 370 ILE A O 1
ATOM 2825 N N . ASP A 1 371 ? 3.754 -1.836 -19.023 1.00 96.25 371 ASP A N 1
ATOM 2826 C CA . ASP A 1 371 ? 4.913 -1.649 -18.144 1.00 96.25 371 ASP A CA 1
ATOM 2827 C C . ASP A 1 371 ? 6.244 -1.718 -18.911 1.00 96.25 371 ASP A C 1
ATOM 2829 O O . ASP A 1 371 ? 7.203 -1.031 -18.557 1.00 96.25 371 ASP A O 1
ATOM 2833 N N . LYS A 1 372 ? 6.287 -2.500 -19.997 1.00 96.19 372 LYS A N 1
ATOM 2834 C CA . LYS A 1 372 ? 7.469 -2.693 -20.852 1.00 96.19 372 LYS A CA 1
ATOM 2835 C C . LYS A 1 372 ? 7.590 -1.638 -21.947 1.00 96.19 372 LYS A C 1
ATOM 2837 O O . LYS A 1 372 ? 8.687 -1.194 -22.262 1.00 96.19 372 LYS A O 1
ATOM 2842 N N . VAL A 1 373 ? 6.471 -1.171 -22.491 1.00 96.56 373 VAL A N 1
ATOM 2843 C CA . VAL A 1 373 ? 6.443 -0.186 -23.585 1.00 96.56 373 VAL A CA 1
ATOM 2844 C C . VAL A 1 373 ? 6.644 1.240 -23.061 1.00 96.56 373 VAL A C 1
ATOM 2846 O O . VAL A 1 373 ? 7.274 2.069 -23.721 1.00 96.56 373 VAL A O 1
ATOM 2849 N N . THR A 1 374 ? 6.196 1.531 -21.836 1.00 96.94 374 THR A N 1
ATOM 2850 C CA . THR A 1 374 ? 6.384 2.842 -21.188 1.00 96.94 374 THR A CA 1
ATOM 2851 C C . THR A 1 374 ? 7.848 3.322 -21.172 1.00 96.94 374 THR A C 1
ATOM 2853 O O . THR A 1 374 ? 8.089 4.452 -21.609 1.00 96.94 374 THR A O 1
ATOM 2856 N N . PRO A 1 375 ? 8.854 2.544 -20.719 1.00 96.12 375 PRO A N 1
ATOM 2857 C CA . PRO A 1 375 ? 10.252 2.983 -20.760 1.00 96.12 375 PRO A CA 1
ATOM 2858 C C . PRO A 1 375 ? 10.774 3.168 -22.193 1.00 96.12 375 PRO A C 1
ATOM 2860 O O . PRO A 1 375 ? 11.533 4.109 -22.436 1.00 96.12 375 PRO A O 1
ATOM 2863 N N . LEU A 1 376 ? 10.308 2.360 -23.156 1.00 95.50 376 LEU A N 1
ATOM 2864 C CA . LEU A 1 376 ? 10.701 2.469 -24.567 1.00 95.50 376 LEU A CA 1
ATOM 2865 C C . LEU A 1 376 ? 10.247 3.792 -25.201 1.00 95.50 376 LEU A C 1
ATOM 2867 O O . LEU A 1 376 ? 10.996 4.403 -25.965 1.00 95.50 376 LEU A O 1
ATOM 2871 N N . THR A 1 377 ? 9.062 4.297 -24.833 1.00 95.88 377 THR A N 1
ATOM 2872 C CA . THR A 1 377 ? 8.617 5.635 -25.274 1.00 95.88 377 THR A CA 1
ATOM 2873 C C . THR A 1 377 ? 9.498 6.749 -24.716 1.00 95.88 377 THR A C 1
ATOM 2875 O O . THR A 1 377 ? 9.673 7.787 -25.360 1.00 95.88 377 THR A O 1
ATOM 2878 N N . LYS A 1 378 ? 10.092 6.525 -23.538 1.00 95.00 378 LYS A N 1
ATOM 2879 C CA . LYS A 1 378 ? 10.898 7.532 -22.858 1.00 95.00 378 LYS A CA 1
ATOM 2880 C C . LYS A 1 378 ? 12.284 7.642 -23.458 1.00 95.00 378 LYS A C 1
ATOM 2882 O O . LYS A 1 378 ? 12.638 8.789 -23.667 1.00 95.00 378 LYS A O 1
ATOM 2887 N N . MET A 1 379 ? 12.951 6.554 -23.887 1.00 90.88 379 MET A N 1
ATOM 2888 C CA . MET A 1 379 ? 14.069 6.564 -24.870 1.00 90.88 379 MET A CA 1
ATOM 2889 C C . MET A 1 379 ? 15.259 7.510 -24.576 1.00 90.88 379 MET A C 1
ATOM 2891 O O . MET A 1 379 ? 15.119 8.481 -23.864 1.00 90.88 379 MET A O 1
ATOM 2895 N N . GLY A 1 380 ? 16.369 7.465 -25.292 1.00 89.62 380 GLY A N 1
ATOM 2896 C CA . GLY A 1 380 ? 17.139 8.677 -25.622 1.00 89.62 380 GLY A CA 1
ATOM 2897 C C . GLY A 1 380 ? 17.195 8.779 -27.137 1.00 89.62 380 GLY A C 1
ATOM 2898 O O . GLY A 1 380 ? 17.099 7.751 -27.794 1.00 89.62 380 GLY A O 1
ATOM 2899 N N . ASN A 1 381 ? 17.377 9.966 -27.728 1.00 88.25 381 ASN A N 1
ATOM 2900 C CA . ASN A 1 381 ? 17.695 10.041 -29.170 1.00 88.25 381 ASN A CA 1
ATOM 2901 C C . ASN A 1 381 ? 19.100 9.491 -29.491 1.00 88.25 381 ASN A C 1
ATOM 2903 O O . ASN A 1 381 ? 19.473 9.408 -30.652 1.00 88.25 381 ASN A O 1
ATOM 2907 N N . THR A 1 382 ? 19.891 9.163 -28.469 1.00 81.00 382 THR A N 1
ATOM 2908 C CA . THR A 1 382 ? 21.295 8.763 -28.581 1.00 81.00 382 THR A CA 1
ATOM 2909 C C . THR A 1 382 ? 21.485 7.305 -28.995 1.00 81.00 382 THR A C 1
ATOM 2911 O O . THR A 1 382 ? 22.572 6.944 -29.433 1.00 81.00 382 THR A O 1
ATOM 2914 N N . THR A 1 383 ? 20.461 6.459 -28.868 1.00 83.06 383 THR A N 1
ATOM 2915 C CA . THR A 1 383 ? 20.545 5.029 -29.197 1.00 83.06 383 THR A CA 1
ATOM 2916 C C . THR A 1 383 ? 20.081 4.794 -30.634 1.00 83.06 383 THR A C 1
ATOM 2918 O O . THR A 1 383 ? 19.037 5.310 -31.041 1.00 83.06 383 THR A O 1
ATOM 2921 N N . GLN A 1 384 ? 20.843 4.015 -31.407 1.00 84.31 384 GLN A N 1
ATOM 2922 C CA . GLN A 1 384 ? 20.460 3.626 -32.769 1.00 84.31 384 GLN A CA 1
ATOM 2923 C C . GLN A 1 384 ? 19.063 2.986 -32.762 1.00 84.31 384 GLN A C 1
ATOM 2925 O O . GLN A 1 384 ? 18.737 2.197 -31.877 1.00 84.31 384 GLN A O 1
ATOM 2930 N N . GLY A 1 385 ? 18.204 3.406 -33.695 1.00 89.06 385 GLY A N 1
ATOM 2931 C CA . GLY A 1 385 ? 16.833 2.903 -33.807 1.00 89.06 385 GLY A CA 1
ATOM 2932 C C . GLY A 1 385 ? 15.826 3.434 -32.775 1.00 89.06 385 GLY A C 1
ATOM 2933 O O . GLY A 1 385 ? 14.629 3.172 -32.903 1.00 89.06 385 GLY A O 1
ATOM 2934 N N . ALA A 1 386 ? 16.237 4.250 -31.793 1.00 93.31 386 ALA A N 1
ATOM 2935 C CA . ALA A 1 386 ? 15.319 4.779 -30.775 1.00 93.31 386 ALA A CA 1
ATOM 2936 C C . ALA A 1 386 ? 14.187 5.644 -31.356 1.00 93.31 386 ALA A C 1
ATOM 2938 O O . ALA A 1 386 ? 13.088 5.691 -30.800 1.00 93.31 386 ALA A O 1
ATOM 2939 N N . THR A 1 387 ? 14.428 6.318 -32.482 1.00 94.69 387 THR A N 1
ATOM 2940 C CA . THR A 1 387 ? 13.410 7.086 -33.213 1.00 94.69 387 THR A CA 1
ATOM 2941 C C . THR A 1 387 ? 12.311 6.180 -33.769 1.00 94.69 387 THR A C 1
ATOM 2943 O O . THR A 1 387 ? 11.131 6.493 -33.603 1.00 94.69 387 THR A O 1
ATOM 2946 N N . HIS A 1 388 ? 12.685 5.039 -34.353 1.00 95.12 388 HIS A N 1
ATOM 2947 C CA . HIS A 1 388 ? 11.760 4.035 -34.883 1.00 95.12 388 HIS A CA 1
ATOM 2948 C C . HIS A 1 388 ? 10.984 3.355 -33.754 1.00 95.12 388 HIS A C 1
ATOM 2950 O O . HIS A 1 388 ? 9.754 3.343 -33.776 1.00 95.12 388 HIS A O 1
ATOM 2956 N N . VAL A 1 389 ? 11.682 2.912 -32.701 1.00 96.44 389 VAL A N 1
ATOM 2957 C CA . VAL A 1 389 ? 11.054 2.304 -31.516 1.00 96.44 389 VAL A CA 1
ATOM 2958 C C . VAL A 1 389 ? 10.035 3.252 -30.886 1.00 96.44 389 VAL A C 1
ATOM 2960 O O . VAL A 1 389 ? 8.912 2.846 -30.607 1.00 96.44 389 VAL A O 1
ATOM 2963 N N . ARG A 1 390 ? 10.363 4.539 -30.711 1.00 95.94 390 ARG A N 1
ATOM 2964 C CA . ARG A 1 390 ? 9.417 5.519 -30.151 1.00 95.94 390 ARG A CA 1
ATOM 2965 C C . ARG A 1 390 ? 8.220 5.784 -31.054 1.00 95.94 390 ARG A C 1
ATOM 2967 O O . ARG A 1 390 ? 7.123 5.986 -30.533 1.00 95.94 390 ARG A O 1
ATOM 2974 N N . LYS A 1 391 ? 8.427 5.833 -32.373 1.00 97.00 391 LYS A N 1
ATOM 2975 C CA . LYS A 1 391 ? 7.344 6.055 -33.338 1.00 97.00 391 LYS A CA 1
ATOM 2976 C C . LYS A 1 391 ? 6.298 4.945 -33.236 1.00 97.00 391 LYS A C 1
ATOM 2978 O O . LYS A 1 391 ? 5.112 5.252 -33.264 1.00 97.00 391 LYS A O 1
ATOM 2983 N N . GLU A 1 392 ? 6.741 3.709 -33.017 1.00 96.75 392 GLU A N 1
ATOM 2984 C CA . GLU A 1 392 ? 5.857 2.543 -32.927 1.00 96.75 392 GLU A CA 1
ATOM 2985 C C . GLU A 1 392 ? 5.342 2.234 -31.520 1.00 96.75 392 GLU A C 1
ATOM 2987 O O . GLU A 1 392 ? 4.210 1.781 -31.358 1.00 96.75 392 GLU A O 1
ATOM 2992 N N . ALA A 1 393 ? 6.115 2.545 -30.481 1.00 97.12 393 ALA A N 1
ATOM 2993 C CA . ALA A 1 393 ? 5.708 2.337 -29.094 1.00 97.12 393 ALA A CA 1
ATOM 2994 C C . ALA A 1 393 ? 4.563 3.271 -28.660 1.00 97.12 393 ALA A C 1
ATOM 2996 O O . ALA A 1 393 ? 3.714 2.869 -27.867 1.00 97.12 393 ALA A O 1
ATOM 2997 N N . LYS A 1 394 ? 4.516 4.511 -29.174 1.00 97.25 394 LYS A N 1
ATOM 2998 C CA . LYS A 1 394 ? 3.479 5.503 -28.829 1.00 97.25 394 LYS A CA 1
ATOM 2999 C C . LYS A 1 394 ? 2.044 5.040 -29.134 1.00 97.25 394 LYS A C 1
ATOM 3001 O O . LYS A 1 394 ? 1.265 4.955 -28.187 1.00 97.25 394 LYS A O 1
ATOM 3006 N N . PRO A 1 395 ? 1.679 4.689 -30.385 1.00 97.25 395 PRO A N 1
ATOM 3007 C CA . PRO A 1 395 ? 0.311 4.265 -30.692 1.00 97.25 395 PRO A CA 1
ATOM 3008 C C . PRO A 1 395 ? -0.088 3.000 -29.925 1.00 97.25 395 PRO A C 1
ATOM 3010 O O . PRO A 1 395 ? -1.258 2.819 -29.590 1.00 97.25 395 PRO A O 1
ATOM 3013 N N . LEU A 1 396 ? 0.879 2.132 -29.614 1.00 96.69 396 LEU A N 1
ATOM 3014 C CA . LEU A 1 396 ? 0.630 0.930 -28.831 1.00 96.69 396 LEU A CA 1
ATOM 3015 C C . LEU A 1 396 ? 0.342 1.246 -27.357 1.00 96.69 396 LEU A C 1
ATOM 3017 O O . LEU A 1 396 ? -0.583 0.673 -26.783 1.00 96.69 396 LEU A O 1
ATOM 3021 N N . LEU A 1 397 ? 1.076 2.192 -26.763 1.00 97.00 397 LEU A N 1
ATOM 3022 C CA . LEU A 1 397 ? 0.822 2.668 -25.404 1.00 97.00 397 LEU A CA 1
ATOM 3023 C C . LEU A 1 397 ? -0.552 3.345 -25.295 1.00 97.00 397 LEU A C 1
ATOM 3025 O O . LEU A 1 397 ? -1.290 3.084 -24.344 1.00 97.00 397 LEU A O 1
ATOM 3029 N N . ASP A 1 398 ? -0.930 4.155 -26.282 1.00 97.12 398 ASP A N 1
ATOM 3030 C CA . ASP A 1 398 ? -2.234 4.828 -26.305 1.00 97.12 398 ASP A CA 1
ATOM 3031 C C . ASP A 1 398 ? -3.388 3.817 -26.434 1.00 97.12 398 ASP A C 1
ATOM 3033 O O . ASP A 1 398 ? -4.384 3.903 -25.709 1.00 97.12 398 ASP A O 1
ATOM 3037 N N . ARG A 1 399 ? -3.242 2.791 -27.289 1.00 96.62 399 ARG A N 1
ATOM 3038 C CA . ARG A 1 399 ? -4.216 1.686 -27.391 1.00 96.62 399 ARG A CA 1
ATOM 3039 C C . ARG A 1 399 ? -4.318 0.895 -26.087 1.00 96.62 399 ARG A C 1
ATOM 3041 O O . ARG A 1 399 ? -5.424 0.663 -25.599 1.00 96.62 399 ARG A O 1
ATOM 3048 N N . ALA A 1 400 ? -3.184 0.523 -25.498 1.00 96.50 400 ALA A N 1
ATOM 3049 C CA . ALA A 1 400 ? -3.144 -0.279 -24.280 1.00 96.50 400 ALA A CA 1
ATOM 3050 C C . ALA A 1 400 ? -3.713 0.471 -23.063 1.00 96.50 400 ALA A C 1
ATOM 3052 O O . ALA A 1 400 ? -4.488 -0.092 -22.290 1.00 96.50 400 ALA A O 1
ATOM 3053 N N . THR A 1 401 ? -3.391 1.758 -22.907 1.00 95.75 401 THR A N 1
ATOM 3054 C CA . THR A 1 401 ? -3.938 2.597 -21.825 1.00 95.75 401 THR A CA 1
ATOM 3055 C C . THR A 1 401 ? -5.441 2.822 -21.985 1.00 95.75 401 THR A C 1
ATOM 3057 O O . THR A 1 401 ? -6.177 2.721 -21.002 1.00 95.75 401 THR A O 1
ATOM 3060 N N . LYS A 1 402 ? -5.933 3.028 -23.215 1.00 97.31 402 LYS A N 1
ATOM 3061 C CA . LYS A 1 402 ? -7.374 3.105 -23.498 1.00 97.31 402 LYS A CA 1
ATOM 3062 C C . LYS A 1 402 ? -8.095 1.796 -23.160 1.00 97.31 402 LYS A C 1
ATOM 3064 O O . LYS A 1 402 ? -9.141 1.837 -22.513 1.00 97.31 402 LYS A O 1
ATOM 3069 N N . ALA A 1 403 ? -7.530 0.650 -23.542 1.00 96.19 403 ALA A N 1
ATOM 3070 C CA . ALA A 1 403 ? -8.087 -0.667 -23.230 1.00 96.19 403 ALA A CA 1
ATOM 3071 C C . ALA A 1 403 ? -8.102 -0.949 -21.716 1.00 96.19 403 ALA A C 1
ATOM 3073 O O . ALA A 1 403 ? -9.102 -1.439 -21.187 1.00 96.19 403 ALA A O 1
ATOM 3074 N N . LYS A 1 404 ? -7.034 -0.574 -20.999 1.00 96.44 404 LYS A N 1
ATOM 3075 C CA . LYS A 1 404 ? -6.956 -0.681 -19.536 1.00 96.44 404 LYS A CA 1
ATOM 3076 C C . LYS A 1 404 ? -8.035 0.157 -18.849 1.00 96.44 404 LYS A C 1
ATOM 3078 O O . LYS A 1 404 ? -8.773 -0.373 -18.023 1.00 96.44 404 LYS A O 1
ATOM 3083 N N . ASN A 1 405 ? -8.181 1.423 -19.239 1.00 94.81 405 ASN A N 1
ATOM 3084 C CA . ASN A 1 405 ? -9.197 2.311 -18.673 1.00 94.81 405 ASN A CA 1
ATOM 3085 C C . ASN A 1 405 ? -10.624 1.814 -18.971 1.00 94.81 405 ASN A C 1
ATOM 3087 O O . ASN A 1 405 ? -11.498 1.914 -18.113 1.00 94.81 405 ASN A O 1
ATOM 3091 N N . ALA A 1 406 ? -10.865 1.240 -20.156 1.00 96.69 406 ALA A N 1
ATOM 3092 C CA . ALA A 1 406 ? -12.153 0.633 -20.495 1.00 96.69 406 ALA A CA 1
ATOM 3093 C C . ALA A 1 406 ? -12.466 -0.587 -19.608 1.00 96.69 406 ALA A C 1
ATOM 3095 O O . ALA A 1 406 ? -13.565 -0.680 -19.061 1.00 96.69 406 ALA A O 1
ATOM 3096 N N . LYS A 1 407 ? -11.486 -1.475 -19.393 1.00 95.81 407 LYS A N 1
ATOM 3097 C CA . LYS A 1 407 ? -11.629 -2.638 -18.504 1.00 95.81 407 LYS A CA 1
ATOM 3098 C C . LYS A 1 407 ? -11.869 -2.223 -17.048 1.00 95.81 407 LYS A C 1
ATOM 3100 O O . LYS A 1 407 ? -12.762 -2.761 -16.397 1.00 95.81 407 LYS A O 1
ATOM 3105 N N . GLU A 1 408 ? -11.124 -1.238 -16.546 1.00 94.38 408 GLU A N 1
ATOM 3106 C CA . GLU A 1 408 ? -11.316 -0.695 -15.194 1.00 94.38 408 GLU A CA 1
ATOM 3107 C C . GLU A 1 408 ? -12.692 -0.028 -15.033 1.00 94.38 408 GLU A C 1
ATOM 3109 O O . GLU A 1 408 ? -13.327 -0.189 -13.991 1.00 94.38 408 GLU A O 1
ATOM 3114 N N . ALA A 1 409 ? -13.205 0.653 -16.064 1.00 96.31 409 ALA A N 1
ATOM 3115 C CA . ALA A 1 409 ? -14.547 1.233 -16.050 1.00 96.31 409 ALA A CA 1
ATOM 3116 C C . ALA A 1 409 ? -15.655 0.163 -16.030 1.00 96.31 409 ALA A C 1
ATOM 3118 O O . ALA A 1 409 ? -16.645 0.321 -15.312 1.00 96.31 409 ALA A O 1
ATOM 3119 N N . GLU A 1 410 ? -15.502 -0.938 -16.771 1.00 96.56 410 GLU A N 1
ATOM 3120 C CA . GLU A 1 410 ? -16.436 -2.071 -16.710 1.00 96.56 410 GLU A CA 1
ATOM 3121 C C . GLU A 1 410 ? -16.407 -2.776 -15.348 1.00 96.56 410 GLU A C 1
ATOM 3123 O O . GLU A 1 410 ? -17.461 -3.105 -14.797 1.00 96.56 410 GLU A O 1
ATOM 3128 N N . GLU A 1 411 ? -15.223 -2.982 -14.767 1.00 93.88 411 GLU A N 1
ATOM 3129 C CA . GLU A 1 411 ? -15.093 -3.534 -13.416 1.00 93.88 411 GLU A CA 1
ATOM 3130 C C . GLU A 1 411 ? -15.665 -2.589 -12.355 1.00 93.88 411 GLU A C 1
ATOM 3132 O O . GLU A 1 411 ? -16.331 -3.048 -11.426 1.00 93.88 411 GLU A O 1
ATOM 3137 N N . ALA A 1 412 ? -15.461 -1.278 -12.494 1.00 89.75 412 ALA A N 1
ATOM 3138 C CA . ALA A 1 412 ? -16.041 -0.278 -11.605 1.00 89.75 412 ALA A CA 1
ATOM 3139 C C . ALA A 1 412 ? -17.572 -0.278 -11.678 1.00 89.75 412 ALA A C 1
ATOM 3141 O O . ALA A 1 412 ? -18.212 -0.252 -10.629 1.00 89.75 412 ALA A O 1
ATOM 3142 N N . LYS A 1 413 ? -18.161 -0.398 -12.877 1.00 95.88 413 LYS A N 1
ATOM 3143 C CA . LYS A 1 413 ? -19.615 -0.564 -13.046 1.00 95.88 413 LYS A CA 1
ATOM 3144 C C . LYS A 1 413 ? -20.115 -1.838 -12.372 1.00 95.88 413 LYS A C 1
ATOM 3146 O O . LYS A 1 413 ? -21.010 -1.761 -11.542 1.00 95.88 413 LYS A O 1
ATOM 3151 N N . LYS A 1 414 ? -19.461 -2.985 -12.596 1.00 96.50 414 LYS A N 1
ATOM 3152 C CA . LYS A 1 414 ? -19.813 -4.246 -11.911 1.00 96.50 414 LYS A CA 1
ATOM 3153 C C . LYS A 1 414 ? -19.707 -4.134 -10.386 1.00 96.50 414 LYS A C 1
ATOM 3155 O O . LYS A 1 414 ? -20.541 -4.685 -9.672 1.00 96.50 414 LYS A O 1
ATOM 3160 N N . ARG A 1 415 ? -18.705 -3.415 -9.865 1.00 90.00 415 ARG A N 1
ATOM 3161 C CA . ARG A 1 415 ? -18.571 -3.136 -8.423 1.00 90.00 415 ARG A CA 1
ATOM 3162 C C . ARG A 1 415 ? -19.680 -2.211 -7.924 1.00 90.00 415 ARG A C 1
ATOM 3164 O O . ARG A 1 415 ? -20.217 -2.466 -6.853 1.00 90.00 415 ARG A O 1
ATOM 3171 N N . GLN A 1 416 ? -20.038 -1.176 -8.679 1.00 85.88 416 GLN A N 1
ATOM 3172 C CA . GLN A 1 416 ? -21.155 -0.287 -8.352 1.00 85.88 416 GLN A CA 1
ATOM 3173 C C . GLN A 1 416 ? -22.485 -1.040 -8.352 1.00 85.88 416 GLN A C 1
ATOM 3175 O O . GLN A 1 416 ? -23.237 -0.900 -7.395 1.00 85.88 416 GLN A O 1
ATOM 3180 N N . ASP A 1 417 ? -22.734 -1.903 -9.335 1.00 92.25 417 ASP A N 1
ATOM 3181 C CA . ASP A 1 417 ? -23.939 -2.733 -9.406 1.00 92.25 417 ASP A CA 1
ATOM 3182 C C . ASP A 1 417 ? -23.990 -3.754 -8.263 1.00 92.25 417 ASP A C 1
ATOM 3184 O O . ASP A 1 417 ? -25.042 -3.958 -7.660 1.00 92.25 417 ASP A O 1
ATOM 3188 N N . ALA A 1 418 ? -22.853 -4.353 -7.890 1.00 90.25 418 ALA A N 1
ATOM 3189 C CA . ALA A 1 418 ? -22.765 -5.234 -6.726 1.00 90.25 418 ALA A CA 1
ATOM 3190 C C . ALA A 1 418 ? -23.025 -4.476 -5.413 1.00 90.25 418 ALA A C 1
ATOM 3192 O O . ALA A 1 418 ? -23.755 -4.970 -4.554 1.00 90.25 418 ALA A O 1
ATOM 3193 N N . ILE A 1 419 ? -22.490 -3.259 -5.267 1.00 79.31 419 ILE A N 1
ATOM 3194 C CA . ILE A 1 419 ? -22.772 -2.387 -4.119 1.00 79.31 419 ILE A CA 1
ATOM 3195 C C . ILE A 1 419 ? -24.252 -1.989 -4.114 1.00 79.31 419 ILE A C 1
ATOM 3197 O O . ILE A 1 419 ? -24.893 -2.084 -3.073 1.00 79.31 419 ILE A O 1
ATOM 3201 N N . MET A 1 420 ? -24.832 -1.613 -5.254 1.00 82.19 420 MET A N 1
ATOM 3202 C CA . MET A 1 420 ? -26.262 -1.313 -5.358 1.00 82.19 420 MET A CA 1
ATOM 3203 C C . MET A 1 420 ? -27.131 -2.544 -5.090 1.00 82.19 420 MET A C 1
ATOM 3205 O O . MET A 1 420 ? -28.181 -2.414 -4.479 1.00 82.19 420 MET A O 1
ATOM 3209 N N . THR A 1 421 ? -26.694 -3.749 -5.441 1.00 90.12 421 THR A N 1
ATOM 3210 C CA . THR A 1 421 ? -27.433 -4.980 -5.123 1.00 90.12 421 THR A CA 1
ATOM 3211 C C . THR A 1 421 ? -27.346 -5.313 -3.630 1.00 90.12 421 THR A C 1
ATOM 3213 O O . THR A 1 421 ? -28.344 -5.690 -3.023 1.00 90.12 421 THR A O 1
ATOM 3216 N N . MET A 1 422 ? -26.175 -5.136 -3.005 1.00 81.06 422 MET A N 1
ATOM 3217 C CA . MET A 1 422 ? -25.978 -5.407 -1.573 1.00 81.06 422 MET A CA 1
ATOM 3218 C C . MET A 1 422 ? -26.611 -4.346 -0.664 1.00 81.06 422 MET A C 1
ATOM 3220 O O . MET A 1 422 ? -27.082 -4.672 0.422 1.00 81.06 422 MET A O 1
ATOM 3224 N N . TRP A 1 423 ? -26.613 -3.081 -1.090 1.00 79.44 423 TRP A N 1
ATOM 3225 C CA . TRP A 1 423 ? -26.998 -1.941 -0.252 1.00 79.44 423 TRP A CA 1
ATOM 3226 C C . TRP A 1 423 ? -28.229 -1.191 -0.755 1.00 79.44 423 TRP A C 1
ATOM 3228 O O . TRP A 1 423 ? -28.861 -0.492 0.029 1.00 79.44 423 TRP A O 1
ATOM 3238 N N . GLY A 1 424 ? -28.607 -1.319 -2.025 1.00 73.94 424 GLY A N 1
ATOM 3239 C CA . GLY A 1 424 ? -29.742 -0.600 -2.614 1.00 73.94 424 GLY A CA 1
ATOM 3240 C C . GLY A 1 424 ? -31.078 -0.965 -1.975 1.00 73.94 424 GLY A C 1
ATOM 3241 O O . GLY A 1 424 ? -31.905 -0.079 -1.786 1.00 73.94 424 GLY A O 1
ATOM 3242 N N . GLY A 1 425 ? -31.247 -2.208 -1.509 1.00 68.25 425 GLY A N 1
ATOM 3243 C CA . GLY A 1 425 ? -32.408 -2.594 -0.696 1.00 68.25 425 GLY A CA 1
ATOM 3244 C C . GLY A 1 425 ? -32.511 -1.817 0.625 1.00 68.25 425 GLY A C 1
ATOM 3245 O O . GLY A 1 425 ? -33.606 -1.483 1.054 1.00 68.25 425 GLY A O 1
ATOM 3246 N N . LEU A 1 426 ? -31.379 -1.425 1.223 1.00 56.78 426 LEU A N 1
ATOM 3247 C CA . LEU A 1 426 ? -31.348 -0.670 2.483 1.00 56.78 426 LEU A CA 1
ATOM 3248 C C . LEU A 1 426 ? -31.758 0.805 2.312 1.00 56.78 426 LEU A C 1
ATOM 3250 O O . LEU A 1 426 ? -32.124 1.463 3.284 1.00 56.78 426 LEU A O 1
ATOM 3254 N N . TRP A 1 427 ? -31.687 1.332 1.087 1.00 57.38 427 TRP A N 1
ATOM 3255 C CA . TRP A 1 427 ? -31.987 2.736 0.779 1.00 57.38 427 TRP A CA 1
ATOM 3256 C C . TRP A 1 427 ? -33.257 2.925 -0.060 1.00 57.38 427 TRP A C 1
ATOM 3258 O O . TRP A 1 427 ? -33.753 4.046 -0.138 1.00 57.38 427 TRP A O 1
ATOM 3268 N N . HIS A 1 428 ? -33.785 1.864 -0.678 1.00 53.66 428 HIS A N 1
ATOM 3269 C CA . HIS A 1 428 ? -35.063 1.876 -1.404 1.00 53.66 428 HIS A CA 1
ATOM 3270 C C . HIS A 1 428 ? -36.263 1.441 -0.551 1.00 53.66 428 HIS A C 1
ATOM 3272 O O . HIS A 1 428 ? -37.398 1.539 -1.022 1.00 53.66 428 HIS A O 1
ATOM 3278 N N . ASP A 1 429 ? -36.051 1.028 0.704 1.00 51.44 429 ASP A N 1
ATOM 3279 C CA . ASP A 1 429 ? -37.157 0.826 1.637 1.00 51.44 429 ASP A CA 1
ATOM 3280 C C . ASP A 1 429 ? -37.877 2.154 1.884 1.00 51.44 429 ASP A C 1
ATOM 3282 O O . ASP A 1 429 ? -37.319 3.141 2.378 1.00 51.44 429 ASP A O 1
ATOM 3286 N N . GLN A 1 430 ? -39.143 2.159 1.473 1.00 54.19 430 GLN A N 1
ATOM 3287 C CA . GLN A 1 430 ? -40.037 3.301 1.475 1.00 54.19 430 GLN A CA 1
ATOM 3288 C C . GLN A 1 430 ? -39.957 4.059 2.810 1.00 54.19 430 GLN A C 1
ATOM 3290 O O . GLN A 1 430 ? -40.039 3.436 3.874 1.00 54.19 430 GLN A O 1
ATOM 3295 N N . PRO A 1 431 ? -39.905 5.407 2.805 1.00 55.97 431 PRO A N 1
ATOM 3296 C CA . PRO A 1 431 ? -39.910 6.203 4.036 1.00 55.97 431 PRO A CA 1
ATOM 3297 C C . PRO A 1 431 ? -41.118 5.912 4.948 1.00 55.97 431 PRO A C 1
ATOM 3299 O O . PRO A 1 431 ? -41.078 6.243 6.129 1.00 55.97 431 PRO A O 1
ATOM 3302 N N . GLN A 1 432 ? -42.159 5.254 4.427 1.00 56.56 432 GLN A N 1
ATOM 3303 C CA . GLN A 1 432 ? -43.358 4.853 5.160 1.00 56.56 432 GLN A CA 1
ATOM 3304 C C . GLN A 1 432 ? -43.229 3.544 5.957 1.00 56.56 432 GLN A C 1
ATOM 3306 O O . GLN A 1 432 ? -44.053 3.309 6.835 1.00 56.56 432 GLN A O 1
ATOM 3311 N N . GLN A 1 433 ? -42.213 2.710 5.710 1.00 54.00 433 GLN A N 1
ATOM 3312 C CA . GLN A 1 433 ? -42.025 1.446 6.441 1.00 54.00 433 GLN A CA 1
ATOM 3313 C C . GLN A 1 433 ? -40.976 1.526 7.554 1.00 54.00 433 GLN A C 1
ATOM 3315 O O . GLN A 1 433 ? -40.671 0.516 8.188 1.00 54.00 433 GLN A O 1
ATOM 3320 N N . ARG A 1 434 ? -40.437 2.717 7.854 1.00 51.72 434 ARG A N 1
ATOM 3321 C CA . ARG A 1 434 ? -39.587 2.879 9.039 1.00 51.72 434 ARG A CA 1
ATOM 3322 C C . ARG A 1 434 ? -40.438 2.601 10.280 1.00 51.72 434 ARG A C 1
ATOM 3324 O O . ARG A 1 434 ? -41.380 3.355 10.529 1.00 51.72 434 ARG A O 1
ATOM 3331 N N . PRO A 1 435 ? -40.127 1.567 11.080 1.00 51.81 435 PRO A N 1
ATOM 3332 C CA . PRO A 1 435 ? -40.849 1.337 12.313 1.00 51.81 435 PRO A CA 1
ATOM 3333 C C . PRO A 1 435 ? -40.654 2.567 13.200 1.00 51.81 435 PRO A C 1
ATOM 3335 O O . PRO A 1 435 ? -39.533 2.946 13.548 1.00 51.81 435 PRO A O 1
ATOM 3338 N N . THR A 1 436 ? -41.763 3.196 13.573 1.00 53.88 436 THR A N 1
ATOM 3339 C CA . THR A 1 436 ? -41.860 4.342 14.489 1.00 53.88 436 THR A CA 1
ATOM 3340 C C . THR A 1 436 ? -41.264 4.067 15.877 1.00 53.88 436 THR A C 1
ATOM 3342 O O . THR A 1 436 ? -41.236 4.951 16.720 1.00 53.88 436 THR A O 1
ATOM 3345 N N . THR A 1 437 ? -40.714 2.879 16.128 1.00 50.34 437 THR A N 1
ATOM 3346 C CA . THR A 1 437 ? -40.161 2.432 17.411 1.00 50.34 437 THR A CA 1
ATOM 3347 C C . THR A 1 437 ? -38.726 2.891 17.700 1.00 50.34 437 THR A C 1
ATOM 3349 O O . THR A 1 437 ? -38.196 2.553 18.754 1.00 50.34 437 THR A O 1
ATOM 3352 N N . LEU A 1 438 ? -38.077 3.660 16.815 1.00 46.50 438 LEU A N 1
ATOM 3353 C CA . LEU A 1 438 ? -36.798 4.336 17.113 1.00 46.50 438 LEU A CA 1
ATOM 3354 C C . LEU A 1 438 ? -36.977 5.779 17.618 1.00 46.50 438 LEU A C 1
ATOM 3356 O O . LEU A 1 438 ? -36.027 6.563 17.611 1.00 46.50 438 LEU A O 1
ATOM 3360 N N . THR A 1 439 ? -38.165 6.143 18.113 1.00 48.31 439 THR A N 1
ATOM 3361 C CA . THR A 1 439 ? -38.272 7.277 19.039 1.00 48.31 439 THR A CA 1
ATOM 3362 C C . THR A 1 439 ? -37.630 6.849 20.355 1.00 48.31 439 THR A C 1
ATOM 3364 O O . THR A 1 439 ? -38.237 6.164 21.176 1.00 48.31 439 THR A O 1
ATOM 3367 N N . PHE A 1 440 ? -36.360 7.206 20.547 1.00 48.06 440 PHE A N 1
ATOM 3368 C CA . PHE A 1 440 ? -35.747 7.131 21.867 1.00 48.06 440 PHE A CA 1
ATOM 3369 C C . PHE A 1 440 ? -36.636 7.925 22.835 1.00 48.06 440 PHE A C 1
ATOM 3371 O O . PHE A 1 440 ? -36.949 9.080 22.534 1.00 48.06 440 PHE A O 1
ATOM 3378 N N . PRO A 1 441 ? -37.077 7.345 23.965 1.00 50.56 441 PRO A N 1
ATOM 3379 C CA . PRO A 1 441 ? -37.850 8.091 24.940 1.00 50.56 441 PRO A CA 1
ATOM 3380 C C . PRO A 1 441 ? -36.990 9.263 25.414 1.00 50.56 441 PRO A C 1
ATOM 3382 O O . PRO A 1 441 ? -35.961 9.078 26.064 1.00 50.56 441 PRO A O 1
ATOM 3385 N N . VAL A 1 442 ? -37.430 10.475 25.076 1.00 53.81 442 VAL A N 1
ATOM 3386 C CA . VAL A 1 442 ? -36.804 11.757 25.441 1.00 53.81 442 VAL A CA 1
ATOM 3387 C C . VAL A 1 442 ? -36.610 11.878 26.966 1.00 53.81 442 VAL A C 1
ATOM 3389 O O . VAL A 1 442 ? -35.767 12.632 27.434 1.00 53.81 442 VAL A O 1
ATOM 3392 N N . ASN A 1 443 ? -37.298 11.040 27.744 1.00 55.44 443 ASN A N 1
ATOM 3393 C CA . ASN A 1 443 ? -37.239 10.991 29.202 1.00 55.44 443 ASN A CA 1
ATOM 3394 C C . ASN A 1 443 ? -36.034 10.218 29.782 1.00 55.44 443 ASN A C 1
ATOM 3396 O O . ASN A 1 443 ? -35.915 10.138 31.000 1.00 55.44 443 ASN A O 1
ATOM 3400 N N . ALA A 1 444 ? -35.156 9.625 28.961 1.00 51.78 444 ALA A N 1
ATOM 3401 C CA . ALA A 1 444 ? -34.002 8.852 29.448 1.00 51.78 444 ALA A CA 1
ATOM 3402 C C . ALA A 1 444 ? -32.674 9.639 29.503 1.00 51.78 444 ALA A C 1
ATOM 3404 O O . ALA A 1 444 ? -31.656 9.087 29.929 1.00 51.78 444 ALA A O 1
ATOM 3405 N N . LEU A 1 445 ? -32.655 10.907 29.080 1.00 52.47 445 LEU A N 1
ATOM 3406 C CA . LEU A 1 445 ? -31.487 11.779 29.226 1.00 52.47 445 LEU A CA 1
ATOM 3407 C C . LEU A 1 445 ? -31.595 12.610 30.517 1.00 52.47 445 LEU A C 1
ATOM 3409 O O . LEU A 1 445 ? -32.696 13.021 30.880 1.00 52.47 445 LEU A O 1
ATOM 3413 N N . PRO A 1 446 ? -30.474 12.872 31.217 1.00 57.12 446 PRO A N 1
ATOM 3414 C CA . PRO A 1 446 ? -30.463 13.733 32.395 1.00 57.12 446 PRO A CA 1
ATOM 3415 C C . PRO A 1 446 ? -31.095 15.099 32.078 1.00 57.12 446 PRO A C 1
ATOM 3417 O O . PRO A 1 446 ? -30.801 15.659 31.014 1.00 57.12 446 PRO A O 1
ATOM 3420 N N . PRO A 1 447 ? -31.933 15.656 32.970 1.00 52.94 447 PRO A N 1
ATOM 3421 C CA . PRO A 1 447 ? -32.545 16.961 32.755 1.00 52.94 447 PRO A CA 1
ATOM 3422 C C . PRO A 1 447 ? -31.439 18.013 32.598 1.00 52.94 447 PRO A C 1
ATOM 3424 O O . PRO A 1 447 ? -30.667 18.244 33.525 1.00 52.94 447 PRO A O 1
ATOM 3427 N N . GLY A 1 448 ? -31.326 18.605 31.404 1.00 63.16 448 GLY A N 1
ATOM 3428 C CA . GLY A 1 448 ? -30.376 19.690 31.117 1.00 63.16 448 GLY A CA 1
ATOM 3429 C C . GLY A 1 448 ? -29.543 19.558 29.838 1.00 63.16 448 GLY A C 1
ATOM 3430 O O . GLY A 1 448 ? -28.839 20.504 29.496 1.00 63.16 448 GLY A O 1
ATOM 3431 N N . TRP A 1 449 ? -29.612 18.441 29.102 1.00 50.66 449 TRP A N 1
ATOM 3432 C CA . TRP A 1 449 ? -28.867 18.278 27.840 1.00 50.66 449 TRP A CA 1
ATOM 3433 C C . TRP A 1 449 ? -29.792 18.260 26.616 1.00 50.66 449 TRP A C 1
ATOM 3435 O O . TRP A 1 449 ? -30.067 17.222 26.017 1.00 50.66 449 TRP A O 1
ATOM 3445 N N . THR A 1 450 ? -30.298 19.437 26.244 1.00 56.19 450 THR A N 1
ATOM 3446 C CA . THR A 1 450 ? -30.987 19.653 24.966 1.00 56.19 450 THR A CA 1
ATOM 3447 C C . THR A 1 450 ? -29.942 19.852 23.871 1.00 56.19 450 THR A C 1
ATOM 3449 O O . THR A 1 450 ? -29.206 20.839 23.888 1.00 56.19 450 THR A O 1
ATOM 3452 N N . TRP A 1 451 ? -29.853 18.927 22.913 1.00 46.62 451 TRP A N 1
ATOM 3453 C CA . TRP A 1 451 ? -29.078 19.163 21.693 1.00 46.62 451 TRP A CA 1
ATOM 3454 C C . TRP A 1 451 ? -29.638 20.408 20.977 1.00 46.62 451 TRP A C 1
ATOM 3456 O O . TRP A 1 451 ? -30.844 20.459 20.741 1.00 46.62 451 TRP A O 1
ATOM 3466 N N . PRO A 1 452 ? -28.811 21.405 20.609 1.00 57.44 452 PRO A N 1
ATOM 3467 C CA . PRO A 1 452 ? -29.281 22.669 20.025 1.00 57.44 452 PRO A CA 1
ATOM 3468 C C . PRO A 1 452 ? -29.777 22.552 18.574 1.00 57.44 452 PRO A C 1
ATOM 3470 O O . PRO A 1 452 ? -30.173 23.547 17.977 1.00 57.44 452 PRO A O 1
ATOM 3473 N N . TYR A 1 453 ? -29.789 21.348 18.002 1.00 49.47 453 TYR A N 1
ATOM 3474 C CA . TYR A 1 453 ? -30.337 21.087 16.678 1.00 49.47 453 TYR A CA 1
ATOM 3475 C C . TYR A 1 453 ? -31.530 20.151 16.834 1.00 49.47 453 TYR A C 1
ATOM 3477 O O . TYR A 1 453 ? -31.363 18.992 17.218 1.00 49.47 453 TYR A O 1
ATOM 3485 N N . SER A 1 454 ? -32.738 20.652 16.552 1.00 53.41 454 SER A N 1
ATOM 3486 C CA . SER A 1 454 ? -33.920 19.800 16.439 1.00 53.41 454 SER A CA 1
ATOM 3487 C C . SER A 1 454 ? -33.608 18.717 15.412 1.00 53.41 454 SER A C 1
ATOM 3489 O O . SER A 1 454 ? -33.299 19.030 14.263 1.00 53.41 454 SER A O 1
ATOM 3491 N N . SER A 1 455 ? -33.667 17.455 15.816 1.00 53.88 455 SER A N 1
ATOM 3492 C CA . SER A 1 455 ? -33.324 16.277 15.015 1.00 53.88 455 SER A CA 1
ATOM 3493 C C . SER A 1 455 ? -34.302 15.991 13.867 1.00 53.88 455 SER A C 1
ATOM 3495 O O . SER A 1 455 ? -34.456 14.840 13.463 1.00 53.88 455 SER A O 1
ATOM 3497 N N . ASN A 1 456 ? -34.988 17.008 13.349 1.00 60.75 456 ASN A N 1
ATOM 3498 C CA . ASN A 1 456 ? -35.818 16.855 12.170 1.00 60.75 456 ASN A CA 1
ATOM 3499 C C . ASN A 1 456 ? -34.893 16.880 10.949 1.00 60.75 456 ASN A C 1
ATOM 3501 O O . ASN A 1 456 ? -34.193 17.875 10.742 1.00 60.75 456 ASN A O 1
ATOM 3505 N N . PRO A 1 457 ? -34.834 15.794 10.158 1.00 55.97 457 PRO A N 1
ATOM 3506 C CA . PRO A 1 457 ? -34.067 15.805 8.924 1.00 55.97 457 PRO A CA 1
ATOM 3507 C C . PRO A 1 457 ? -34.591 16.925 8.004 1.00 55.97 457 PRO A C 1
ATOM 3509 O O . PRO A 1 457 ? -35.796 17.203 8.012 1.00 55.97 457 PRO A O 1
ATOM 3512 N N . PRO A 1 458 ? -33.718 17.578 7.215 1.00 51.16 458 PRO A N 1
ATOM 3513 C CA . PRO A 1 458 ? -34.126 18.610 6.266 1.00 51.16 458 PRO A CA 1
ATOM 3514 C C . PRO A 1 458 ? -35.268 18.098 5.375 1.00 51.16 458 PRO A C 1
ATOM 3516 O O . PRO A 1 458 ? -35.141 17.041 4.762 1.00 51.16 458 PRO A O 1
ATOM 3519 N N . GLY A 1 459 ? -36.393 18.819 5.343 1.00 63.94 459 GLY A N 1
ATOM 3520 C CA . GLY A 1 459 ? -37.600 18.437 4.595 1.00 63.94 459 GLY A CA 1
ATOM 3521 C C . GLY A 1 459 ? -38.711 17.769 5.416 1.00 63.94 459 GLY A C 1
ATOM 3522 O O . GLY A 1 459 ? -39.809 17.590 4.897 1.00 63.94 459 GLY A O 1
ATOM 3523 N N . TYR A 1 460 ? -38.487 17.448 6.696 1.00 53.09 460 TYR A N 1
ATOM 3524 C CA . TYR A 1 460 ? -39.546 16.947 7.578 1.00 53.09 460 TYR A CA 1
ATOM 3525 C C . TYR A 1 460 ? -40.169 18.095 8.383 1.00 53.09 460 TYR A C 1
ATOM 3527 O O . TYR A 1 460 ? -39.683 18.461 9.456 1.00 53.09 460 TYR A O 1
ATOM 3535 N N . MET A 1 461 ? -41.254 18.675 7.865 1.00 55.09 461 MET A N 1
ATOM 3536 C CA . MET A 1 461 ? -42.144 19.500 8.681 1.00 55.09 461 MET A CA 1
ATOM 3537 C C . MET A 1 461 ? -43.066 18.556 9.461 1.00 55.09 461 MET A C 1
ATOM 3539 O O . MET A 1 461 ? -43.851 17.844 8.831 1.00 55.09 461 MET A O 1
ATOM 3543 N N . PRO A 1 462 ? -42.984 18.486 10.805 1.00 58.09 462 PRO A N 1
ATOM 3544 C CA . PRO A 1 462 ? -43.991 17.761 11.562 1.00 58.09 462 PRO A CA 1
ATOM 3545 C C . PRO A 1 462 ? -45.353 18.371 11.224 1.00 58.09 462 PRO A C 1
ATOM 3547 O O . PRO A 1 462 ? -45.492 19.596 11.206 1.00 58.09 462 PRO A O 1
ATOM 3550 N N . ALA A 1 463 ? -46.340 17.523 10.919 1.00 59.47 463 ALA A N 1
ATOM 3551 C CA . ALA A 1 463 ? -47.709 17.981 10.734 1.00 59.47 463 ALA A CA 1
ATOM 3552 C C . ALA A 1 463 ? -48.092 18.848 11.947 1.00 59.47 463 ALA A C 1
ATOM 3554 O O . ALA A 1 463 ? -47.791 18.445 13.079 1.00 59.47 463 ALA A O 1
ATOM 3555 N N . PRO A 1 464 ? -48.674 20.044 11.741 1.00 59.16 464 PRO A N 1
ATOM 3556 C CA . PRO A 1 464 ? -49.008 20.933 12.841 1.00 59.16 464 PRO A CA 1
ATOM 3557 C C . PRO A 1 464 ? -49.894 20.164 13.819 1.00 59.16 464 PRO A C 1
ATOM 3559 O O . PRO A 1 464 ? -50.956 19.668 13.445 1.00 59.16 464 PRO A O 1
ATOM 3562 N N . SER A 1 465 ? -49.413 20.011 15.055 1.00 56.84 465 SER A N 1
ATOM 3563 C CA . SER A 1 465 ? -50.185 19.387 16.126 1.00 56.84 465 SER A CA 1
ATOM 3564 C C . SER A 1 465 ? -51.544 20.094 16.201 1.00 56.84 465 SER A C 1
ATOM 3566 O O . SER A 1 465 ? -51.550 21.330 16.253 1.00 56.84 465 SER A O 1
ATOM 3568 N N . PRO A 1 466 ? -52.683 19.373 16.154 1.00 59.34 466 PRO A N 1
ATOM 3569 C CA . PRO A 1 466 ? -53.992 20.001 16.220 1.00 59.34 466 PRO A CA 1
ATOM 3570 C C . PRO A 1 466 ? -54.073 20.776 17.532 1.00 59.34 466 PRO A C 1
ATOM 3572 O O . PRO A 1 466 ? -53.966 20.211 18.619 1.00 59.34 466 PRO A O 1
ATOM 3575 N N . TRP A 1 467 ? -54.186 22.095 17.421 1.00 54.09 467 TRP A N 1
ATOM 3576 C CA . TRP A 1 467 ? -54.272 22.979 18.571 1.00 54.09 467 TRP A CA 1
ATOM 3577 C C . TRP A 1 467 ? -55.553 22.617 19.338 1.00 54.09 467 TRP A C 1
ATOM 3579 O O . TRP A 1 467 ? -56.652 22.754 18.806 1.00 54.09 467 TRP A O 1
ATOM 3589 N N . VAL A 1 468 ? -55.425 22.086 20.559 1.00 52.97 468 VAL A N 1
ATOM 3590 C CA . VAL A 1 468 ? -56.546 21.546 21.365 1.00 52.97 468 VAL A CA 1
ATOM 3591 C C . VAL A 1 468 ? -57.326 22.677 22.057 1.00 52.97 468 VAL A C 1
ATOM 3593 O O . VAL A 1 468 ? -57.696 22.599 23.224 1.00 52.97 468 VAL A O 1
ATOM 3596 N N . GLY A 1 469 ? -57.570 23.769 21.339 1.00 71.00 469 GLY A N 1
ATOM 3597 C CA . GLY A 1 469 ? -58.338 24.912 21.813 1.00 71.00 469 GLY A CA 1
ATOM 3598 C C . GLY A 1 469 ? -59.188 25.472 20.684 1.00 71.00 469 GLY A C 1
ATOM 3599 O O . GLY A 1 469 ? -58.717 25.615 19.558 1.00 71.00 469 GLY A O 1
ATOM 3600 N N . LYS A 1 470 ? -60.452 25.803 20.973 1.00 68.38 470 LYS A N 1
ATOM 3601 C CA . LYS A 1 470 ? -61.222 26.677 20.082 1.00 68.38 470 LYS A CA 1
ATOM 3602 C C . LYS A 1 470 ? -60.502 28.024 20.065 1.00 68.38 470 LYS A C 1
ATOM 3604 O O . LYS A 1 470 ? -60.352 28.643 21.117 1.00 68.38 470 LYS A O 1
ATOM 3609 N N . GLY A 1 471 ? -60.000 28.437 18.903 1.00 70.44 471 GLY A N 1
ATOM 3610 C CA . GLY A 1 471 ? -59.484 29.793 18.741 1.00 70.44 471 GLY A CA 1
ATOM 3611 C C . GLY A 1 471 ? -60.585 30.812 19.076 1.00 70.44 471 GLY A C 1
ATOM 3612 O O . GLY A 1 471 ? -61.759 30.492 18.884 1.00 70.44 471 GLY A O 1
ATOM 3613 N N . PRO A 1 472 ? -60.244 32.000 19.606 1.00 72.38 472 PRO A N 1
ATOM 3614 C CA . PRO A 1 472 ? -61.199 33.084 19.831 1.00 72.38 472 PRO A CA 1
ATOM 3615 C C . PRO A 1 472 ? -62.084 33.345 18.604 1.00 72.38 472 PRO A C 1
ATOM 3617 O O . PRO A 1 472 ? -61.613 33.267 17.463 1.00 72.38 472 PRO A O 1
ATOM 3620 N N . ASP A 1 473 ? -63.364 33.642 18.855 1.00 62.69 473 ASP A N 1
ATOM 3621 C CA . ASP A 1 473 ? -64.375 33.861 17.819 1.00 62.69 473 ASP A CA 1
ATOM 3622 C C . ASP A 1 473 ? -63.895 34.921 16.815 1.00 62.69 473 ASP A C 1
ATOM 3624 O O . ASP A 1 473 ? -63.635 36.071 17.168 1.00 62.69 473 ASP A O 1
ATOM 3628 N N . GLY A 1 474 ? -63.728 34.502 15.555 1.00 75.44 474 GLY A N 1
ATOM 3629 C CA . GLY A 1 474 ? -63.218 35.333 14.458 1.00 75.44 474 GLY A CA 1
ATOM 3630 C C . GLY A 1 474 ? -61.825 34.962 13.935 1.00 75.44 474 GLY A C 1
ATOM 3631 O O . GLY A 1 474 ? -61.411 35.500 12.908 1.00 75.44 474 GLY A O 1
ATOM 3632 N N . TRP A 1 475 ? -61.099 34.024 14.557 1.00 60.94 475 TRP A N 1
ATOM 3633 C CA . TRP A 1 475 ? -59.798 33.590 14.031 1.00 60.94 475 TRP A CA 1
ATOM 3634 C C . TRP A 1 475 ? -59.951 32.621 12.846 1.00 60.94 475 TRP A C 1
ATOM 3636 O O . TRP A 1 475 ? -60.053 31.406 13.005 1.00 60.94 475 TRP A O 1
ATOM 3646 N N . THR A 1 476 ? -59.901 33.146 11.622 1.00 66.12 476 THR A N 1
ATOM 3647 C CA . THR A 1 476 ? -59.660 32.330 10.424 1.00 66.12 476 THR A CA 1
ATOM 3648 C C . THR A 1 476 ? -58.160 32.066 10.317 1.00 66.12 476 THR A C 1
ATOM 3650 O O . THR A 1 476 ? -57.393 32.990 10.044 1.00 66.12 476 THR A O 1
ATOM 3653 N N . GLY A 1 477 ? -57.718 30.833 10.581 1.00 60.94 477 GLY A N 1
ATOM 3654 C CA . GLY A 1 477 ? -56.309 30.451 10.457 1.00 60.94 477 GLY A CA 1
ATOM 3655 C C . GLY A 1 477 ? -55.756 30.874 9.096 1.00 60.94 477 GLY A C 1
ATOM 3656 O O . GLY A 1 477 ? -56.290 30.480 8.058 1.00 60.94 477 GLY A O 1
ATOM 3657 N N . ALA A 1 478 ? -54.728 31.726 9.099 1.00 52.00 478 ALA A N 1
ATOM 3658 C CA . ALA A 1 478 ? -54.123 32.223 7.875 1.00 52.00 478 ALA A CA 1
ATOM 3659 C C . ALA A 1 478 ? -53.628 31.027 7.053 1.00 52.00 478 ALA A C 1
ATOM 3661 O O . ALA A 1 478 ? -52.772 30.264 7.505 1.00 52.00 478 ALA A O 1
ATOM 3662 N N . LYS A 1 479 ? -54.182 30.848 5.848 1.00 46.09 479 LYS A N 1
ATOM 3663 C CA . LYS A 1 479 ? -53.638 29.911 4.865 1.00 46.09 479 LYS A CA 1
ATOM 3664 C C . LYS A 1 479 ? -52.232 30.401 4.537 1.00 46.09 479 LYS A C 1
ATOM 3666 O O . LYS A 1 479 ? -52.080 31.381 3.814 1.00 46.09 479 LYS A O 1
ATOM 3671 N N . VAL A 1 480 ? -51.217 29.759 5.109 1.00 43.97 480 VAL A N 1
ATOM 3672 C CA . VAL A 1 480 ? -49.824 29.995 4.733 1.00 43.97 480 VAL A CA 1
ATOM 3673 C C . VAL A 1 480 ? -49.700 29.545 3.282 1.00 43.97 480 VAL A C 1
ATOM 3675 O O . VAL A 1 480 ? -49.638 28.351 2.997 1.00 43.97 480 VAL A O 1
ATOM 3678 N N . ALA A 1 481 ? -49.764 30.499 2.354 1.00 46.69 481 ALA A N 1
ATOM 3679 C CA . ALA A 1 481 ? -49.418 30.255 0.967 1.00 46.69 481 ALA A CA 1
ATOM 3680 C C . ALA A 1 481 ? -47.959 29.791 0.949 1.00 46.69 481 ALA A C 1
ATOM 3682 O O . ALA A 1 481 ? -47.087 30.443 1.527 1.00 46.69 481 ALA A O 1
ATOM 3683 N N . ALA A 1 482 ? -47.716 28.626 0.351 1.00 44.75 482 ALA A N 1
ATOM 3684 C CA . ALA A 1 482 ? -46.382 28.093 0.158 1.00 44.75 482 ALA A CA 1
ATOM 3685 C C . ALA A 1 482 ? -45.621 29.026 -0.792 1.00 44.75 482 ALA A C 1
ATOM 3687 O O . ALA A 1 482 ? -45.665 28.860 -2.006 1.00 44.75 482 ALA A O 1
ATOM 3688 N N . ASN A 1 483 ? -44.956 30.038 -0.241 1.00 42.78 483 ASN A N 1
ATOM 3689 C CA . ASN A 1 483 ? -43.938 30.761 -0.982 1.00 42.78 483 ASN A CA 1
ATOM 3690 C C . ASN A 1 483 ? -42.794 29.776 -1.221 1.00 42.78 483 ASN A C 1
ATOM 3692 O O . ASN A 1 483 ? -42.198 29.279 -0.261 1.00 42.78 483 ASN A O 1
ATOM 3696 N N . GLU A 1 484 ? -42.524 29.473 -2.491 1.00 39.53 484 GLU A N 1
ATOM 3697 C CA . GLU A 1 484 ? -41.363 28.700 -2.918 1.00 39.53 484 GLU A CA 1
ATOM 3698 C C . GLU A 1 484 ? -40.108 29.322 -2.296 1.00 39.53 484 GLU A C 1
ATOM 3700 O O . GLU A 1 484 ? -39.677 30.419 -2.658 1.00 39.53 484 GLU A O 1
ATOM 3705 N N . GLN A 1 485 ? -39.536 28.643 -1.301 1.00 39.88 485 GLN A N 1
ATOM 3706 C CA . GLN A 1 485 ? -38.251 29.027 -0.739 1.00 39.88 485 GLN A CA 1
ATOM 3707 C C . GLN A 1 485 ? -37.178 28.703 -1.777 1.00 39.88 485 GLN A C 1
ATOM 3709 O O . GLN A 1 485 ? -36.615 27.611 -1.805 1.00 39.88 485 GLN A O 1
ATOM 3714 N N . ASN A 1 486 ? -36.911 29.671 -2.649 1.00 39.16 486 ASN A N 1
ATOM 3715 C CA . ASN A 1 486 ? -35.780 29.663 -3.560 1.00 39.16 486 ASN A CA 1
ATOM 3716 C C . ASN A 1 486 ? -34.505 29.909 -2.733 1.00 39.16 486 ASN A C 1
ATOM 3718 O O . ASN A 1 486 ? -34.075 31.046 -2.539 1.00 39.16 486 ASN A O 1
ATOM 3722 N N . ILE A 1 487 ? -33.965 28.846 -2.133 1.00 41.84 487 ILE A N 1
ATOM 3723 C CA . ILE A 1 487 ? -32.720 28.891 -1.359 1.00 41.84 487 ILE A CA 1
ATOM 3724 C C . ILE A 1 487 ? -31.566 29.015 -2.366 1.00 41.84 487 ILE A C 1
ATOM 3726 O O . ILE A 1 487 ? -31.346 28.075 -3.133 1.00 41.84 487 ILE A O 1
ATOM 3730 N N . PRO A 1 488 ? -30.799 30.122 -2.394 1.00 44.34 488 PRO A N 1
ATOM 3731 C CA . PRO A 1 488 ? -29.646 30.207 -3.273 1.00 44.34 488 PRO A CA 1
ATOM 3732 C C . PRO A 1 488 ? -28.597 29.186 -2.823 1.00 44.34 488 PRO A C 1
ATOM 3734 O O . PRO A 1 488 ? -28.210 29.123 -1.655 1.00 44.34 488 PRO A O 1
ATOM 3737 N N . PHE A 1 489 ? -28.183 28.367 -3.785 1.00 43.00 489 PHE A N 1
ATOM 3738 C CA . PHE A 1 489 ? -27.158 27.335 -3.706 1.00 43.00 489 PHE A CA 1
ATOM 3739 C C . PHE A 1 489 ? -25.976 27.707 -2.797 1.00 43.00 489 PHE A C 1
ATOM 3741 O O . PHE A 1 489 ? -25.477 28.835 -2.798 1.00 43.00 489 PHE A O 1
ATOM 3748 N N . SER A 1 490 ? -25.491 26.720 -2.039 1.00 42.78 490 SER A N 1
ATOM 3749 C CA . SER A 1 490 ? -24.323 26.852 -1.174 1.00 42.78 490 SER A CA 1
ATOM 3750 C C . SER A 1 490 ? -23.122 27.409 -1.949 1.00 42.78 490 SER A C 1
ATOM 3752 O O . SER A 1 490 ? -22.768 26.912 -3.019 1.00 42.78 490 SER A O 1
ATOM 3754 N N . ARG A 1 491 ? -22.441 28.408 -1.370 1.00 46.47 491 ARG A N 1
ATOM 3755 C CA . ARG A 1 491 ? -21.214 29.045 -1.901 1.00 46.47 491 ARG A CA 1
ATOM 3756 C C . ARG A 1 491 ? -20.137 28.058 -2.382 1.00 46.47 491 ARG A C 1
ATOM 3758 O O . ARG A 1 491 ? -19.296 28.432 -3.187 1.00 46.47 491 ARG A O 1
ATOM 3765 N N . THR A 1 492 ? -20.163 26.818 -1.904 1.00 53.59 492 THR A N 1
ATOM 3766 C CA . THR A 1 492 ? -19.239 25.737 -2.267 1.00 53.59 492 THR A CA 1
ATOM 3767 C C . THR A 1 492 ? -19.472 25.142 -3.657 1.00 53.59 492 THR A C 1
ATOM 3769 O O . THR A 1 492 ? -18.518 24.655 -4.256 1.00 53.59 492 THR A O 1
ATOM 3772 N N . LEU A 1 493 ? -20.694 25.196 -4.202 1.00 45.50 493 LEU A N 1
ATOM 3773 C CA . LEU A 1 493 ? -20.971 24.698 -5.557 1.00 45.50 493 LEU A CA 1
ATOM 3774 C C . LEU A 1 493 ? -20.593 25.736 -6.629 1.00 45.50 493 LEU A C 1
ATOM 3776 O O . LEU A 1 493 ? -20.194 25.380 -7.734 1.00 45.50 493 LEU A O 1
ATOM 3780 N N . PHE A 1 494 ? -20.655 27.026 -6.279 1.00 45.19 494 PHE A N 1
ATOM 3781 C CA . PHE A 1 494 ? -20.355 28.134 -7.191 1.00 45.19 494 PHE A CA 1
ATOM 3782 C C . PHE A 1 494 ? -18.861 28.231 -7.546 1.00 45.19 494 PHE A C 1
ATOM 3784 O O . PHE A 1 494 ? -18.504 28.674 -8.633 1.00 45.19 494 PHE A O 1
ATOM 3791 N N . THR A 1 495 ? -17.966 27.773 -6.668 1.00 54.59 495 THR A N 1
ATOM 3792 C CA . THR A 1 495 ? -16.532 27.666 -6.978 1.00 54.59 495 THR A CA 1
ATOM 3793 C C . THR A 1 495 ? -16.185 26.451 -7.837 1.00 54.59 495 THR A C 1
ATOM 3795 O O . THR A 1 495 ? -15.157 26.482 -8.504 1.00 54.59 495 THR A O 1
ATOM 3798 N N . ALA A 1 496 ? -17.029 25.414 -7.862 1.00 53.75 496 ALA A N 1
ATOM 3799 C CA . ALA A 1 496 ? -16.800 24.199 -8.647 1.00 53.75 496 ALA A CA 1
ATOM 3800 C C . ALA A 1 496 ? -17.321 24.290 -10.096 1.00 53.75 496 ALA A C 1
ATOM 3802 O O . ALA A 1 496 ? -16.918 23.486 -10.928 1.00 53.75 496 ALA A O 1
ATOM 3803 N N . MET A 1 497 ? -18.186 25.265 -10.409 1.00 43.22 497 MET A N 1
ATOM 3804 C CA . MET A 1 497 ? -18.774 25.467 -11.745 1.00 43.22 497 MET A CA 1
ATOM 3805 C C . MET A 1 497 ? -18.324 26.770 -12.420 1.00 43.22 497 MET A C 1
ATOM 3807 O O . MET A 1 497 ? -19.097 27.393 -13.149 1.00 43.22 497 MET A O 1
ATOM 3811 N N . LYS A 1 498 ? -17.085 27.224 -12.195 1.00 51.41 498 LYS A N 1
ATOM 3812 C CA . LYS A 1 498 ? -16.532 28.248 -13.090 1.00 51.41 498 LYS A CA 1
ATOM 3813 C C . LYS A 1 498 ? -16.258 27.593 -14.451 1.00 51.41 498 LYS A C 1
ATOM 3815 O O . LYS A 1 498 ? -15.543 26.595 -14.468 1.00 51.41 498 LYS A O 1
ATOM 3820 N N . PRO A 1 499 ? -16.806 28.113 -15.564 1.00 48.78 499 PRO A N 1
ATOM 3821 C CA . PRO A 1 499 ? -16.425 27.639 -16.887 1.00 48.78 499 PRO A CA 1
ATOM 3822 C C . PRO A 1 499 ? -14.924 27.860 -17.089 1.00 48.78 499 PRO A C 1
ATOM 3824 O O . PRO A 1 499 ? -14.379 28.878 -16.646 1.00 48.78 499 PRO A O 1
ATOM 3827 N N . ASP A 1 500 ? -14.272 26.891 -17.728 1.00 47.56 500 ASP A N 1
ATOM 3828 C CA . ASP A 1 500 ? -12.858 26.963 -18.075 1.00 47.56 500 ASP A CA 1
ATOM 3829 C C . ASP A 1 500 ? -12.559 28.276 -18.807 1.00 47.56 500 ASP A C 1
ATOM 3831 O O . ASP A 1 500 ? -13.275 28.696 -19.721 1.00 47.56 500 ASP A O 1
ATOM 3835 N N . LYS A 1 501 ? -11.495 28.948 -18.361 1.00 49.88 501 LYS A N 1
ATOM 3836 C CA . LYS A 1 501 ? -10.967 30.161 -18.990 1.00 49.88 501 LYS A CA 1
ATOM 3837 C C . LYS A 1 501 ? -10.666 29.823 -20.466 1.00 49.88 501 LYS A C 1
ATOM 3839 O O . LYS A 1 501 ? -10.031 28.794 -20.704 1.00 49.88 501 LYS A O 1
ATOM 3844 N N . PRO A 1 502 ? -11.101 30.629 -21.453 1.00 52.69 502 PRO A N 1
ATOM 3845 C CA . PRO A 1 502 ? -10.814 30.347 -22.856 1.00 52.69 502 PRO A CA 1
ATOM 3846 C C . PRO A 1 502 ? -9.291 30.283 -23.088 1.00 52.69 502 PRO A C 1
ATOM 3848 O O . PRO A 1 502 ? -8.558 31.051 -22.456 1.00 52.69 502 PRO A O 1
ATOM 3851 N N . PRO A 1 503 ? -8.807 29.397 -23.977 1.00 48.38 503 PRO A N 1
ATOM 3852 C CA . PRO A 1 503 ? -7.385 29.070 -24.138 1.00 48.38 503 PRO A CA 1
ATOM 3853 C C . PRO A 1 503 ? -6.464 30.205 -24.634 1.00 48.38 503 PRO A C 1
ATOM 3855 O O . PRO A 1 503 ? -5.275 29.961 -24.811 1.00 48.38 503 PRO A O 1
ATOM 3858 N N . ASP A 1 504 ? -6.949 31.445 -24.769 1.00 49.38 504 ASP A N 1
ATOM 3859 C CA . ASP A 1 504 ? -6.208 32.544 -25.404 1.00 49.38 504 ASP A CA 1
ATOM 3860 C C . ASP A 1 504 ? -5.858 33.729 -24.476 1.00 49.38 504 ASP A C 1
ATOM 3862 O O . ASP A 1 504 ? -5.336 34.741 -24.947 1.00 49.38 504 ASP A O 1
ATOM 3866 N N . SER A 1 505 ? -6.067 33.646 -23.151 1.00 45.25 505 SER A N 1
ATOM 3867 C CA . SER A 1 505 ? -5.576 34.705 -22.242 1.00 45.25 505 SER A CA 1
ATOM 3868 C C . SER A 1 505 ? -4.079 34.525 -21.938 1.00 45.25 505 SER A C 1
ATOM 3870 O O . SER A 1 505 ? -3.701 33.973 -20.899 1.00 45.25 505 SER A O 1
ATOM 3872 N N . ASN A 1 506 ? -3.227 34.982 -22.856 1.00 51.69 506 ASN A N 1
ATOM 3873 C CA . ASN A 1 506 ? -1.790 35.174 -22.649 1.00 51.69 506 ASN A CA 1
ATOM 3874 C C . ASN A 1 506 ? -1.529 36.345 -21.681 1.00 51.69 506 ASN A C 1
ATOM 3876 O O . ASN A 1 506 ? -1.022 37.387 -22.081 1.00 51.69 506 ASN A O 1
ATOM 3880 N N . ASP A 1 507 ? -1.795 36.147 -20.390 1.00 47.59 507 ASP A N 1
ATOM 3881 C CA . ASP A 1 507 ? -1.303 37.040 -19.324 1.00 47.59 507 ASP A CA 1
ATOM 3882 C C . ASP A 1 507 ? 0.052 36.544 -18.788 1.00 47.59 507 ASP A C 1
ATOM 3884 O O . ASP A 1 507 ? 0.348 36.569 -17.594 1.00 47.59 507 ASP A O 1
ATOM 3888 N N . GLY A 1 508 ? 0.890 36.048 -19.699 1.00 41.75 508 GLY A N 1
ATOM 3889 C CA . GLY A 1 508 ? 2.305 35.833 -19.457 1.00 41.75 508 GLY A CA 1
ATOM 3890 C C . GLY A 1 508 ? 3.045 37.134 -19.721 1.00 41.75 508 GLY A C 1
ATOM 3891 O O . GLY A 1 508 ? 3.565 37.335 -20.816 1.00 41.75 508 GLY A O 1
ATOM 3892 N N . VAL A 1 509 ? 3.106 38.020 -18.725 1.00 41.47 509 VAL A N 1
ATOM 3893 C CA . VAL A 1 509 ? 4.082 39.116 -18.722 1.00 41.47 509 VAL A CA 1
ATOM 3894 C C . VAL A 1 509 ? 5.469 38.477 -18.655 1.00 41.47 509 VAL A C 1
ATOM 3896 O O . VAL A 1 509 ? 5.982 38.140 -17.589 1.00 41.47 509 VAL A O 1
ATOM 3899 N N . ILE A 1 510 ? 6.065 38.254 -19.825 1.00 40.44 510 ILE A N 1
ATOM 3900 C CA . ILE A 1 510 ? 7.470 37.891 -19.964 1.00 40.44 510 ILE A CA 1
ATOM 3901 C C . ILE A 1 510 ? 8.267 39.149 -19.623 1.00 40.44 510 ILE A C 1
ATOM 3903 O O . ILE A 1 510 ? 8.483 40.014 -20.471 1.00 40.44 510 ILE A O 1
ATOM 3907 N N . LEU A 1 511 ? 8.719 39.252 -18.374 1.00 40.78 511 LEU A N 1
ATOM 3908 C CA . LEU A 1 511 ? 9.813 40.149 -18.029 1.00 40.78 511 LEU A CA 1
ATOM 3909 C C . LEU A 1 511 ? 11.075 39.611 -18.709 1.00 40.78 511 LEU A C 1
ATOM 3911 O O . LEU A 1 511 ? 11.756 38.725 -18.192 1.00 40.78 511 LEU A O 1
ATOM 3915 N N . LYS A 1 512 ? 11.376 40.131 -19.903 1.00 40.31 512 LYS A N 1
ATOM 3916 C CA . LYS A 1 512 ? 12.724 40.044 -20.460 1.00 40.31 512 LYS A CA 1
ATOM 3917 C C . LYS A 1 512 ? 13.634 40.847 -19.539 1.00 40.31 512 LYS A C 1
ATOM 3919 O O . LYS A 1 512 ? 13.529 42.064 -19.440 1.00 40.31 512 LYS A O 1
ATOM 3924 N N . THR A 1 513 ? 14.497 40.142 -18.823 1.00 43.16 513 THR A N 1
ATOM 3925 C CA . THR A 1 513 ? 15.642 40.739 -18.148 1.00 43.16 513 THR A CA 1
ATOM 3926 C C . THR A 1 513 ? 16.679 41.089 -19.201 1.00 43.16 513 THR A C 1
ATOM 3928 O O . THR A 1 513 ? 17.373 40.209 -19.715 1.00 43.16 513 THR A O 1
ATOM 3931 N N . ASP A 1 514 ? 16.791 42.372 -19.513 1.00 44.59 514 ASP A N 1
ATOM 3932 C CA . ASP A 1 514 ? 17.918 42.892 -20.269 1.00 44.59 514 ASP A CA 1
ATOM 3933 C C . ASP A 1 514 ? 19.164 42.800 -19.379 1.00 44.59 514 ASP A C 1
ATOM 3935 O O . ASP A 1 514 ? 19.133 43.147 -18.196 1.00 44.59 514 ASP A O 1
ATOM 3939 N N . GLY A 1 515 ? 20.268 42.300 -19.935 1.00 45.53 515 GLY A N 1
ATOM 3940 C CA . GLY A 1 515 ? 21.534 42.023 -19.245 1.00 45.53 515 GLY A CA 1
ATOM 3941 C C . GLY A 1 515 ? 22.304 43.252 -18.746 1.00 45.53 515 GLY A C 1
ATOM 3942 O O . GLY A 1 515 ? 23.528 43.294 -18.856 1.00 45.53 515 GLY A O 1
ATOM 3943 N N . LYS A 1 516 ? 21.622 44.262 -18.205 1.00 48.41 516 LYS A N 1
ATOM 3944 C CA . LYS A 1 516 ? 22.207 45.390 -17.475 1.00 48.41 516 LYS A CA 1
ATOM 3945 C C . LYS A 1 516 ? 21.327 45.674 -16.263 1.00 48.41 516 LYS A C 1
ATOM 3947 O O . LYS A 1 516 ? 20.300 46.331 -16.372 1.00 48.41 516 LYS A O 1
ATOM 3952 N N . GLY A 1 517 ? 21.724 45.137 -15.112 1.00 45.25 517 GLY A N 1
ATOM 3953 C CA . GLY A 1 517 ? 20.958 45.207 -13.872 1.00 45.25 517 GLY A CA 1
ATOM 3954 C C . GLY A 1 517 ? 20.604 46.633 -13.454 1.00 45.25 517 GLY A C 1
ATOM 3955 O O . GLY A 1 517 ? 21.435 47.331 -12.879 1.00 45.25 517 GLY A O 1
ATOM 3956 N N . LYS A 1 518 ? 19.348 47.025 -13.684 1.00 42.12 518 LYS A N 1
ATOM 3957 C CA . LYS A 1 518 ? 18.618 48.027 -12.902 1.00 42.12 518 LYS A CA 1
ATOM 3958 C C . LYS A 1 518 ? 17.146 47.621 -12.847 1.00 42.12 518 LYS A C 1
ATOM 3960 O O . LYS A 1 518 ? 16.491 47.519 -13.877 1.00 42.12 518 LYS A O 1
ATOM 3965 N N . GLN A 1 519 ? 16.650 47.360 -11.640 1.00 37.91 519 GLN A N 1
ATOM 3966 C CA . GLN A 1 519 ? 15.224 47.178 -11.377 1.00 37.91 519 GLN A CA 1
ATOM 3967 C C . GLN A 1 519 ? 14.546 48.551 -11.367 1.00 37.91 519 GLN A C 1
ATOM 3969 O O . GLN A 1 519 ? 14.998 49.449 -10.658 1.00 37.91 519 GLN A O 1
ATOM 3974 N N . ALA A 1 520 ? 13.467 48.701 -12.131 1.00 43.34 520 ALA A N 1
ATOM 3975 C CA . ALA A 1 520 ? 12.528 49.806 -11.989 1.00 43.34 520 ALA A CA 1
ATOM 3976 C C . ALA A 1 520 ? 11.248 49.265 -11.338 1.00 43.34 520 ALA A C 1
ATOM 3978 O O . ALA A 1 520 ? 10.689 48.271 -11.802 1.00 43.34 520 ALA A O 1
ATOM 3979 N N . TYR A 1 521 ? 10.819 49.898 -10.247 1.00 41.56 521 TYR A N 1
ATOM 3980 C CA . TYR A 1 521 ? 9.509 49.668 -9.640 1.00 41.56 521 TYR A CA 1
ATOM 3981 C C . TYR A 1 521 ? 8.442 50.440 -10.429 1.00 41.56 521 TYR A C 1
ATOM 3983 O O . TYR A 1 521 ? 8.730 51.557 -10.862 1.00 41.56 521 TYR A O 1
ATOM 3991 N N . PRO A 1 522 ? 7.226 49.897 -10.610 1.00 48.94 522 PRO A N 1
ATOM 3992 C CA . PRO A 1 522 ? 6.139 50.657 -11.206 1.00 48.94 522 PRO A CA 1
ATOM 3993 C C . PRO A 1 522 ? 5.526 51.619 -10.178 1.00 48.94 522 PRO A C 1
ATOM 3995 O O . PRO A 1 522 ? 5.106 51.211 -9.094 1.00 48.94 522 PRO A O 1
ATOM 3998 N N . GLU A 1 523 ? 5.465 52.897 -10.544 1.00 40.72 523 GLU A N 1
ATOM 3999 C CA . GLU A 1 523 ? 4.561 53.874 -9.940 1.00 40.72 523 GLU A CA 1
ATOM 4000 C C . GLU A 1 523 ? 3.131 53.637 -10.456 1.00 40.72 523 GLU A C 1
ATOM 4002 O O . GLU A 1 523 ? 2.926 53.521 -11.659 1.00 40.72 523 GLU A O 1
ATOM 4007 N N . GLY A 1 524 ? 2.180 53.559 -9.516 1.00 52.41 524 GLY A N 1
ATOM 4008 C CA . GLY A 1 524 ? 0.747 53.890 -9.614 1.00 52.41 524 GLY A CA 1
ATOM 4009 C C . GLY A 1 524 ? -0.078 53.454 -10.835 1.00 52.41 524 GLY A C 1
ATOM 4010 O O . GLY A 1 524 ? 0.076 54.001 -11.922 1.00 52.41 524 GLY A O 1
ATOM 4011 N N . VAL A 1 525 ? -1.086 52.600 -10.611 1.00 37.00 525 VAL A N 1
ATOM 4012 C CA . VAL A 1 525 ? -2.527 52.929 -10.416 1.00 37.00 525 VAL A CA 1
ATOM 4013 C C . VAL A 1 525 ? -3.304 51.629 -10.220 1.00 37.00 525 VAL A C 1
ATOM 4015 O O . VAL A 1 525 ? -3.061 50.672 -10.988 1.00 37.00 525 VAL A O 1
#

InterPro domains:
  IPR008942 ENTH/VHS [SSF48464] (307-404)

pLDDT: mean 70.73, std 22.96, range [31.88, 97.31]

Foldseek 3Di:
DQPDPPDVVLVPDDPLSSQLQVLLLVQLLVQLQPFLVVVVVVCVVVVNPDQVLVSLVRLLVSSVVSSVVSNVVSCVVVVVADPVRSVVVVVVVVVVVVVCVVVCVVVVVVSVLVVQLQVLLQVLLQCQLVVQCVVCVPRHDNVSSNSSRSSNRSNVSNVVSVVVVVVVCVVVVVVVVVVVVVVVVVVVVPPPPDPDDDDDDDDDDDDDDDDDDDDDDDDDDDDDDPDDDPPDPDPPPPPPPPPPDDDPDDDDDDDDDDDDDDDDDDDDDDDDDDDDDDDDDDPDDPPPPVVVVVVVVVVLVVLCCQQQNQDPDHRDPVNLVVVLVLCVDPVSVVSLLVSLLVQLPDDPPSVLSSLVSLVSDDLLSLLVCLVSLVVLLVFDPPGPCSVSSNVSSVVSNVSNVVSVVVVVVVVVVVVVVVCCVVCVVVVPPDPVPDPPVPPDPPVPDDPPDDDPDDPQPPPDDPDPDPDPDDDPPPDDPDPPDPDPPPPPDDPVVVVVPDPDDPPPPPPPPPPPDDPPDDDDDDDDD